Protein AF-A0A919TSU8-F1 (afdb_monomer_lite)

Foldseek 3Di:
DADDLVVVLLVLLLVLLVQQAAQLAGDAQRPHRGDLLLLLLSLCSLLVCCQLDQQSPLLALVSHDPSSQVSNVRNHGSVRNLLSSLVSLLVSLQVQADPVRFGHAAPPDPLQPPFHWLSSLLSLLVSLLSLLSSLLSNLVNDDPPVSVVSSVSSLVSSQLSNVLSLQFQLQQKFKDFAACPDPVVVLLCLLQPDPPDDSVVQLVVLLVVCVVVLVLCVVLNPAFADCPVCSVVGSDIAIFGATTREQRTDRGDFPDDHPDDDHDWFHSDHALQSRLSLLVSLVVCVDPSCVVSVSADPRSNVSSVSSVSSNLSNLCRLLCSQAPDDDAGCLLPPVSSVPDLLSSLSSLLSNLVNLLPDDDDCPVVLVNSLVSLVVSCVVQVLPPPADPPDDQRPQPQDWDWGHTPPNVRTDIDTAHGSLLSSLLSLLSSLLSDPDPVSNVSSSVSSVSSVVNQDDDDDSRSSSSNSNSSSSSCCSVVVVSPVPPVNLVVLVVLLVVLVVLLVPQDDDDDVCVVVNVVLVVLSVVLVVCSVPPVVVSSVSSVVSVVVSVVRD

Structure (mmCIF, N/CA/C/O backbone):
data_AF-A0A919TSU8-F1
#
_entry.id   AF-A0A919TSU8-F1
#
loop_
_atom_site.group_PDB
_atom_site.id
_atom_site.type_symbol
_atom_site.label_atom_id
_atom_site.label_alt_id
_atom_site.label_comp_id
_atom_site.label_asym_id
_atom_site.label_entity_id
_atom_site.label_seq_id
_atom_site.pdbx_PDB_ins_code
_atom_site.Cartn_x
_atom_site.Cartn_y
_atom_site.Cartn_z
_atom_site.occupancy
_atom_site.B_iso_or_equiv
_atom_site.auth_seq_id
_atom_site.auth_comp_id
_atom_site.auth_asym_id
_atom_site.auth_atom_id
_atom_site.pdbx_PDB_model_num
ATOM 1 N N . MET A 1 1 ? -19.265 11.460 -16.784 1.00 52.59 1 MET A N 1
ATOM 2 C CA . MET A 1 1 ? -19.945 11.894 -15.543 1.00 52.59 1 MET A CA 1
ATOM 3 C C . MET A 1 1 ? -18.868 12.463 -14.620 1.00 52.59 1 MET A C 1
ATOM 5 O O . MET A 1 1 ? -17.729 12.045 -14.773 1.00 52.59 1 MET A O 1
ATOM 9 N N . THR A 1 2 ? -19.144 13.425 -13.735 1.00 76.75 2 THR A N 1
ATOM 10 C CA . THR A 1 2 ? -18.110 13.912 -12.793 1.00 76.75 2 THR A CA 1
ATOM 11 C C . THR A 1 2 ? -18.043 12.966 -11.596 1.00 76.75 2 THR A C 1
ATOM 13 O O . THR A 1 2 ? -19.076 12.713 -10.976 1.00 76.75 2 THR A O 1
ATOM 16 N N . LEU A 1 3 ? -16.856 12.440 -11.279 1.00 87.81 3 LEU A N 1
ATOM 17 C CA . LEU A 1 3 ? -16.626 11.614 -10.089 1.00 87.81 3 LEU A CA 1
ATOM 18 C C . LEU A 1 3 ? -17.002 12.409 -8.827 1.00 87.81 3 LEU A C 1
ATOM 20 O O . LEU A 1 3 ? -16.623 13.569 -8.697 1.00 87.81 3 LEU A O 1
ATOM 24 N N . GLN A 1 4 ? -17.740 11.799 -7.897 1.00 92.38 4 GLN A N 1
ATOM 25 C CA . GLN A 1 4 ? -18.121 12.420 -6.621 1.00 92.38 4 GLN A CA 1
ATOM 26 C C . GLN A 1 4 ? -17.569 11.593 -5.449 1.00 92.38 4 GLN A C 1
ATOM 28 O O . GLN A 1 4 ? -18.334 10.853 -4.829 1.00 92.38 4 GLN A O 1
ATOM 33 N N . PRO A 1 5 ? -16.264 11.698 -5.112 1.00 93.75 5 PRO A N 1
ATOM 34 C CA . PRO A 1 5 ? -15.615 10.758 -4.196 1.00 93.75 5 PRO A CA 1
ATOM 35 C C . PRO A 1 5 ? -16.311 10.638 -2.844 1.00 93.75 5 PRO A C 1
ATOM 37 O O . PRO A 1 5 ? -16.509 9.537 -2.347 1.00 93.75 5 PRO A O 1
ATOM 40 N N . HIS A 1 6 ? -16.753 11.768 -2.284 1.00 93.75 6 HIS A N 1
ATOM 41 C CA . HIS A 1 6 ? -17.466 11.792 -1.013 1.00 93.75 6 HIS A CA 1
ATOM 42 C C . HIS A 1 6 ? -18.737 10.936 -1.034 1.00 93.75 6 HIS A C 1
ATOM 44 O O . HIS A 1 6 ? -18.912 10.049 -0.201 1.00 93.75 6 HIS A O 1
ATOM 50 N N . ARG A 1 7 ? -19.599 11.156 -2.031 1.00 94.25 7 ARG A N 1
ATOM 51 C CA . ARG A 1 7 ? -20.839 10.397 -2.196 1.00 94.25 7 ARG A CA 1
ATOM 52 C C . ARG A 1 7 ? -20.552 8.907 -2.388 1.00 94.25 7 ARG A C 1
ATOM 54 O O . ARG A 1 7 ? -21.197 8.081 -1.748 1.00 94.25 7 ARG A O 1
ATOM 61 N N . GLU A 1 8 ? -19.580 8.579 -3.234 1.00 94.25 8 GLU A N 1
ATOM 62 C CA . GLU A 1 8 ? -19.206 7.195 -3.542 1.00 94.25 8 GLU A CA 1
ATOM 63 C C . GLU A 1 8 ? -18.644 6.467 -2.308 1.00 94.25 8 GLU A C 1
ATOM 65 O O . GLU A 1 8 ? -18.989 5.311 -2.072 1.00 94.25 8 GLU A O 1
ATOM 70 N N . ILE A 1 9 ? -17.862 7.145 -1.454 1.00 95.31 9 ILE A N 1
ATOM 71 C CA . ILE A 1 9 ? -17.389 6.595 -0.170 1.00 95.31 9 ILE A CA 1
ATOM 72 C C . ILE A 1 9 ? -18.573 6.256 0.745 1.00 95.31 9 ILE A C 1
ATOM 74 O O . ILE A 1 9 ? -18.614 5.163 1.310 1.00 95.31 9 ILE A O 1
ATOM 78 N N . LEU A 1 10 ? -19.562 7.147 0.876 1.00 95.44 10 LEU A N 1
ATOM 79 C CA . LEU A 1 10 ? -20.737 6.895 1.720 1.00 95.44 10 LEU A CA 1
ATOM 80 C C . LEU A 1 10 ? -21.623 5.767 1.170 1.00 95.44 10 LEU A C 1
ATOM 82 O O . LEU A 1 10 ? -22.143 4.952 1.937 1.00 95.44 10 LEU A O 1
ATOM 86 N N . GLU A 1 11 ? -21.804 5.696 -0.151 1.00 93.44 11 GLU A N 1
ATOM 87 C CA . GLU A 1 11 ? -22.519 4.589 -0.798 1.00 93.44 11 GLU A CA 1
ATOM 88 C C . GLU A 1 11 ? -21.793 3.256 -0.573 1.00 93.44 11 GLU A C 1
ATOM 90 O O . GLU A 1 11 ? -22.424 2.252 -0.224 1.00 93.44 11 GLU A O 1
ATOM 95 N N . PHE A 1 12 ? -20.466 3.265 -0.671 1.00 91.31 12 PHE A N 1
ATOM 96 C CA . PHE A 1 12 ? -19.636 2.103 -0.406 1.00 91.31 12 PHE A CA 1
ATOM 97 C C . PHE A 1 12 ? -19.707 1.656 1.056 1.00 91.31 12 PHE A C 1
ATOM 99 O O . PHE A 1 12 ? -19.926 0.476 1.327 1.00 91.31 12 PHE A O 1
ATOM 106 N N . TRP A 1 13 ? -19.590 2.580 2.011 1.00 94.38 13 TRP A N 1
ATOM 107 C CA . TRP A 1 13 ? -19.740 2.287 3.438 1.00 94.38 13 TRP A CA 1
ATOM 108 C C . TRP A 1 13 ? -21.084 1.651 3.749 1.00 94.38 13 TRP A C 1
ATOM 110 O O . TRP A 1 13 ? -21.133 0.658 4.469 1.00 94.38 13 TRP A O 1
ATOM 120 N N . ARG A 1 14 ? -22.164 2.154 3.143 1.00 94.31 14 ARG A N 1
ATOM 121 C CA . ARG A 1 14 ? -23.496 1.562 3.284 1.00 94.31 14 ARG A CA 1
ATOM 122 C C . ARG A 1 14 ? -23.532 0.123 2.774 1.00 94.31 14 ARG A C 1
ATOM 124 O O . ARG A 1 14 ? -24.129 -0.740 3.418 1.00 94.31 14 ARG A O 1
ATOM 131 N N . ALA A 1 15 ? -22.902 -0.149 1.633 1.00 91.94 15 ALA A N 1
ATOM 132 C CA . ALA A 1 15 ? -22.825 -1.495 1.075 1.00 91.94 15 ALA A CA 1
ATOM 133 C C . ALA A 1 15 ? -21.997 -2.437 1.964 1.00 91.94 15 ALA A C 1
ATOM 135 O O . ALA A 1 15 ? -22.461 -3.532 2.286 1.00 91.94 15 ALA A O 1
ATOM 136 N N . VAL A 1 16 ? -20.815 -2.003 2.414 1.00 91.25 16 VAL A N 1
ATOM 137 C CA . VAL A 1 16 ? -19.949 -2.796 3.298 1.00 91.25 16 VAL A CA 1
ATOM 138 C C . VAL A 1 16 ? -20.605 -3.020 4.653 1.00 91.25 16 VAL A C 1
ATOM 140 O O . VAL A 1 16 ? -20.621 -4.149 5.119 1.00 91.25 16 VAL A O 1
ATOM 143 N N . ALA A 1 17 ? -21.210 -2.009 5.274 1.00 92.69 17 ALA A N 1
ATOM 144 C CA . ALA A 1 17 ? -21.883 -2.158 6.562 1.00 92.69 17 ALA A CA 1
ATOM 145 C C . ALA A 1 17 ? -23.032 -3.178 6.487 1.00 92.69 17 ALA A C 1
ATOM 147 O O . ALA A 1 17 ? -23.108 -4.080 7.318 1.00 92.69 17 ALA A O 1
ATOM 148 N N . ARG A 1 18 ? -23.883 -3.099 5.453 1.00 91.62 18 ARG A N 1
ATOM 149 C CA . ARG A 1 18 ? -24.985 -4.057 5.229 1.00 91.62 18 ARG A CA 1
ATOM 150 C C . ARG A 1 18 ? -24.521 -5.480 4.993 1.00 91.62 18 ARG A C 1
ATOM 152 O O . ARG A 1 18 ? -25.232 -6.422 5.329 1.00 91.62 18 ARG A O 1
ATOM 159 N N . PHE A 1 19 ? -23.368 -5.629 4.363 1.00 89.88 19 PHE A N 1
ATOM 160 C CA . PHE A 1 19 ? -22.868 -6.931 3.976 1.00 89.88 19 PHE A CA 1
ATOM 161 C C . PHE A 1 19 ? -22.027 -7.588 5.078 1.00 89.88 19 PHE A C 1
ATOM 163 O O . PHE A 1 19 ? -22.143 -8.788 5.323 1.00 89.88 19 PHE A O 1
ATOM 170 N N . SER A 1 20 ? -21.220 -6.786 5.767 1.00 91.94 20 SER A N 1
ATOM 171 C CA . SER A 1 20 ? -20.211 -7.220 6.733 1.00 91.94 20 SER A CA 1
ATOM 172 C C . SER A 1 20 ? -20.701 -7.258 8.171 1.00 91.94 20 SER A C 1
ATOM 174 O O . SER A 1 20 ? -20.002 -7.812 9.013 1.00 91.94 20 SER A O 1
ATOM 176 N N . PHE A 1 21 ? -21.857 -6.666 8.477 1.00 93.50 21 PHE A N 1
ATOM 177 C CA . PHE A 1 21 ? -22.384 -6.621 9.836 1.00 93.50 21 PHE A CA 1
ATOM 178 C C . PHE A 1 21 ? -23.817 -7.141 9.908 1.00 93.50 21 PHE A C 1
ATOM 180 O O . PHE A 1 21 ? -24.677 -6.787 9.102 1.00 93.50 21 PHE A O 1
ATOM 187 N N . ARG A 1 22 ? -24.077 -7.977 10.916 1.00 91.69 22 ARG A N 1
ATOM 188 C CA . ARG A 1 22 ? -25.415 -8.440 11.305 1.00 91.69 22 ARG A CA 1
ATOM 189 C C . ARG A 1 22 ? -25.578 -8.193 12.794 1.00 91.69 22 ARG A C 1
ATOM 191 O O . ARG A 1 22 ? -24.726 -8.605 13.574 1.00 91.69 22 ARG A O 1
ATOM 198 N N . ASP A 1 23 ? -26.623 -7.462 13.169 1.00 87.19 23 ASP A N 1
ATOM 199 C CA . ASP A 1 23 ? -26.885 -7.060 14.557 1.00 87.19 23 ASP A CA 1
ATOM 200 C C . ASP A 1 23 ? -25.675 -6.383 15.241 1.00 87.19 23 ASP A C 1
ATOM 202 O O . ASP A 1 23 ? -25.431 -6.537 16.438 1.00 87.19 23 ASP A O 1
ATOM 206 N N . GLY A 1 24 ? -24.883 -5.627 14.468 1.00 86.38 24 GLY A N 1
ATOM 207 C CA . GLY A 1 24 ? -23.671 -4.955 14.943 1.00 86.38 24 GLY A CA 1
ATOM 208 C C . GLY A 1 24 ? -22.450 -5.857 15.152 1.00 86.38 24 GLY A C 1
ATOM 209 O O . GLY A 1 24 ? -21.408 -5.357 15.578 1.00 86.38 24 GLY A O 1
ATOM 210 N N . ALA A 1 25 ? -22.544 -7.154 14.854 1.00 92.06 25 ALA A N 1
ATOM 211 C CA . ALA A 1 25 ? -21.423 -8.089 14.875 1.00 92.06 25 ALA A CA 1
ATOM 212 C C . ALA A 1 25 ? -20.840 -8.285 13.470 1.00 92.06 25 ALA A C 1
ATOM 214 O O . ALA A 1 25 ? -21.579 -8.354 12.487 1.00 92.06 25 ALA A O 1
ATOM 215 N N . PHE A 1 26 ? -19.514 -8.389 13.388 1.00 94.69 26 PHE A N 1
ATOM 216 C CA . PHE A 1 26 ? -18.805 -8.610 12.130 1.00 94.69 26 PHE A CA 1
ATOM 217 C C . PHE A 1 26 ? -19.007 -10.037 11.606 1.00 94.69 26 PHE A C 1
ATOM 219 O O . PHE A 1 26 ? -18.946 -11.005 12.366 1.00 94.69 26 PHE A O 1
ATOM 226 N N . VAL A 1 27 ? -19.219 -10.162 10.298 1.00 93.06 27 VAL A N 1
ATOM 227 C CA . VAL A 1 27 ? -19.407 -11.426 9.586 1.00 93.06 27 VAL A CA 1
ATOM 228 C C . VAL A 1 27 ? -18.210 -11.677 8.671 1.00 93.06 27 VAL A C 1
ATOM 230 O O . VAL A 1 27 ? -18.023 -10.975 7.677 1.00 93.06 27 VAL A O 1
ATOM 233 N N . PHE A 1 28 ? -17.436 -12.710 9.004 1.00 90.75 28 PHE A N 1
ATOM 234 C CA . PHE A 1 28 ? -16.277 -13.172 8.233 1.00 90.75 28 PHE A CA 1
ATOM 235 C C . PHE A 1 28 ? -16.671 -13.829 6.897 1.00 90.75 28 PHE A C 1
ATOM 237 O O . PHE A 1 28 ? -17.764 -14.384 6.762 1.00 90.75 28 PHE A O 1
ATOM 244 N N . GLY A 1 29 ? -15.753 -13.815 5.928 1.00 78.38 29 GLY A N 1
ATOM 245 C CA . GLY A 1 29 ? -15.822 -14.513 4.637 1.00 78.38 29 GLY A CA 1
ATOM 246 C C . GLY A 1 29 ? -16.621 -13.804 3.551 1.00 78.38 29 GLY A C 1
ATOM 247 O O . GLY A 1 29 ? -16.461 -14.088 2.363 1.00 78.38 29 GLY A O 1
ATOM 248 N N . GLY A 1 30 ? -17.457 -12.835 3.912 1.00 69.50 30 GLY A N 1
ATOM 249 C CA . GLY A 1 30 ? -18.249 -12.105 2.938 1.00 69.50 30 GLY A CA 1
ATOM 250 C C . GLY A 1 30 ? -19.034 -13.020 1.977 1.00 69.50 30 GLY A C 1
ATOM 251 O O . GLY A 1 30 ? -19.916 -13.758 2.411 1.00 69.50 30 GLY A O 1
ATOM 252 N N . ARG A 1 31 ? -18.770 -12.923 0.654 1.00 54.31 31 ARG A N 1
ATOM 253 C CA . ARG A 1 31 ? -19.412 -13.755 -0.400 1.00 54.31 31 ARG A CA 1
ATOM 254 C C . ARG A 1 31 ? -18.635 -15.042 -0.714 1.00 54.31 31 ARG A C 1
ATOM 256 O O . ARG A 1 31 ? -19.176 -15.898 -1.410 1.00 54.31 31 ARG A O 1
ATOM 263 N N . ALA A 1 32 ? -17.385 -15.147 -0.269 1.00 66.44 32 ALA A N 1
ATOM 264 C CA . ALA A 1 32 ? -16.452 -16.220 -0.602 1.00 66.44 32 ALA A CA 1
ATOM 265 C C . ALA A 1 32 ? -16.016 -16.970 0.673 1.00 66.44 32 ALA A C 1
ATOM 267 O O . ALA A 1 32 ? -16.711 -16.939 1.689 1.00 66.44 32 ALA A O 1
ATOM 268 N N . HIS A 1 33 ? -14.900 -17.701 0.612 1.00 76.00 33 HIS A N 1
ATOM 269 C CA . HIS A 1 33 ? -14.309 -18.306 1.805 1.00 76.00 33 HIS A CA 1
ATOM 270 C C . HIS A 1 33 ? -13.635 -17.234 2.675 1.00 76.00 33 HIS A C 1
ATOM 272 O O . HIS A 1 33 ? -13.166 -16.221 2.169 1.00 76.00 33 HIS A O 1
ATOM 278 N N . SER A 1 34 ? -13.616 -17.457 3.990 1.00 84.62 34 SER A N 1
ATOM 279 C CA . SER A 1 34 ? -12.927 -16.588 4.950 1.00 84.62 34 SER A CA 1
ATOM 280 C C . SER A 1 34 ? -11.426 -16.847 4.892 1.00 84.62 34 SER A C 1
ATOM 282 O O . SER A 1 34 ? -10.987 -17.985 5.066 1.00 84.62 34 SER A O 1
ATOM 284 N N . ASP A 1 35 ? -10.665 -15.783 4.653 1.00 89.25 35 ASP A N 1
ATOM 285 C CA . ASP A 1 35 ? -9.209 -15.766 4.687 1.00 89.25 35 ASP A CA 1
ATOM 286 C C . ASP A 1 35 ? -8.690 -14.425 5.247 1.00 89.25 35 ASP A C 1
ATOM 288 O O . ASP A 1 35 ? -9.422 -13.431 5.335 1.00 89.25 35 ASP A O 1
ATOM 292 N N . SER A 1 36 ? -7.417 -14.424 5.655 1.00 91.19 36 SER A N 1
ATOM 293 C CA . SER A 1 36 ? -6.732 -13.302 6.323 1.00 91.19 36 SER A CA 1
ATOM 294 C C . SER A 1 36 ? -6.744 -12.027 5.468 1.00 91.19 36 SER A C 1
ATOM 296 O O . SER A 1 36 ? -6.897 -10.924 5.987 1.00 91.19 36 SER A O 1
ATOM 298 N N . VAL A 1 37 ? -6.639 -12.164 4.145 1.00 92.25 37 VAL A N 1
ATOM 299 C CA . VAL A 1 37 ? -6.594 -11.045 3.199 1.00 92.25 37 VAL A CA 1
ATOM 300 C C . VAL A 1 37 ? -7.988 -10.453 3.012 1.00 92.25 37 VAL A C 1
ATOM 302 O O . VAL A 1 37 ? -8.194 -9.260 3.245 1.00 92.25 37 VAL A O 1
ATOM 305 N N . SER A 1 38 ? -8.954 -11.291 2.638 1.00 91.31 38 SER A N 1
ATOM 306 C CA . SER A 1 38 ? -10.330 -10.899 2.333 1.00 91.31 38 SER A CA 1
ATOM 307 C C . SER A 1 38 ? -11.016 -10.241 3.530 1.00 91.31 38 SER A C 1
ATOM 309 O O . SER A 1 38 ? -11.633 -9.184 3.385 1.00 91.31 38 SER A O 1
ATOM 311 N N . ASP A 1 39 ? -10.871 -10.815 4.729 1.00 93.88 39 ASP A N 1
ATOM 312 C CA . ASP A 1 39 ? -11.519 -10.286 5.934 1.00 93.88 39 ASP A CA 1
ATOM 313 C C . ASP A 1 39 ? -10.884 -8.963 6.401 1.00 93.88 39 ASP A C 1
ATOM 315 O O . ASP A 1 39 ? -11.584 -8.068 6.887 1.00 93.88 39 ASP A O 1
ATOM 319 N N . ALA A 1 40 ? -9.573 -8.783 6.204 1.00 95.31 40 ALA A N 1
ATOM 320 C CA . ALA A 1 40 ? -8.920 -7.500 6.452 1.00 95.31 40 ALA A CA 1
ATOM 321 C C . ALA A 1 40 ? -9.363 -6.431 5.451 1.00 95.31 40 ALA A C 1
ATOM 323 O O . ALA A 1 40 ? -9.691 -5.318 5.855 1.00 95.31 40 ALA A O 1
ATOM 324 N N . GLN A 1 41 ? -9.406 -6.758 4.157 1.00 94.06 41 GLN A N 1
ATOM 325 C CA . GLN A 1 41 ? -9.873 -5.856 3.098 1.00 94.06 41 GLN A CA 1
ATOM 326 C C . GLN A 1 41 ? -11.330 -5.429 3.320 1.00 94.06 41 GLN A C 1
ATOM 328 O O . GLN A 1 41 ? -11.680 -4.264 3.119 1.00 94.06 41 GLN A O 1
ATOM 333 N N . GLN A 1 42 ? -12.163 -6.349 3.807 1.00 93.38 42 GLN A N 1
ATOM 334 C CA . GLN A 1 42 ? -13.539 -6.087 4.212 1.00 93.38 42 GLN A CA 1
ATOM 335 C C . GLN A 1 42 ? -13.631 -5.042 5.333 1.00 93.38 42 GLN A C 1
ATOM 337 O O . GLN A 1 42 ? -14.405 -4.089 5.222 1.00 93.38 42 GLN A O 1
ATOM 342 N N . LEU A 1 43 ? -12.827 -5.178 6.393 1.00 95.88 43 LEU A N 1
ATOM 343 C CA . LEU A 1 43 ? -12.766 -4.195 7.482 1.00 95.88 43 LEU A CA 1
ATOM 344 C C . LEU A 1 43 ? -12.150 -2.862 7.028 1.00 95.88 43 LEU A C 1
ATOM 346 O O . LEU A 1 43 ? -12.656 -1.791 7.375 1.00 95.88 43 LEU A O 1
ATOM 350 N N . LEU A 1 44 ? -11.097 -2.913 6.210 1.00 96.12 44 LEU A N 1
ATOM 351 C CA . LEU A 1 44 ? -10.438 -1.737 5.641 1.00 96.12 44 LEU A CA 1
ATOM 352 C C . LEU A 1 44 ? -11.369 -0.920 4.743 1.00 96.12 44 LEU A C 1
ATOM 354 O O . LEU A 1 44 ? -11.212 0.293 4.684 1.00 96.12 44 LEU A O 1
ATOM 358 N N . GLY A 1 45 ? -12.396 -1.524 4.138 1.00 94.62 45 GLY A N 1
ATOM 359 C CA . GLY A 1 45 ? -13.430 -0.784 3.410 1.00 94.62 45 GLY A CA 1
ATOM 360 C C . GLY A 1 45 ? -14.079 0.350 4.223 1.00 94.62 45 GLY A C 1
ATOM 361 O O . GLY A 1 45 ? -14.498 1.352 3.648 1.00 94.62 45 GLY A O 1
ATOM 362 N N . ILE A 1 46 ? -14.113 0.223 5.556 1.00 95.44 46 ILE A N 1
ATOM 363 C CA . ILE A 1 46 ? -14.608 1.255 6.482 1.00 95.44 46 ILE A CA 1
ATOM 364 C C . ILE A 1 46 ? -13.458 1.931 7.227 1.00 95.44 46 ILE A C 1
ATOM 366 O O . ILE A 1 46 ? -13.417 3.156 7.331 1.00 95.44 46 ILE A O 1
ATOM 370 N N . LEU A 1 47 ? -12.500 1.152 7.733 1.00 96.06 47 LEU A N 1
ATOM 371 C CA . LEU A 1 47 ? -11.403 1.689 8.539 1.00 96.06 47 LEU A CA 1
ATOM 372 C C . LEU A 1 47 ? -10.474 2.593 7.728 1.00 96.06 47 LEU A C 1
ATOM 374 O O . LEU A 1 47 ? -9.920 3.539 8.285 1.00 96.06 47 LEU A O 1
ATOM 378 N N . TRP A 1 48 ? -10.306 2.336 6.430 1.00 94.50 48 TRP A N 1
ATOM 379 C CA . TRP A 1 48 ? -9.400 3.117 5.602 1.00 94.50 48 TRP A CA 1
ATOM 380 C C . TRP A 1 48 ? -9.845 4.580 5.494 1.00 94.50 48 TRP A C 1
ATOM 382 O O . TRP A 1 48 ? -9.114 5.426 6.011 1.00 94.50 48 TRP A O 1
ATOM 392 N N . PRO A 1 49 ? -11.046 4.936 4.988 1.00 94.94 49 PRO A N 1
ATOM 393 C CA . PRO A 1 49 ? -11.442 6.345 4.960 1.00 94.94 49 PRO A CA 1
ATOM 394 C C . PRO A 1 49 ? -11.510 6.949 6.364 1.00 94.94 49 PRO A C 1
ATOM 396 O O . PRO A 1 49 ? -11.049 8.071 6.561 1.00 94.94 49 PRO A O 1
ATOM 399 N N . ALA A 1 50 ? -11.987 6.186 7.357 1.00 94.19 50 ALA A N 1
ATOM 400 C CA . ALA A 1 50 ? -12.130 6.666 8.731 1.00 94.19 50 ALA A CA 1
ATOM 401 C C . ALA A 1 50 ? -10.801 7.041 9.400 1.00 94.19 50 ALA A C 1
ATOM 403 O O . ALA A 1 50 ? -10.771 7.884 10.298 1.00 94.19 50 ALA A O 1
ATOM 404 N N . THR A 1 51 ? -9.703 6.412 8.980 1.00 91.38 51 THR A N 1
ATOM 405 C CA . THR A 1 51 ? -8.368 6.688 9.515 1.00 91.38 51 THR A CA 1
ATOM 406 C C . THR A 1 51 ? -7.581 7.661 8.647 1.00 91.38 51 THR A C 1
ATOM 408 O O . THR A 1 51 ? -6.817 8.452 9.196 1.00 91.38 51 THR A O 1
ATOM 411 N N . GLN A 1 52 ? -7.769 7.666 7.329 1.00 88.75 52 GLN A N 1
ATOM 412 C CA . GLN A 1 52 ? -7.019 8.560 6.445 1.00 88.75 52 GLN A CA 1
ATOM 413 C C . GLN A 1 52 ? -7.551 9.998 6.455 1.00 88.75 52 GLN A C 1
ATOM 415 O O . GLN A 1 52 ? -6.767 10.934 6.347 1.00 88.75 52 GLN A O 1
ATOM 420 N N . GLN A 1 53 ? -8.858 10.186 6.644 1.00 89.38 53 GLN A N 1
ATOM 421 C CA . GLN A 1 53 ? -9.520 11.461 6.374 1.00 89.38 53 GLN A CA 1
ATOM 422 C C . GLN A 1 53 ? -10.307 11.975 7.588 1.00 89.38 53 GLN A C 1
ATOM 424 O O . GLN A 1 53 ? -11.190 11.272 8.087 1.00 89.38 53 GLN A O 1
ATOM 429 N N . PRO A 1 54 ? -10.045 13.208 8.075 1.00 87.88 54 PRO A N 1
ATOM 430 C CA . PRO A 1 54 ? -10.736 13.764 9.239 1.00 87.88 54 PRO A CA 1
ATOM 431 C C . PRO A 1 54 ? -12.263 13.783 9.118 1.00 87.88 54 PRO A C 1
ATOM 433 O O . PRO A 1 54 ? -12.937 13.556 10.119 1.00 87.88 54 PRO A O 1
ATOM 436 N N . ARG A 1 55 ? -12.797 14.001 7.910 1.00 90.62 55 ARG A N 1
ATOM 437 C CA . ARG A 1 55 ? -14.241 14.041 7.636 1.00 90.62 55 ARG A CA 1
ATOM 438 C C . ARG A 1 55 ? -14.951 12.703 7.863 1.00 90.62 55 ARG A C 1
ATOM 440 O O . ARG A 1 55 ? -16.120 12.671 8.222 1.00 90.62 55 ARG A O 1
ATOM 447 N N . TYR A 1 56 ? -14.260 11.580 7.675 1.00 93.12 56 TYR A N 1
ATOM 448 C CA . TYR A 1 56 ? -14.846 10.246 7.867 1.00 93.12 56 TYR A CA 1
ATOM 449 C C . TYR A 1 56 ? -14.549 9.674 9.257 1.00 93.12 56 TYR A C 1
ATOM 451 O O . TYR A 1 56 ? -14.722 8.484 9.496 1.00 93.12 56 TYR A O 1
ATOM 459 N N . ARG A 1 57 ? -14.062 10.490 10.191 1.00 92.31 57 ARG A N 1
ATOM 460 C CA . ARG A 1 57 ? -13.571 10.020 11.484 1.00 92.31 57 ARG A CA 1
ATOM 461 C C . ARG A 1 57 ? -14.664 9.352 12.322 1.00 92.31 57 ARG A C 1
ATOM 463 O O . ARG A 1 57 ? -15.706 9.945 12.579 1.00 92.31 57 ARG A O 1
ATOM 470 N N . LEU A 1 58 ? -14.356 8.156 12.831 1.00 94.44 58 LEU A N 1
ATOM 471 C CA . LEU A 1 58 ? -15.234 7.376 13.718 1.00 94.44 58 LEU A CA 1
ATOM 472 C C . LEU A 1 58 ? -14.637 7.148 15.117 1.00 94.44 58 LEU A C 1
ATOM 474 O O . LEU A 1 58 ? -15.343 6.764 16.038 1.00 94.44 58 LEU A O 1
ATOM 478 N N . ASP A 1 59 ? -13.341 7.388 15.311 1.00 91.50 59 ASP A N 1
ATOM 479 C CA . ASP A 1 59 ? -12.633 7.145 16.578 1.00 91.50 59 ASP A CA 1
ATOM 480 C C . ASP A 1 59 ? -12.863 8.244 17.640 1.00 91.50 59 ASP A C 1
ATOM 482 O O . ASP A 1 59 ? -12.403 8.117 18.771 1.00 91.50 59 ASP A O 1
ATOM 486 N N . VAL A 1 60 ? -13.623 9.301 17.330 1.00 92.62 60 VAL A N 1
ATOM 487 C CA . VAL A 1 60 ? -14.062 10.325 18.296 1.00 92.62 60 VAL A CA 1
ATOM 488 C C . VAL A 1 60 ? -15.580 10.513 18.168 1.00 92.62 60 VAL A C 1
ATOM 490 O O . VAL A 1 60 ? -16.017 11.321 17.342 1.00 92.62 60 VAL A O 1
ATOM 493 N N . PRO A 1 61 ? -16.398 9.800 18.974 1.00 90.44 61 PRO A N 1
ATOM 494 C CA . PRO A 1 61 ? -17.861 9.806 18.860 1.00 90.44 61 PRO A CA 1
ATOM 495 C C . PRO A 1 61 ? -18.471 11.212 18.803 1.00 90.44 61 PRO A C 1
ATOM 497 O O . PRO A 1 61 ? -19.288 11.516 17.937 1.00 90.44 61 PRO A O 1
ATOM 500 N N . ASP A 1 62 ? -18.015 12.115 19.670 1.00 89.19 62 ASP A N 1
ATOM 501 C CA . ASP A 1 62 ? -18.574 13.469 19.791 1.00 89.19 62 ASP A CA 1
ATOM 502 C C . ASP A 1 62 ? -18.242 14.379 18.599 1.00 89.19 62 ASP A C 1
ATOM 504 O O . ASP A 1 62 ? -18.879 15.410 18.410 1.00 89.19 62 ASP A O 1
ATOM 508 N N . ARG A 1 63 ? -17.253 14.002 17.780 1.00 88.62 63 ARG A N 1
ATOM 509 C CA . ARG A 1 63 ? -16.825 14.745 16.581 1.00 88.62 63 ARG A CA 1
ATOM 510 C C . ARG A 1 63 ? -17.176 14.038 15.275 1.00 88.62 63 ARG A C 1
ATOM 512 O O . ARG A 1 63 ? -16.736 14.476 14.222 1.00 88.62 63 ARG A O 1
ATOM 519 N N . THR A 1 64 ? -17.918 12.936 15.340 1.00 90.31 64 THR A N 1
ATOM 520 C CA . THR A 1 64 ? -18.354 12.206 14.145 1.00 90.31 64 THR A CA 1
ATOM 521 C C . THR A 1 64 ? -19.433 13.007 13.408 1.00 90.31 64 THR A C 1
ATOM 523 O O . THR A 1 64 ? -20.399 13.460 14.028 1.00 90.31 64 THR A O 1
ATOM 526 N N . ASP A 1 65 ? -19.303 13.188 12.098 1.00 89.44 65 ASP A N 1
ATOM 527 C CA . ASP A 1 65 ? -20.314 13.900 11.311 1.00 89.44 65 ASP A CA 1
ATOM 528 C C . ASP A 1 65 ? -21.623 13.095 11.214 1.00 89.44 65 ASP A C 1
ATOM 530 O O . ASP A 1 65 ? -21.618 11.871 11.107 1.00 89.44 65 ASP A O 1
ATOM 534 N N . GLU A 1 66 ? -22.783 13.759 11.247 1.00 89.06 66 GLU A N 1
ATOM 535 C CA . GLU A 1 66 ? -24.077 13.051 11.176 1.00 89.06 66 GLU A CA 1
ATOM 536 C C . GLU A 1 66 ? -24.285 12.337 9.835 1.00 89.06 66 GLU A C 1
ATOM 538 O O . GLU A 1 66 ? -24.869 11.253 9.786 1.00 89.06 66 GLU A O 1
ATOM 543 N N . GLU A 1 67 ? -23.749 12.907 8.754 1.00 91.69 67 GLU A N 1
ATOM 544 C CA . GLU A 1 67 ? -23.839 12.357 7.400 1.00 91.69 67 GLU A CA 1
ATOM 545 C C . GLU A 1 67 ? -23.197 10.962 7.292 1.00 91.69 67 GLU A C 1
ATOM 547 O O . GLU A 1 67 ? -23.699 10.104 6.561 1.00 91.69 67 GLU A O 1
ATOM 552 N N . VAL A 1 68 ? -22.140 10.692 8.070 1.00 91.69 68 VAL A N 1
ATOM 553 C CA . VAL A 1 68 ? -21.454 9.392 8.051 1.00 91.69 68 VAL A CA 1
ATOM 554 C C . VAL A 1 68 ? -22.164 8.320 8.881 1.00 91.69 68 VAL A C 1
ATOM 556 O O . VAL A 1 68 ? -21.911 7.133 8.685 1.00 91.69 68 VAL A O 1
ATOM 559 N N . LEU A 1 69 ? -23.093 8.698 9.768 1.00 92.00 69 LEU A N 1
ATOM 560 C CA . LEU A 1 69 ? -23.824 7.747 10.614 1.00 92.00 69 LEU A CA 1
ATOM 561 C C . LEU A 1 69 ? -24.877 6.960 9.827 1.00 92.00 69 LEU A C 1
ATOM 563 O O . LEU A 1 69 ? -25.046 5.766 10.059 1.00 92.00 69 LEU A O 1
ATOM 567 N N . GLY A 1 70 ? -25.554 7.599 8.867 1.00 92.75 70 GLY A N 1
ATOM 568 C CA . GLY A 1 70 ? -26.579 6.947 8.043 1.00 92.75 70 GLY A CA 1
ATOM 569 C C . GLY A 1 70 ? -26.063 5.703 7.299 1.00 92.75 70 GLY A C 1
ATOM 570 O O . GLY A 1 70 ? -26.675 4.640 7.392 1.00 92.75 70 GLY A O 1
ATOM 571 N N . PRO A 1 71 ? -24.928 5.778 6.578 1.00 94.31 71 PRO A N 1
ATOM 572 C CA . PRO A 1 71 ? -24.279 4.609 5.980 1.00 94.31 71 PRO A CA 1
ATOM 573 C C . PRO A 1 71 ? -23.889 3.497 6.967 1.00 94.31 71 PRO A C 1
ATOM 575 O O . PRO A 1 71 ? -23.809 2.339 6.565 1.00 94.31 71 PRO A O 1
ATOM 578 N N . LEU A 1 72 ? -23.658 3.823 8.240 1.00 92.88 72 LEU A N 1
ATOM 579 C CA . LEU A 1 72 ? -23.156 2.897 9.259 1.00 92.88 72 LEU A CA 1
ATOM 580 C C . LEU A 1 72 ? -24.255 2.331 10.172 1.00 92.88 72 LEU A C 1
ATOM 582 O O . LEU A 1 72 ? -23.932 1.658 11.148 1.00 92.88 72 LEU A O 1
ATOM 586 N N . GLU A 1 73 ? -25.538 2.524 9.841 1.00 92.88 73 GLU A N 1
ATOM 587 C CA . GLU A 1 73 ? -26.695 2.083 10.646 1.00 92.88 73 GLU A CA 1
ATOM 588 C C . GLU A 1 73 ? -26.616 0.607 11.091 1.00 92.88 73 GLU A C 1
ATOM 590 O O . GLU A 1 73 ? -26.964 0.261 12.219 1.00 92.88 73 GLU A O 1
ATOM 595 N N . MET A 1 74 ? -26.089 -0.262 10.221 1.00 93.88 74 MET A N 1
ATOM 596 C CA . MET A 1 74 ? -25.935 -1.704 10.464 1.00 93.88 74 MET A CA 1
ATOM 597 C C . MET A 1 74 ? -24.827 -2.029 11.467 1.00 93.88 74 MET A C 1
ATOM 599 O O . MET A 1 74 ? -24.839 -3.084 12.105 1.00 93.88 74 MET A O 1
ATOM 603 N N . ILE A 1 75 ? -23.860 -1.123 11.598 1.00 94.94 75 ILE A N 1
ATOM 604 C CA . ILE A 1 75 ? -22.769 -1.224 12.557 1.00 94.94 75 ILE A CA 1
ATOM 605 C C . ILE A 1 75 ? -23.208 -0.624 13.873 1.00 94.94 75 ILE A C 1
ATOM 607 O O . ILE A 1 75 ? -22.940 -1.241 14.888 1.00 94.94 75 ILE A O 1
ATOM 611 N N . GLY A 1 76 ? -23.901 0.511 13.903 1.00 94.31 76 GLY A N 1
ATOM 612 C CA . GLY A 1 76 ? -24.420 1.098 15.134 1.00 94.31 76 GLY A CA 1
ATOM 613 C C . GLY A 1 76 ? -24.644 2.601 15.037 1.00 94.31 76 GLY A C 1
ATOM 614 O O . GLY A 1 76 ? -24.561 3.199 13.970 1.00 94.31 76 GLY A O 1
ATOM 615 N N . ASP A 1 77 ? -24.919 3.207 16.186 1.00 94.25 77 ASP A N 1
ATOM 616 C CA . ASP A 1 77 ? -24.994 4.657 16.347 1.00 94.25 77 ASP A CA 1
ATOM 617 C C . ASP A 1 77 ? -23.612 5.282 16.617 1.00 94.25 77 ASP A C 1
ATOM 619 O O . ASP A 1 77 ? -22.589 4.598 16.701 1.00 94.25 77 ASP A O 1
ATOM 623 N N . ARG A 1 78 ? -23.599 6.603 16.814 1.00 94.62 78 ARG A N 1
ATOM 624 C CA . ARG A 1 78 ? -22.416 7.421 17.121 1.00 94.62 78 ARG A CA 1
ATOM 625 C C . ARG A 1 78 ? -21.498 6.834 18.204 1.00 94.62 78 ARG A C 1
ATOM 627 O O . ARG A 1 78 ? -20.285 6.988 18.110 1.00 94.62 78 ARG A O 1
ATOM 634 N N . HIS A 1 79 ? -22.044 6.176 19.228 1.00 92.75 79 HIS A N 1
ATOM 635 C CA . HIS A 1 79 ? -21.261 5.671 20.362 1.00 92.75 79 HIS A CA 1
ATOM 636 C C . HIS A 1 79 ? -20.983 4.167 20.276 1.00 92.75 79 HIS A C 1
ATOM 638 O O . HIS A 1 79 ? -19.927 3.704 20.710 1.00 92.75 79 HIS A O 1
ATOM 644 N N . SER A 1 80 ? -21.917 3.396 19.723 1.00 94.69 80 SER A N 1
ATOM 645 C CA . SER A 1 80 ? -21.800 1.944 19.598 1.00 94.69 80 SER A CA 1
ATOM 646 C C . SER A 1 80 ? -20.997 1.514 18.373 1.00 94.69 80 SER A C 1
ATOM 648 O O . SER A 1 80 ? -20.311 0.493 18.453 1.00 94.69 80 SER A O 1
ATOM 650 N N . ALA A 1 81 ? -21.019 2.277 17.275 1.00 95.31 81 ALA A N 1
ATOM 651 C CA . ALA A 1 81 ? -20.275 1.929 16.068 1.00 95.31 81 ALA A CA 1
ATOM 652 C C . ALA A 1 81 ? -18.753 1.868 16.298 1.00 95.31 81 ALA A C 1
ATOM 654 O O . ALA A 1 81 ? -18.154 0.856 15.927 1.00 95.31 81 ALA A O 1
ATOM 655 N N . PRO A 1 82 ? -18.112 2.837 16.983 1.00 96.06 82 PRO A N 1
ATOM 656 C CA . PRO A 1 82 ? -16.670 2.784 17.220 1.00 96.06 82 PRO A CA 1
ATOM 657 C C . PRO A 1 82 ? -16.252 1.591 18.090 1.00 96.06 82 PRO A C 1
ATOM 659 O O . PRO A 1 82 ? -15.270 0.915 17.791 1.00 96.06 82 PRO A O 1
ATOM 662 N N . LEU A 1 83 ? -17.048 1.262 19.115 1.00 96.44 83 LEU A N 1
ATOM 663 C CA . LEU A 1 83 ? -16.819 0.092 19.967 1.00 96.44 83 LEU A CA 1
ATOM 664 C C . LEU A 1 83 ? -16.978 -1.225 19.193 1.00 96.44 83 LEU A C 1
ATOM 666 O O . LEU A 1 83 ? -16.201 -2.159 19.375 1.00 96.44 83 LEU A O 1
ATOM 670 N N . ARG A 1 84 ? -17.984 -1.321 18.320 1.00 97.31 84 ARG A N 1
ATOM 671 C CA . ARG A 1 84 ? -18.209 -2.513 17.491 1.00 97.31 84 ARG A CA 1
ATOM 672 C C . ARG A 1 84 ? -17.114 -2.684 16.439 1.00 97.31 84 ARG A C 1
ATOM 674 O O . ARG A 1 84 ? -16.677 -3.809 16.220 1.00 97.31 84 ARG A O 1
ATOM 681 N N . LEU A 1 85 ? -16.612 -1.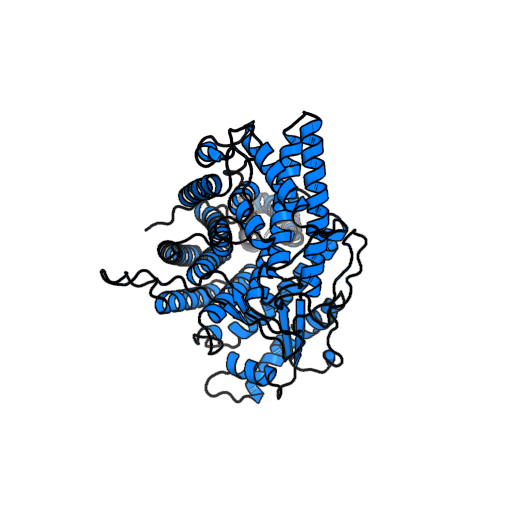592 15.861 1.00 97.62 85 LEU A N 1
ATOM 682 C CA . LEU A 1 85 ? -15.445 -1.614 14.974 1.00 97.62 85 LEU A CA 1
ATOM 683 C C . LEU A 1 85 ? -14.171 -2.028 15.713 1.00 97.62 85 LEU A C 1
ATOM 685 O O . LEU A 1 85 ? -13.398 -2.820 15.181 1.00 97.62 85 LEU A O 1
ATOM 689 N N . LEU A 1 86 ? -13.952 -1.542 16.937 1.00 97.94 86 LEU A N 1
ATOM 690 C CA . LEU A 1 86 ? -12.841 -1.983 17.785 1.00 97.94 86 LEU A CA 1
ATOM 691 C C . LEU A 1 86 ? -12.897 -3.500 18.004 1.00 97.94 86 LEU A C 1
ATOM 693 O O . LEU A 1 86 ? -11.936 -4.207 17.716 1.00 97.94 86 LEU A O 1
ATOM 697 N N . ARG A 1 87 ? -14.059 -4.020 18.412 1.00 97.94 87 ARG A N 1
ATOM 698 C CA . ARG A 1 87 ? -14.265 -5.458 18.645 1.00 97.94 87 ARG A CA 1
ATOM 699 C C . ARG A 1 87 ? -14.138 -6.298 17.381 1.00 97.94 87 ARG A C 1
ATOM 701 O O . ARG A 1 87 ? -13.599 -7.398 17.444 1.00 97.94 87 ARG A O 1
ATOM 708 N N . ALA A 1 88 ? -14.608 -5.796 16.240 1.00 98.00 88 ALA A N 1
ATOM 709 C CA . ALA A 1 88 ? -14.452 -6.464 14.952 1.00 98.00 88 ALA A CA 1
ATOM 710 C C . ALA A 1 88 ? -12.970 -6.607 14.569 1.00 98.00 88 ALA A C 1
ATOM 712 O O . ALA A 1 88 ? -12.548 -7.675 14.130 1.00 98.00 88 ALA A O 1
ATOM 713 N N . GLN A 1 89 ? -12.169 -5.562 14.805 1.00 98.38 89 GLN A N 1
ATOM 714 C CA . GLN A 1 89 ? -10.726 -5.602 14.571 1.00 98.38 89 GLN A CA 1
ATOM 715 C C . GLN A 1 89 ? -10.018 -6.586 15.510 1.00 98.38 89 GLN A C 1
ATOM 717 O O . GLN A 1 89 ? -9.204 -7.386 15.050 1.00 98.38 89 GLN A O 1
ATOM 722 N N . THR A 1 90 ? -10.366 -6.588 16.801 1.00 98.56 90 THR A N 1
ATOM 723 C CA . THR A 1 90 ? -9.843 -7.562 17.773 1.00 98.56 90 THR A CA 1
ATOM 724 C C . THR A 1 90 ? -10.201 -8.993 17.368 1.00 98.56 90 THR A C 1
ATOM 726 O O . THR A 1 90 ? -9.330 -9.858 17.326 1.00 98.56 90 THR A O 1
ATOM 729 N N . ALA A 1 91 ? -11.458 -9.244 16.989 1.00 97.81 91 ALA A N 1
ATOM 730 C CA . ALA A 1 91 ? -11.912 -10.559 16.544 1.00 97.81 91 ALA A CA 1
ATOM 731 C C . ALA A 1 91 ? -11.150 -11.047 15.301 1.00 97.81 91 ALA A C 1
ATOM 733 O O . ALA A 1 91 ? -10.778 -12.217 15.233 1.00 97.81 91 ALA A O 1
ATOM 734 N N . TYR A 1 92 ? -10.872 -10.156 14.346 1.00 97.62 92 TYR A N 1
ATOM 735 C CA . TYR A 1 92 ? -10.029 -10.460 13.192 1.00 97.62 92 TYR A CA 1
ATOM 736 C C . TYR A 1 92 ? -8.599 -10.852 13.607 1.00 97.62 92 TYR A C 1
ATOM 738 O O . TYR A 1 92 ? -8.103 -11.900 13.194 1.00 97.62 92 TYR A O 1
ATOM 746 N N . LEU A 1 93 ? -7.949 -10.060 14.467 1.00 98.12 93 LEU A N 1
ATOM 747 C CA . LEU A 1 93 ? -6.567 -10.317 14.894 1.00 98.12 93 LEU A CA 1
ATOM 748 C C . LEU A 1 93 ? -6.413 -11.585 15.736 1.00 98.12 93 LEU A C 1
ATOM 750 O O . LEU A 1 93 ? -5.338 -12.182 15.725 1.00 98.12 93 LEU A O 1
ATOM 754 N N . LEU A 1 94 ? -7.451 -11.979 16.476 1.00 97.50 94 LEU A N 1
ATOM 755 C CA . LEU A 1 94 ? -7.476 -13.233 17.230 1.00 97.50 94 LEU A CA 1
ATOM 756 C C . LEU A 1 94 ? -7.759 -14.440 16.331 1.00 97.50 94 LEU A C 1
ATOM 758 O O . LEU A 1 94 ? -7.211 -15.511 16.563 1.00 97.50 94 LEU A O 1
ATOM 762 N N . ARG A 1 95 ? -8.596 -14.272 15.299 1.00 95.81 95 ARG A N 1
ATOM 763 C CA . ARG A 1 95 ? -8.940 -15.337 14.348 1.00 95.81 95 ARG A CA 1
ATOM 764 C C . ARG A 1 95 ? -7.741 -15.792 13.520 1.00 95.81 95 ARG A C 1
ATOM 766 O O . ARG A 1 95 ? -7.601 -16.985 13.279 1.00 95.81 95 ARG A O 1
ATOM 773 N N . TYR A 1 96 ? -6.915 -14.854 13.062 1.00 95.25 96 TYR A N 1
ATOM 774 C CA . TYR A 1 96 ? -5.784 -15.130 12.170 1.00 95.25 96 TYR A CA 1
ATOM 775 C C . TYR A 1 96 ? -4.477 -15.311 12.931 1.00 95.25 96 TYR A C 1
ATOM 777 O O . TYR A 1 96 ? -3.507 -14.573 12.723 1.00 95.25 96 TYR A O 1
ATOM 785 N N . ARG A 1 97 ? -4.493 -16.304 13.823 1.00 95.00 97 ARG A N 1
ATOM 786 C CA . ARG A 1 97 ? -3.351 -16.766 14.605 1.00 95.00 97 ARG A CA 1
ATOM 787 C C . ARG A 1 97 ? -3.199 -18.277 14.499 1.00 95.00 97 ARG A C 1
ATOM 789 O O . ARG A 1 97 ? -4.187 -18.987 14.312 1.00 95.00 97 ARG A O 1
ATOM 796 N N . ASP A 1 98 ? -1.968 -18.751 14.610 1.00 92.19 98 ASP A N 1
ATOM 797 C CA . ASP A 1 98 ? -1.667 -20.175 14.705 1.00 92.19 98 ASP A CA 1
ATOM 798 C C . ASP A 1 98 ? -1.888 -20.712 16.133 1.00 92.19 98 ASP A C 1
ATOM 800 O O . ASP A 1 98 ? -2.401 -20.019 17.017 1.00 92.19 98 ASP A O 1
ATOM 804 N N . ALA A 1 99 ? -1.530 -21.980 16.351 1.00 91.25 99 ALA A N 1
ATOM 805 C CA . ALA A 1 99 ? -1.681 -22.647 17.643 1.00 91.25 99 ALA A CA 1
ATOM 806 C C . ALA A 1 99 ? -0.814 -22.028 18.756 1.00 91.25 99 ALA A C 1
ATOM 808 O O . ALA A 1 99 ? -1.180 -22.134 19.927 1.00 91.25 99 ALA A O 1
ATOM 809 N N . ASP A 1 100 ? 0.284 -21.362 18.392 1.00 91.06 100 ASP A N 1
ATOM 810 C CA . ASP A 1 100 ? 1.192 -20.677 19.314 1.00 91.06 100 ASP A CA 1
ATOM 811 C C . ASP A 1 100 ? 0.765 -19.218 19.557 1.00 91.06 100 ASP A C 1
ATOM 813 O O . ASP A 1 100 ? 1.371 -18.492 20.345 1.00 91.06 100 ASP A O 1
ATOM 817 N N . GLY A 1 101 ? -0.324 -18.782 18.916 1.00 93.12 101 GLY A N 1
ATOM 818 C CA . GLY A 1 101 ? -0.858 -17.433 19.029 1.00 93.12 101 GLY A CA 1
ATOM 819 C C . GLY A 1 101 ? -0.155 -16.419 18.128 1.00 93.12 101 GLY A C 1
ATOM 820 O O . GLY A 1 101 ? -0.414 -15.220 18.282 1.00 93.12 101 GLY A O 1
ATOM 821 N N . MET A 1 102 ? 0.685 -16.854 17.188 1.00 94.56 102 MET A N 1
ATOM 822 C CA . MET A 1 102 ? 1.401 -15.977 16.264 1.00 94.56 102 MET A CA 1
ATOM 823 C C . MET A 1 102 ? 0.540 -15.615 15.050 1.00 94.56 102 MET A C 1
ATOM 825 O O . MET A 1 102 ? -0.250 -16.440 14.592 1.00 94.56 102 MET A O 1
ATOM 829 N N . PRO A 1 103 ? 0.641 -14.386 14.507 1.00 96.19 103 PRO A N 1
ATOM 830 C CA . PRO A 1 103 ? -0.158 -13.975 13.357 1.00 96.19 103 PRO A CA 1
ATOM 831 C C . PRO A 1 103 ? 0.146 -14.803 12.100 1.00 96.19 103 PRO A C 1
ATOM 833 O O . PRO A 1 103 ? 1.304 -14.987 11.751 1.00 96.19 103 PRO A O 1
ATOM 836 N N . THR A 1 104 ? -0.893 -15.212 11.366 1.00 93.81 104 THR A N 1
ATOM 837 C CA . THR A 1 104 ? -0.750 -15.968 10.105 1.00 93.81 104 THR A CA 1
ATOM 838 C C . THR A 1 104 ? -0.974 -15.095 8.867 1.00 93.81 104 THR A C 1
ATOM 840 O O . THR A 1 104 ? -1.907 -14.272 8.849 1.00 93.81 104 THR A O 1
ATOM 843 N N . PHE A 1 105 ? -0.197 -15.344 7.805 1.00 94.31 105 PHE A N 1
ATOM 844 C CA . PHE A 1 105 ? -0.203 -14.560 6.560 1.00 94.31 105 PHE A CA 1
ATOM 845 C C . PHE A 1 105 ? -0.424 -15.383 5.280 1.00 94.31 105 PHE A C 1
ATOM 847 O O . PHE A 1 105 ? 0.142 -15.099 4.224 1.00 94.31 105 PHE A O 1
ATOM 854 N N . THR A 1 106 ? -1.286 -16.397 5.340 1.00 87.62 106 THR A N 1
ATOM 855 C CA . THR A 1 106 ? -1.685 -17.157 4.146 1.00 87.62 106 THR A CA 1
ATOM 856 C C . THR A 1 106 ? -2.549 -16.313 3.197 1.00 87.62 106 THR A C 1
ATOM 858 O O . THR A 1 106 ? -3.237 -15.380 3.623 1.00 87.62 106 THR A O 1
ATOM 861 N N . CYS A 1 107 ? -2.510 -16.646 1.903 1.00 75.69 107 CYS A N 1
ATOM 862 C CA . CYS A 1 107 ? -3.210 -15.924 0.826 1.00 75.69 107 CYS A CA 1
ATOM 863 C C . CYS A 1 107 ? -4.648 -16.401 0.548 1.00 75.69 107 CYS A C 1
ATOM 865 O O . CYS A 1 107 ? -5.281 -15.906 -0.376 1.00 75.69 107 CYS A O 1
ATOM 867 N N . GLY A 1 108 ? -5.153 -17.407 1.271 1.00 73.81 108 GLY A N 1
ATOM 868 C CA . GLY A 1 108 ? -6.489 -17.977 1.023 1.00 73.81 108 GLY A CA 1
ATOM 869 C C . GLY A 1 108 ? -6.619 -18.804 -0.266 1.00 73.81 108 GLY A C 1
ATOM 870 O O . GLY A 1 108 ? -7.690 -19.336 -0.550 1.00 73.81 108 GLY A O 1
ATOM 871 N N . GLU A 1 109 ? -5.539 -18.954 -1.035 1.00 73.94 109 GLU A N 1
ATOM 872 C CA . GLU A 1 109 ? -5.522 -19.688 -2.300 1.00 73.94 109 GLU A CA 1
ATOM 873 C C . GLU A 1 109 ? -4.932 -21.089 -2.156 1.00 73.94 109 GLU A C 1
ATOM 875 O O . GLU A 1 109 ? -3.887 -21.273 -1.532 1.00 73.94 109 GLU A O 1
ATOM 880 N N . GLU A 1 110 ? -5.552 -22.069 -2.820 1.00 68.00 110 GLU A N 1
ATOM 881 C CA . GLU A 1 110 ? -5.065 -23.456 -2.844 1.00 68.00 110 GLU A CA 1
ATOM 882 C C . GLU A 1 110 ? -3.638 -23.561 -3.403 1.00 68.00 110 GLU A C 1
ATOM 884 O O . GLU A 1 110 ? -2.808 -24.283 -2.856 1.00 68.00 110 GLU A O 1
ATOM 889 N N . SER A 1 111 ? -3.319 -22.787 -4.446 1.00 69.31 111 SER A N 1
ATOM 890 C CA . SER A 1 111 ? -1.991 -22.744 -5.079 1.00 69.31 111 SER A CA 1
ATOM 891 C C . SER A 1 111 ? -0.869 -22.422 -4.081 1.00 69.31 111 SER A C 1
ATOM 893 O O . SER A 1 111 ? 0.218 -23.010 -4.114 1.00 69.31 111 SER A O 1
ATOM 895 N N . ALA A 1 112 ? -1.151 -21.492 -3.169 1.00 72.81 112 ALA A N 1
ATOM 896 C CA . ALA A 1 112 ? -0.243 -21.014 -2.135 1.00 72.81 112 ALA A CA 1
ATOM 897 C C . ALA A 1 112 ? -0.534 -21.657 -0.767 1.00 72.81 112 ALA A C 1
ATOM 899 O O . ALA A 1 112 ? -0.078 -21.152 0.257 1.00 72.81 112 ALA A O 1
ATOM 900 N N . ALA A 1 113 ? -1.291 -22.760 -0.722 1.00 78.50 113 ALA A N 1
ATOM 901 C CA . ALA A 1 113 ? -1.672 -23.394 0.532 1.00 78.50 113 ALA A CA 1
ATOM 902 C C . ALA A 1 113 ? -0.436 -23.756 1.368 1.00 78.50 113 ALA A C 1
ATOM 904 O O . ALA A 1 113 ? 0.516 -24.370 0.874 1.00 78.50 113 ALA A O 1
ATOM 905 N N . GLY A 1 114 ? -0.480 -23.353 2.640 1.00 80.81 114 GLY A N 1
ATOM 906 C CA . GLY A 1 114 ? 0.602 -23.543 3.606 1.00 80.81 114 GLY A CA 1
ATOM 907 C C . GLY A 1 114 ? 1.730 -22.512 3.531 1.00 80.81 114 GLY A C 1
ATOM 908 O O . GLY A 1 114 ? 2.613 -22.567 4.377 1.00 80.81 114 GLY A O 1
ATOM 909 N N . HIS A 1 115 ? 1.694 -21.572 2.581 1.00 88.62 115 HIS A N 1
ATOM 910 C CA . HIS A 1 115 ? 2.722 -20.543 2.421 1.00 88.62 115 HIS A CA 1
ATOM 911 C C . HIS A 1 115 ? 2.196 -19.148 2.724 1.00 88.62 115 HIS A C 1
ATOM 913 O O . HIS A 1 115 ? 1.033 -18.817 2.469 1.00 88.62 115 HIS A O 1
ATOM 919 N N . GLU A 1 116 ? 3.086 -18.317 3.249 1.00 92.19 116 GLU A N 1
ATOM 920 C CA . GLU A 1 116 ? 2.828 -16.899 3.450 1.00 92.19 116 GLU A CA 1
ATOM 921 C C . GLU A 1 116 ? 3.068 -16.113 2.161 1.00 92.19 116 GLU A C 1
ATOM 923 O O . GLU A 1 116 ? 3.919 -16.473 1.343 1.00 92.19 116 GLU A O 1
ATOM 928 N N . CYS A 1 117 ? 2.322 -15.026 1.976 1.00 93.12 117 CYS A N 1
ATOM 929 C CA . CYS A 1 117 ? 2.367 -14.253 0.741 1.00 93.12 117 CYS A CA 1
ATOM 930 C C . CYS A 1 117 ? 2.431 -12.741 0.971 1.00 93.12 117 CYS A C 1
ATOM 932 O O . CYS A 1 117 ? 1.934 -12.203 1.965 1.00 93.12 117 CYS A O 1
ATOM 934 N N . VAL A 1 118 ? 2.985 -12.037 -0.017 1.00 96.69 118 VAL A N 1
ATOM 935 C CA . VAL A 1 118 ? 3.186 -10.585 0.023 1.00 96.69 118 VAL A CA 1
ATOM 936 C C . VAL A 1 118 ? 1.881 -9.814 0.145 1.00 96.69 118 VAL A C 1
ATOM 938 O O . VAL A 1 118 ? 1.849 -8.827 0.876 1.00 96.69 118 VAL A O 1
ATOM 941 N N . GLU A 1 119 ? 0.795 -10.253 -0.500 1.00 94.62 119 GLU A N 1
ATOM 942 C CA . GLU A 1 119 ? -0.494 -9.563 -0.358 1.00 94.62 119 GLU A CA 1
ATOM 943 C C . GLU A 1 119 ? -0.992 -9.595 1.094 1.00 94.62 119 GLU A C 1
ATOM 945 O O . GLU A 1 119 ? -1.414 -8.567 1.624 1.00 94.62 119 GLU A O 1
ATOM 950 N N . SER A 1 120 ? -0.867 -10.738 1.772 1.00 95.44 120 SER A N 1
ATOM 951 C CA . SER A 1 120 ? -1.281 -10.884 3.169 1.00 95.44 120 SER A CA 1
ATOM 952 C C . SER A 1 120 ? -0.422 -10.050 4.114 1.00 95.44 120 SER A C 1
ATOM 954 O O . SER A 1 120 ? -0.962 -9.388 5.006 1.00 95.44 120 SER A O 1
ATOM 956 N N . PHE A 1 121 ? 0.895 -9.985 3.890 1.00 98.00 121 PHE A N 1
ATOM 957 C CA . PHE A 1 121 ? 1.763 -9.082 4.648 1.00 98.00 121 PHE A CA 1
ATOM 958 C C . PHE A 1 121 ? 1.421 -7.605 4.399 1.00 98.00 121 PHE A C 1
ATOM 960 O O . PHE A 1 121 ? 1.288 -6.836 5.349 1.00 98.00 121 PHE A O 1
ATOM 967 N N . ALA A 1 122 ? 1.224 -7.200 3.142 1.00 98.00 122 ALA A N 1
ATOM 968 C CA . ALA A 1 122 ? 0.905 -5.821 2.770 1.00 98.00 122 ALA A CA 1
ATOM 969 C C . ALA A 1 122 ? -0.434 -5.356 3.367 1.00 98.00 122 ALA A C 1
ATOM 971 O O . ALA A 1 122 ? -0.500 -4.315 4.027 1.00 98.00 122 ALA A O 1
ATOM 972 N N . VAL A 1 123 ? -1.488 -6.161 3.212 1.00 96.88 123 VAL A N 1
ATOM 973 C CA . VAL A 1 123 ? -2.806 -5.895 3.804 1.00 96.88 123 VAL A CA 1
ATOM 974 C C . VAL A 1 123 ? -2.732 -5.949 5.331 1.00 96.88 123 VAL A C 1
ATOM 976 O O . VAL A 1 123 ? -3.313 -5.104 6.010 1.00 96.88 123 VAL A O 1
ATOM 979 N N . GLY A 1 124 ? -1.973 -6.891 5.894 1.00 97.88 124 GLY A N 1
ATOM 980 C CA . GLY A 1 124 ? -1.737 -6.990 7.331 1.00 97.88 124 GLY A CA 1
ATOM 981 C C . GLY A 1 124 ? -1.051 -5.754 7.916 1.00 97.88 124 GLY A C 1
ATOM 982 O O . GLY A 1 124 ? -1.447 -5.301 8.991 1.00 97.88 124 GLY A O 1
ATOM 983 N N . LEU A 1 125 ? -0.084 -5.173 7.203 1.00 98.50 125 LEU A N 1
ATOM 984 C CA . LEU A 1 125 ? 0.573 -3.916 7.564 1.00 98.50 125 LEU A CA 1
ATOM 985 C C . LEU A 1 125 ? -0.429 -2.754 7.548 1.00 98.50 125 LEU A C 1
ATOM 987 O O . LEU A 1 125 ? -0.554 -2.047 8.549 1.00 98.50 125 LEU A O 1
ATOM 991 N N . GLN A 1 126 ? -1.179 -2.584 6.452 1.00 97.88 126 GLN A N 1
ATOM 992 C CA . GLN A 1 126 ? -2.187 -1.521 6.316 1.00 97.88 126 GLN A CA 1
ATOM 993 C C . GLN A 1 126 ? -3.260 -1.615 7.409 1.00 97.88 126 GLN A C 1
ATOM 995 O O . GLN A 1 126 ? -3.552 -0.626 8.085 1.00 97.88 126 GLN A O 1
ATOM 1000 N N . PHE A 1 127 ? -3.788 -2.820 7.636 1.00 98.31 127 PHE A N 1
ATOM 1001 C CA . PHE A 1 127 ? -4.753 -3.100 8.693 1.00 98.31 127 PHE A CA 1
ATOM 1002 C C . PHE A 1 127 ? -4.194 -2.763 10.076 1.00 98.31 127 PHE A C 1
ATOM 1004 O O . PHE A 1 127 ? -4.859 -2.096 10.862 1.00 98.31 127 PHE A O 1
ATOM 1011 N N . SER A 1 128 ? -2.961 -3.179 10.373 1.00 98.62 128 SER A N 1
ATOM 1012 C CA . SER A 1 128 ? -2.364 -2.954 11.692 1.00 98.62 128 SER A CA 1
ATOM 1013 C C . SER A 1 128 ? -2.133 -1.466 11.970 1.00 98.62 128 SER A C 1
ATOM 1015 O O . SER A 1 128 ? -2.390 -1.009 13.081 1.00 98.62 128 SER A O 1
ATOM 1017 N N . LEU A 1 129 ? -1.721 -0.677 10.971 1.00 98.25 129 LEU A N 1
ATOM 1018 C CA . LEU A 1 129 ? -1.614 0.780 11.116 1.00 98.25 129 LEU A CA 1
ATOM 1019 C C . LEU A 1 129 ? -2.981 1.444 11.321 1.00 98.25 129 LEU A C 1
ATOM 1021 O O . LEU A 1 129 ? -3.111 2.312 12.188 1.00 98.25 129 LEU A O 1
ATOM 1025 N N . ALA A 1 130 ? -4.002 1.024 10.566 1.00 97.56 130 ALA A N 1
ATOM 1026 C CA . ALA A 1 130 ? -5.367 1.511 10.747 1.00 97.56 130 ALA A CA 1
ATOM 1027 C C . ALA A 1 130 ? -5.884 1.190 12.160 1.00 97.56 130 ALA A C 1
ATOM 1029 O O . ALA A 1 130 ? -6.375 2.088 12.845 1.00 97.56 130 ALA A O 1
ATOM 1030 N N . ALA A 1 131 ? -5.678 -0.044 12.629 1.00 98.19 131 ALA A N 1
ATOM 1031 C CA . ALA A 1 131 ? -6.091 -0.507 13.949 1.00 98.19 131 ALA A CA 1
ATOM 1032 C C . ALA A 1 131 ? -5.398 0.244 15.086 1.00 98.19 131 ALA A C 1
ATOM 1034 O O . ALA A 1 131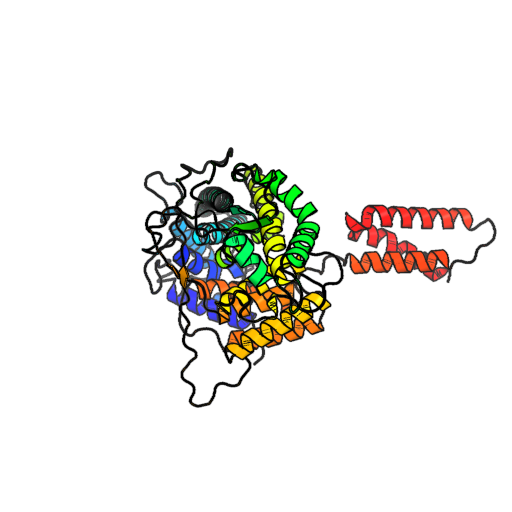 ? -6.080 0.751 15.973 1.00 98.19 131 ALA A O 1
ATOM 1035 N N . LYS A 1 132 ? -4.068 0.399 15.029 1.00 97.50 132 LYS A N 1
ATOM 1036 C CA . LYS A 1 132 ? -3.304 1.171 16.026 1.00 97.50 132 LYS A CA 1
ATOM 1037 C C . LYS A 1 132 ? -3.715 2.640 16.044 1.00 97.50 132 LYS A C 1
ATOM 1039 O O . LYS A 1 132 ? -3.863 3.237 17.106 1.00 97.50 132 LYS A O 1
ATOM 1044 N N . GLY A 1 133 ? -3.908 3.241 14.869 1.00 95.62 133 GLY A N 1
ATOM 1045 C CA . GLY A 1 133 ? -4.362 4.625 14.769 1.00 95.62 133 GLY A CA 1
ATOM 1046 C C . GLY A 1 133 ? -5.757 4.816 15.361 1.00 95.62 133 GLY A C 1
ATOM 1047 O O . GLY A 1 133 ? -5.971 5.753 16.126 1.00 95.62 133 GLY A O 1
ATOM 1048 N N . PHE A 1 134 ? -6.684 3.920 15.025 1.00 96.62 134 PHE A N 1
ATOM 1049 C CA . PHE A 1 134 ? -8.053 3.941 15.528 1.00 96.62 134 PHE A CA 1
ATOM 1050 C C . PHE A 1 134 ? -8.104 3.715 17.045 1.00 96.62 134 PHE A C 1
ATOM 1052 O O . PHE A 1 134 ? -8.709 4.513 17.761 1.00 96.62 134 PHE A O 1
ATOM 1059 N N . SER A 1 135 ? -7.442 2.669 17.556 1.00 96.75 135 SER A N 1
ATOM 1060 C CA . SER A 1 135 ? -7.455 2.319 18.981 1.00 96.75 135 SER A CA 1
ATOM 1061 C C . SER A 1 135 ? -6.872 3.435 19.839 1.00 96.75 135 SER A C 1
ATOM 1063 O O . SER A 1 135 ? -7.466 3.795 20.850 1.00 96.75 135 SER A O 1
ATOM 1065 N N . ARG A 1 136 ? -5.763 4.050 19.411 1.00 95.06 136 ARG A N 1
ATOM 1066 C CA . ARG A 1 136 ? -5.087 5.112 20.162 1.00 95.06 136 ARG A CA 1
ATOM 1067 C C . ARG A 1 136 ? -5.931 6.375 20.287 1.00 95.06 136 ARG A C 1
ATOM 1069 O O . ARG A 1 136 ? -6.021 6.951 21.374 1.00 95.06 136 ARG A O 1
ATOM 1076 N N . VAL A 1 137 ? -6.567 6.804 19.197 1.00 94.44 137 VAL A N 1
ATOM 1077 C CA . VAL A 1 137 ? -7.462 7.968 19.228 1.00 94.44 137 VAL A CA 1
ATOM 1078 C C . VAL A 1 137 ? -8.725 7.642 20.024 1.00 94.44 137 VAL A C 1
ATOM 1080 O O . VAL A 1 137 ? -9.089 8.412 20.914 1.00 94.44 137 VAL A O 1
ATOM 1083 N N . TYR A 1 138 ? -9.336 6.478 19.798 1.00 95.12 138 TYR A N 1
ATOM 1084 C CA . TYR A 1 138 ? -10.553 6.082 20.505 1.00 95.12 138 TYR A CA 1
ATOM 1085 C C . TYR A 1 138 ? -10.336 5.920 22.010 1.00 95.12 138 TYR A C 1
ATOM 1087 O O . TYR A 1 138 ? -11.133 6.414 22.805 1.00 95.12 138 TYR A O 1
ATOM 1095 N N . ARG A 1 139 ? -9.204 5.336 22.417 1.00 94.56 139 ARG A N 1
ATOM 1096 C CA . ARG A 1 139 ? -8.764 5.251 23.815 1.00 94.56 139 ARG A CA 1
ATOM 1097 C C . ARG A 1 139 ? -8.723 6.623 24.486 1.00 94.56 139 ARG A C 1
ATOM 1099 O O . ARG A 1 139 ? -9.115 6.740 25.640 1.00 94.56 139 ARG A O 1
ATOM 1106 N N . SER A 1 140 ? -8.272 7.662 23.779 1.00 92.75 140 SER A N 1
ATOM 1107 C CA . SER A 1 140 ? -8.233 9.029 24.325 1.00 92.75 140 SER A CA 1
ATOM 1108 C C . SER A 1 140 ? -9.624 9.653 24.513 1.00 92.75 140 SER A C 1
ATOM 1110 O O . SER A 1 140 ? -9.780 10.564 25.323 1.00 92.75 140 SER A O 1
ATOM 1112 N N . ALA A 1 141 ? -10.632 9.153 23.791 1.00 91.88 141 ALA A N 1
ATOM 1113 C CA . ALA A 1 141 ? -12.007 9.643 23.817 1.00 91.88 141 ALA A CA 1
ATOM 1114 C C . ALA A 1 141 ? -12.909 8.921 24.840 1.00 91.88 141 ALA A C 1
ATOM 1116 O O . ALA A 1 141 ? -14.057 9.323 25.028 1.00 91.88 141 ALA A O 1
ATOM 1117 N N . VAL A 1 142 ? -12.427 7.866 25.509 1.00 93.25 142 VAL A N 1
ATOM 1118 C CA . VAL A 1 142 ? -13.221 7.046 26.440 1.00 93.25 142 VAL A CA 1
ATOM 1119 C C . VAL A 1 142 ? -12.575 6.967 27.824 1.00 93.25 142 VAL A C 1
ATOM 1121 O O . VAL A 1 142 ? -11.361 6.890 27.964 1.00 93.25 142 VAL A O 1
ATOM 1124 N N . THR A 1 143 ? -13.397 6.949 28.877 1.00 91.94 143 THR A N 1
ATOM 1125 C CA . THR A 1 143 ? -12.930 6.875 30.279 1.00 91.94 143 THR A CA 1
ATOM 1126 C C . THR A 1 143 ? -13.274 5.555 30.966 1.00 91.94 143 THR A C 1
ATOM 1128 O O . THR A 1 143 ? -12.714 5.224 32.011 1.00 91.94 143 THR A O 1
ATOM 1131 N N . LYS A 1 144 ? -14.200 4.771 30.399 1.00 94.81 144 LYS A N 1
ATOM 1132 C CA . LYS A 1 144 ? -14.635 3.497 30.978 1.00 94.81 144 LYS A CA 1
ATOM 1133 C C . LYS A 1 144 ? -13.499 2.477 30.903 1.00 94.81 144 LYS A C 1
ATOM 1135 O O . LYS A 1 144 ? -13.146 2.040 29.812 1.00 94.81 144 LYS A O 1
ATOM 1140 N N . ALA A 1 145 ? -13.015 2.031 32.064 1.00 94.88 145 ALA A N 1
ATOM 1141 C CA . ALA A 1 145 ? -11.862 1.132 32.190 1.00 94.88 145 ALA A CA 1
ATOM 1142 C C . ALA A 1 145 ? -11.935 -0.123 31.299 1.00 94.88 145 ALA A C 1
ATOM 1144 O O . ALA A 1 145 ? -10.936 -0.503 30.702 1.00 94.88 145 ALA A O 1
ATOM 1145 N N . GLY A 1 146 ? -13.120 -0.728 31.148 1.00 96.00 146 GLY A N 1
ATOM 1146 C CA . GLY A 1 146 ? -13.294 -1.888 30.267 1.00 96.00 146 GLY A CA 1
ATOM 1147 C C . GLY A 1 146 ? -13.024 -1.585 28.788 1.00 96.00 146 GLY A C 1
ATOM 1148 O O . GLY A 1 146 ? -12.373 -2.373 28.123 1.00 96.00 146 GLY A O 1
ATOM 1149 N N . ILE A 1 147 ? -13.457 -0.423 28.285 1.00 95.06 147 ILE A N 1
ATOM 1150 C CA . ILE A 1 147 ? -13.233 -0.038 26.879 1.00 95.06 147 ILE A CA 1
ATOM 1151 C C . ILE A 1 147 ? -11.768 0.354 26.658 1.00 95.06 147 ILE A C 1
ATOM 1153 O O . ILE A 1 147 ? -11.203 0.044 25.615 1.00 95.06 147 ILE A O 1
ATOM 1157 N N . VAL A 1 148 ? -11.140 0.995 27.651 1.00 96.94 148 VAL A N 1
ATOM 1158 C CA . VAL A 1 148 ? -9.700 1.292 27.616 1.00 96.94 148 VAL A CA 1
ATOM 1159 C C . VAL A 1 148 ? -8.890 -0.002 27.501 1.00 96.94 148 VAL A C 1
ATOM 1161 O O . VAL A 1 148 ? -8.024 -0.086 26.640 1.00 96.94 148 VAL A O 1
ATOM 1164 N N . ALA A 1 149 ? -9.225 -1.027 28.291 1.00 97.69 149 ALA A N 1
ATOM 1165 C CA . ALA A 1 149 ? -8.567 -2.329 28.213 1.00 97.69 149 ALA A CA 1
ATOM 1166 C C . ALA A 1 149 ? -8.770 -3.015 26.848 1.00 97.69 149 ALA A C 1
ATOM 1168 O O . ALA A 1 149 ? -7.809 -3.538 26.293 1.00 97.69 149 ALA A O 1
ATOM 1169 N N . GLU A 1 150 ? -9.981 -2.963 26.273 1.00 98.12 150 GLU A N 1
ATOM 1170 C CA . GLU A 1 150 ? -10.238 -3.485 24.918 1.00 98.12 150 GLU A CA 1
ATOM 1171 C C . GLU A 1 150 ? -9.395 -2.746 23.849 1.00 98.12 150 GLU A C 1
ATOM 1173 O O . GLU A 1 150 ? -8.906 -3.361 22.901 1.00 98.12 150 GLU A O 1
ATOM 1178 N N . ALA A 1 151 ? -9.191 -1.429 23.994 1.00 97.75 151 ALA A N 1
ATOM 1179 C CA . ALA A 1 151 ? -8.356 -0.642 23.082 1.00 97.75 151 ALA A CA 1
ATOM 1180 C C . ALA A 1 151 ? -6.858 -0.953 23.221 1.00 97.75 151 ALA A C 1
ATOM 1182 O O . ALA A 1 151 ? -6.164 -1.053 22.206 1.00 97.75 151 ALA A O 1
ATOM 1183 N N . ASP A 1 152 ? -6.376 -1.133 24.453 1.00 97.94 152 ASP A N 1
ATOM 1184 C CA . ASP A 1 152 ? -4.992 -1.524 24.740 1.00 97.94 152 ASP A CA 1
ATOM 1185 C C . ASP A 1 152 ? -4.697 -2.939 24.198 1.00 97.94 152 ASP A C 1
ATOM 1187 O O . ASP A 1 152 ? -3.639 -3.178 23.610 1.00 97.94 152 ASP A O 1
ATOM 1191 N N . GLU A 1 153 ? -5.655 -3.867 24.317 1.00 98.19 153 GLU A N 1
ATOM 1192 C CA . GLU A 1 153 ? -5.566 -5.208 23.727 1.00 98.19 153 GLU A CA 1
ATOM 1193 C C . GLU A 1 153 ? -5.461 -5.138 22.198 1.00 98.19 153 GLU A C 1
ATOM 1195 O O . GLU A 1 153 ? -4.535 -5.710 21.619 1.00 98.19 153 GLU A O 1
ATOM 1200 N N . LEU A 1 154 ? -6.349 -4.385 21.536 1.00 98.56 154 LEU A N 1
ATOM 1201 C CA . LEU A 1 154 ? -6.295 -4.191 20.084 1.00 98.56 154 LEU A CA 1
ATOM 1202 C C . LEU A 1 154 ? -4.927 -3.652 19.635 1.00 98.56 154 LEU A C 1
ATOM 1204 O O . LEU A 1 154 ? -4.345 -4.151 18.670 1.00 98.56 154 LEU A O 1
ATOM 1208 N N . GLU A 1 155 ? -4.392 -2.655 20.341 1.00 97.94 155 GLU A N 1
ATOM 1209 C CA . GLU A 1 155 ? -3.096 -2.059 20.016 1.00 97.94 155 GLU A CA 1
ATOM 1210 C C . GLU A 1 155 ? -1.936 -3.059 20.161 1.00 97.94 155 GLU A C 1
ATOM 1212 O O . GLU A 1 155 ? -1.038 -3.090 19.311 1.00 97.94 155 GLU A O 1
ATOM 1217 N N . SER A 1 156 ? -1.965 -3.910 21.191 1.00 97.56 156 SER A N 1
ATOM 1218 C CA . SER A 1 156 ? -0.975 -4.973 21.395 1.00 97.56 156 SER A CA 1
ATOM 1219 C C . SER A 1 156 ? -1.025 -6.017 20.275 1.00 97.56 156 SER A C 1
ATOM 1221 O O . SER A 1 156 ? -0.005 -6.297 19.637 1.00 97.56 156 SER A O 1
ATOM 1223 N N . LEU A 1 157 ? -2.221 -6.527 19.955 1.00 98.38 157 LEU A N 1
ATOM 1224 C CA . LEU A 1 157 ? -2.415 -7.514 18.889 1.00 98.38 157 LEU A CA 1
ATOM 1225 C C . LEU A 1 157 ? -1.973 -6.962 17.522 1.00 98.38 157 LEU A C 1
ATOM 1227 O O . LEU A 1 157 ? -1.335 -7.672 16.741 1.00 98.38 157 LEU A O 1
ATOM 1231 N N . ALA A 1 158 ? -2.296 -5.696 17.238 1.00 98.44 158 ALA A N 1
ATOM 1232 C CA . ALA A 1 158 ? -1.924 -5.028 15.996 1.00 98.44 158 ALA A CA 1
ATOM 1233 C C . ALA A 1 158 ? -0.417 -4.738 15.927 1.00 98.44 158 ALA A C 1
ATOM 1235 O O . ALA A 1 158 ? 0.167 -4.788 14.849 1.00 98.44 158 ALA A O 1
ATOM 1236 N N . THR A 1 159 ? 0.236 -4.471 17.061 1.00 98.12 159 THR A N 1
ATOM 1237 C CA . THR A 1 159 ? 1.693 -4.283 17.119 1.00 98.12 159 THR A CA 1
ATOM 1238 C C . THR A 1 159 ? 2.432 -5.560 16.741 1.00 98.12 159 THR A C 1
ATOM 1240 O O . THR A 1 159 ? 3.311 -5.493 15.884 1.00 98.12 159 THR A O 1
ATOM 1243 N N . LEU A 1 160 ? 2.029 -6.710 17.292 1.00 98.12 160 LEU A N 1
ATOM 1244 C CA . LEU A 1 160 ? 2.620 -8.005 16.945 1.00 98.12 160 LEU A CA 1
ATOM 1245 C C . LEU A 1 160 ? 2.449 -8.315 15.449 1.00 98.12 160 LEU A C 1
ATOM 1247 O O . LEU A 1 160 ? 3.420 -8.610 14.755 1.00 98.12 160 LEU A O 1
ATOM 1251 N N . ARG A 1 161 ? 1.225 -8.166 14.919 1.00 98.25 161 ARG A N 1
ATOM 1252 C CA . ARG A 1 161 ? 0.952 -8.402 13.491 1.00 98.25 161 ARG A CA 1
ATOM 1253 C C . ARG A 1 161 ? 1.727 -7.450 12.580 1.00 98.25 161 ARG A C 1
ATOM 1255 O O . ARG A 1 161 ? 2.201 -7.888 11.535 1.00 98.25 161 ARG A O 1
ATOM 1262 N N . LEU A 1 162 ? 1.877 -6.179 12.959 1.00 98.56 162 LEU A N 1
ATOM 1263 C CA . LEU A 1 162 ? 2.662 -5.209 12.196 1.00 98.56 162 LEU A CA 1
ATOM 1264 C C . LEU A 1 162 ? 4.127 -5.643 12.088 1.00 98.56 162 LEU A C 1
ATOM 1266 O O . LEU A 1 162 ? 4.664 -5.654 10.984 1.00 98.56 162 LEU A O 1
ATOM 1270 N N . THR A 1 163 ? 4.749 -6.044 13.200 1.00 98.31 163 THR A N 1
ATOM 1271 C CA . THR A 1 163 ? 6.137 -6.529 13.206 1.00 98.31 163 THR A CA 1
ATOM 1272 C C . THR A 1 163 ? 6.304 -7.736 12.282 1.00 98.31 163 THR A C 1
ATOM 1274 O O . THR A 1 163 ? 7.142 -7.696 11.379 1.00 98.31 163 THR A O 1
ATOM 1277 N N . THR A 1 164 ? 5.480 -8.778 12.440 1.00 97.94 164 THR A N 1
ATOM 1278 C CA . THR A 1 164 ? 5.581 -9.989 11.608 1.00 97.94 164 THR A CA 1
ATOM 1279 C C . THR A 1 164 ? 5.329 -9.683 10.126 1.00 97.94 164 THR A C 1
ATOM 1281 O O . THR A 1 164 ? 6.051 -10.183 9.266 1.00 97.94 164 THR A O 1
ATOM 1284 N N . ALA A 1 165 ? 4.389 -8.784 9.805 1.00 98.25 165 ALA A N 1
ATOM 1285 C CA . ALA A 1 165 ? 4.145 -8.344 8.430 1.00 98.25 165 ALA A CA 1
ATOM 1286 C C . ALA A 1 165 ? 5.353 -7.620 7.812 1.00 98.25 165 ALA A C 1
ATOM 1288 O O . ALA A 1 165 ? 5.694 -7.851 6.653 1.00 98.25 165 ALA A O 1
ATOM 1289 N N . MET A 1 166 ? 6.022 -6.755 8.578 1.00 98.44 166 MET A N 1
ATOM 1290 C CA . MET A 1 166 ? 7.212 -6.035 8.116 1.00 98.44 166 MET A CA 1
ATOM 1291 C C . MET A 1 166 ? 8.386 -6.985 7.858 1.00 98.44 166 MET A C 1
ATOM 1293 O O . MET A 1 166 ? 9.077 -6.834 6.851 1.00 98.44 166 MET A O 1
ATOM 1297 N N . ILE A 1 167 ? 8.575 -7.989 8.718 1.00 97.19 167 ILE A N 1
ATOM 1298 C CA . ILE A 1 167 ? 9.570 -9.055 8.527 1.00 97.19 167 ILE A CA 1
ATOM 1299 C C . ILE A 1 167 ? 9.253 -9.866 7.269 1.00 97.19 167 ILE A C 1
ATOM 1301 O O . ILE A 1 167 ? 10.132 -10.058 6.430 1.00 97.19 167 ILE A O 1
ATOM 1305 N N . GLY A 1 168 ? 7.997 -10.280 7.090 1.00 96.69 168 GLY A N 1
ATOM 1306 C CA . GLY A 1 168 ? 7.547 -10.987 5.892 1.00 96.69 168 GLY A CA 1
ATOM 1307 C C . GLY A 1 168 ? 7.818 -10.204 4.606 1.00 96.69 168 GLY A C 1
ATOM 1308 O O . GLY A 1 168 ? 8.365 -10.753 3.649 1.00 96.69 168 GLY A O 1
ATOM 1309 N N . LEU A 1 169 ? 7.535 -8.895 4.597 1.00 97.69 169 LEU A N 1
ATOM 1310 C CA . LEU A 1 169 ? 7.854 -8.017 3.466 1.00 97.69 169 LEU A CA 1
ATOM 1311 C C . LEU A 1 169 ? 9.362 -7.902 3.216 1.00 97.69 169 LEU A C 1
ATOM 1313 O O . LEU A 1 169 ? 9.765 -7.916 2.057 1.00 97.69 169 LEU A O 1
ATOM 1317 N N . LEU A 1 170 ? 10.198 -7.813 4.254 1.00 95.62 170 LEU A N 1
ATOM 1318 C CA . LEU A 1 170 ? 11.658 -7.788 4.087 1.00 95.62 170 LEU A CA 1
ATOM 1319 C C . LEU A 1 170 ? 12.172 -9.082 3.447 1.00 95.62 170 LEU A C 1
ATOM 1321 O O . LEU A 1 170 ? 12.987 -9.024 2.532 1.00 95.62 170 LEU A O 1
ATOM 1325 N N . ARG A 1 171 ? 11.650 -10.232 3.883 1.00 95.31 171 ARG A N 1
ATOM 1326 C CA . ARG A 1 171 ? 12.037 -11.567 3.394 1.00 95.31 171 ARG A CA 1
ATOM 1327 C C . ARG A 1 171 ? 11.435 -11.944 2.038 1.00 95.31 171 ARG A C 1
ATOM 1329 O O . ARG A 1 171 ? 11.802 -12.960 1.455 1.00 95.31 171 ARG A O 1
ATOM 1336 N N . SER A 1 172 ? 10.495 -11.145 1.545 1.00 95.88 172 SER A N 1
ATOM 1337 C CA . SER A 1 172 ? 9.889 -11.307 0.218 1.00 95.88 172 SER A CA 1
ATOM 1338 C C . SER A 1 172 ? 10.490 -10.356 -0.826 1.00 95.88 172 SER A C 1
ATOM 1340 O O . SER A 1 172 ? 10.121 -10.408 -2.001 1.00 95.88 172 SER A O 1
ATOM 1342 N N . PHE A 1 173 ? 11.384 -9.457 -0.406 1.00 95.00 173 PHE A N 1
ATOM 1343 C CA . PHE A 1 173 ? 12.139 -8.606 -1.314 1.00 95.00 173 PHE A CA 1
ATOM 1344 C C . PHE A 1 173 ? 13.265 -9.406 -1.966 1.00 95.00 173 PHE A C 1
ATOM 1346 O O . PHE A 1 173 ? 13.975 -10.152 -1.298 1.00 95.00 173 PHE A O 1
ATOM 1353 N N . VAL A 1 174 ? 13.448 -9.205 -3.265 1.00 91.19 174 VAL A N 1
ATOM 1354 C CA . VAL A 1 174 ? 14.435 -9.901 -4.083 1.00 91.19 174 VAL A CA 1
ATOM 1355 C C . VAL A 1 174 ? 15.269 -8.879 -4.843 1.00 91.19 174 VAL A C 1
ATOM 1357 O O . VAL A 1 174 ? 14.736 -7.955 -5.467 1.00 91.19 174 VAL A O 1
ATOM 1360 N N . ALA A 1 175 ? 16.582 -9.099 -4.836 1.00 87.94 175 ALA A N 1
ATOM 1361 C CA . ALA A 1 175 ? 17.536 -8.453 -5.723 1.00 87.94 175 ALA A CA 1
ATOM 1362 C C . ALA A 1 175 ? 18.153 -9.511 -6.656 1.00 87.94 175 ALA A C 1
ATOM 1364 O O . ALA A 1 175 ? 19.086 -10.221 -6.285 1.00 87.94 175 ALA A O 1
ATOM 1365 N N . HIS A 1 176 ? 17.603 -9.632 -7.863 1.00 86.25 176 HIS A N 1
ATOM 1366 C CA . HIS A 1 176 ? 18.017 -10.626 -8.853 1.00 86.25 176 HIS A CA 1
ATOM 1367 C C . HIS A 1 176 ? 19.122 -10.056 -9.742 1.00 86.25 176 HIS A C 1
ATOM 1369 O O . HIS A 1 176 ? 18.877 -9.140 -10.527 1.00 86.25 176 HIS A O 1
ATOM 1375 N N . ALA A 1 177 ? 20.339 -10.581 -9.613 1.00 85.56 177 ALA A N 1
ATOM 1376 C CA . ALA A 1 177 ? 21.479 -10.191 -10.440 1.00 85.56 177 ALA A CA 1
ATOM 1377 C C . ALA A 1 177 ? 21.692 -11.196 -11.583 1.00 85.56 177 ALA A C 1
ATOM 1379 O O . ALA A 1 177 ? 21.568 -12.403 -11.379 1.00 85.56 177 ALA A O 1
ATOM 1380 N N . PHE A 1 178 ? 22.016 -10.713 -12.786 1.00 86.94 178 PHE A N 1
ATOM 1381 C CA . PHE A 1 178 ? 22.140 -11.558 -13.983 1.00 86.94 178 PHE A CA 1
ATOM 1382 C C . PHE A 1 178 ? 23.118 -10.998 -15.029 1.00 86.94 178 PHE A C 1
ATOM 1384 O O . PHE A 1 178 ? 23.491 -9.823 -14.994 1.00 86.94 178 PHE A O 1
ATOM 1391 N N . ASP A 1 179 ? 23.534 -11.859 -15.964 1.00 88.19 179 ASP A N 1
ATOM 1392 C CA . ASP A 1 179 ? 24.431 -11.535 -1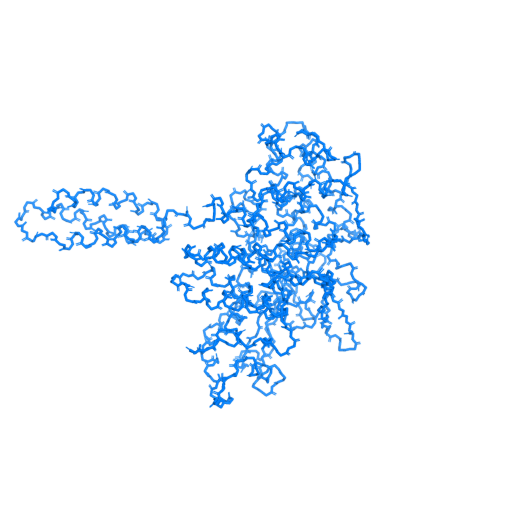7.081 1.00 88.19 179 ASP A CA 1
ATOM 1393 C C . ASP A 1 179 ? 23.683 -11.250 -18.401 1.00 88.19 179 ASP A C 1
ATOM 1395 O O . ASP A 1 179 ? 22.471 -11.461 -18.522 1.00 88.19 179 ASP A O 1
ATOM 1399 N N . ASP A 1 180 ? 24.420 -10.756 -19.399 1.00 84.50 180 ASP A N 1
ATOM 1400 C CA . ASP A 1 180 ? 23.919 -10.411 -20.734 1.00 84.50 180 ASP A CA 1
ATOM 1401 C C . ASP A 1 180 ? 23.269 -11.599 -21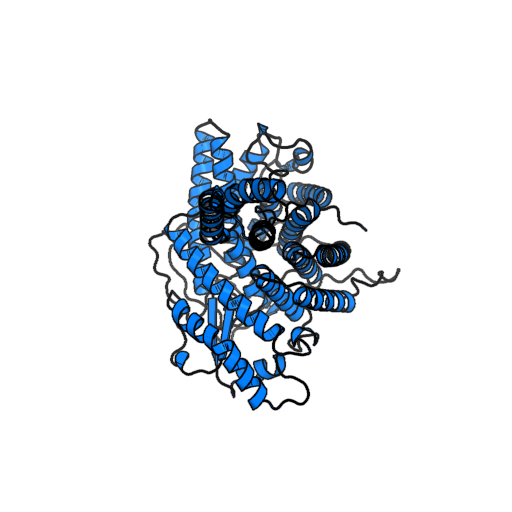.471 1.00 84.50 180 ASP A C 1
ATOM 1403 O O . ASP A 1 180 ? 22.290 -11.398 -22.202 1.00 84.50 180 ASP A O 1
ATOM 1407 N N . ASP A 1 181 ? 23.797 -12.813 -21.287 1.00 85.44 181 ASP A N 1
ATOM 1408 C CA . ASP A 1 181 ? 23.436 -14.017 -22.051 1.00 85.44 181 ASP A CA 1
ATOM 1409 C C . ASP A 1 181 ? 22.325 -14.848 -21.389 1.00 85.44 181 ASP A C 1
ATOM 1411 O O . ASP A 1 181 ? 21.716 -15.717 -22.023 1.00 85.44 181 ASP A O 1
ATOM 1415 N N . SER A 1 182 ? 21.997 -14.547 -20.136 1.00 89.19 182 SER A N 1
ATOM 1416 C CA . SER A 1 182 ? 20.931 -15.190 -19.381 1.00 89.19 182 SER A CA 1
ATOM 1417 C C . SER A 1 182 ? 19.545 -14.957 -20.006 1.00 89.19 182 SER A C 1
ATOM 1419 O O . SER A 1 182 ? 19.317 -14.003 -20.770 1.00 89.19 182 SER A O 1
ATOM 1421 N N . PRO A 1 183 ? 18.547 -15.787 -19.640 1.00 87.44 183 PRO A N 1
ATOM 1422 C CA . PRO A 1 183 ? 17.151 -15.520 -19.973 1.00 87.44 183 PRO A CA 1
ATOM 1423 C C . PRO A 1 183 ? 16.693 -14.126 -19.520 1.00 87.44 183 PRO A C 1
ATOM 1425 O O . PRO A 1 183 ? 15.986 -13.454 -20.272 1.00 87.44 183 PRO A O 1
ATOM 1428 N N . SER A 1 184 ? 17.145 -13.666 -18.346 1.00 86.94 184 SER A N 1
ATOM 1429 C CA . SER A 1 184 ? 16.871 -12.323 -17.820 1.00 86.94 184 SER A CA 1
ATOM 1430 C C . SER A 1 184 ? 17.524 -11.225 -18.663 1.00 86.94 184 SER A C 1
ATOM 1432 O O . SER A 1 184 ? 16.839 -10.282 -19.042 1.00 86.94 184 SER A O 1
ATOM 1434 N N . GLY A 1 185 ? 18.790 -11.371 -19.069 1.00 88.00 185 GLY A N 1
ATOM 1435 C CA . GLY A 1 185 ? 19.467 -10.417 -19.962 1.00 88.00 185 GLY A CA 1
ATOM 1436 C C . GLY A 1 185 ? 18.789 -10.304 -21.329 1.00 88.00 185 GLY A C 1
ATOM 1437 O O . GLY A 1 185 ? 18.592 -9.213 -21.872 1.00 88.00 185 GLY A O 1
ATOM 1438 N N . THR A 1 186 ? 18.328 -11.437 -21.862 1.00 88.81 186 THR A N 1
ATOM 1439 C CA . THR A 1 186 ? 17.551 -11.473 -23.106 1.00 88.81 186 THR A CA 1
ATOM 1440 C C . THR A 1 186 ? 16.168 -10.837 -22.940 1.00 88.81 186 THR A C 1
ATOM 1442 O O . THR A 1 186 ? 15.716 -10.122 -23.838 1.00 88.81 186 THR A O 1
ATOM 1445 N N . ALA A 1 187 ? 15.493 -11.067 -21.811 1.00 88.38 187 ALA A N 1
ATOM 1446 C CA . ALA A 1 187 ? 14.216 -10.431 -21.494 1.00 88.38 187 ALA A CA 1
ATOM 1447 C C . ALA A 1 187 ? 14.373 -8.911 -21.337 1.00 88.38 187 ALA A C 1
ATOM 1449 O O . ALA A 1 187 ? 13.631 -8.165 -21.973 1.00 88.38 187 ALA A O 1
ATOM 1450 N N . LEU A 1 188 ? 15.393 -8.454 -20.605 1.00 90.06 188 LEU A N 1
ATOM 1451 C CA . LEU A 1 188 ? 15.715 -7.040 -20.436 1.00 90.06 188 LEU A CA 1
ATOM 1452 C C . LEU A 1 188 ? 15.903 -6.352 -21.790 1.00 90.06 188 LEU A C 1
ATOM 1454 O O . LEU A 1 188 ? 15.256 -5.342 -22.051 1.00 90.06 188 LEU A O 1
ATOM 1458 N N . TYR A 1 189 ? 16.707 -6.921 -22.698 1.00 90.06 189 TYR A N 1
ATOM 1459 C CA . TYR A 1 189 ? 16.887 -6.337 -24.032 1.00 90.06 189 TYR A CA 1
ATOM 1460 C C . TYR A 1 189 ? 15.575 -6.255 -24.828 1.00 90.06 189 TYR A C 1
ATOM 1462 O O . TYR A 1 189 ? 15.353 -5.271 -25.531 1.00 90.06 189 TYR A O 1
ATOM 1470 N N . ARG A 1 190 ? 14.669 -7.237 -24.710 1.00 88.50 190 ARG A N 1
ATOM 1471 C CA . ARG A 1 190 ? 13.338 -7.137 -25.342 1.00 88.50 190 ARG A CA 1
ATOM 1472 C C . ARG A 1 190 ? 12.547 -5.954 -24.781 1.00 88.50 190 ARG A C 1
ATOM 1474 O O . ARG A 1 190 ? 11.924 -5.225 -25.557 1.00 88.50 190 ARG A O 1
ATOM 1481 N N . LEU A 1 191 ? 12.618 -5.740 -23.466 1.00 89.19 191 LEU A N 1
ATOM 1482 C CA . LEU A 1 191 ? 11.929 -4.652 -22.775 1.00 89.19 191 LEU A CA 1
ATOM 1483 C C . LEU A 1 191 ? 12.484 -3.283 -23.166 1.00 89.19 191 LEU A C 1
ATOM 1485 O O . LEU A 1 191 ? 11.702 -2.426 -23.565 1.00 89.19 191 LEU A O 1
ATOM 1489 N N . ILE A 1 192 ? 13.802 -3.078 -23.112 1.00 90.12 192 ILE A N 1
ATOM 1490 C CA . ILE A 1 192 ? 14.423 -1.749 -23.286 1.00 90.12 192 ILE A CA 1
ATOM 1491 C C . ILE A 1 192 ? 14.933 -1.472 -24.706 1.00 90.12 192 ILE A C 1
ATOM 1493 O O . ILE A 1 192 ? 15.281 -0.339 -25.032 1.00 90.12 192 ILE A O 1
ATOM 1497 N N . GLY A 1 193 ? 15.005 -2.498 -25.556 1.00 83.56 193 GLY A N 1
ATOM 1498 C CA . GLY A 1 193 ? 15.594 -2.407 -26.888 1.00 83.56 193 GLY A CA 1
ATOM 1499 C C . GLY A 1 193 ? 14.899 -1.371 -27.769 1.00 83.56 193 GLY A C 1
ATOM 1500 O O . GLY A 1 193 ? 13.671 -1.350 -27.882 1.00 83.56 193 GLY A O 1
ATOM 1501 N N . GLN A 1 194 ? 15.700 -0.535 -28.426 1.00 76.69 194 GLN A N 1
ATOM 1502 C CA . GLN A 1 194 ? 15.244 0.534 -29.313 1.00 76.69 194 GLN A CA 1
ATOM 1503 C C . GLN A 1 194 ? 15.426 0.141 -30.784 1.00 76.69 194 GLN A C 1
ATOM 1505 O O . GLN A 1 194 ? 16.354 -0.592 -31.132 1.00 76.69 194 GLN A O 1
ATOM 1510 N N . GLU A 1 195 ? 14.536 0.629 -31.653 1.00 73.50 195 GLU A N 1
ATOM 1511 C CA . GLU A 1 195 ? 14.619 0.377 -33.094 1.00 73.50 195 GLU A CA 1
ATOM 1512 C C . GLU A 1 195 ? 15.981 0.836 -33.642 1.00 73.50 195 GLU A C 1
ATOM 1514 O O . GLU A 1 195 ? 16.467 1.917 -33.319 1.00 73.50 195 GLU A O 1
ATOM 1519 N N . HIS A 1 196 ? 16.603 -0.015 -34.462 1.00 78.56 196 HIS A N 1
ATOM 1520 C CA . HIS A 1 196 ? 17.878 0.246 -35.146 1.00 78.56 196 HIS A CA 1
ATOM 1521 C C . HIS A 1 196 ? 19.126 0.386 -34.255 1.00 78.56 196 HIS A C 1
ATOM 1523 O O . HIS A 1 196 ? 20.180 0.771 -34.762 1.00 78.56 196 HIS A O 1
ATOM 1529 N N . ARG A 1 197 ? 19.060 0.022 -32.966 1.00 84.38 197 ARG A N 1
ATOM 1530 C CA . ARG A 1 197 ? 20.234 -0.003 -32.078 1.00 84.38 197 ARG A CA 1
ATOM 1531 C C . ARG A 1 197 ? 20.732 -1.421 -31.807 1.00 84.38 197 ARG A C 1
ATOM 1533 O O . ARG A 1 197 ? 19.954 -2.342 -31.559 1.00 84.38 197 ARG A O 1
ATOM 1540 N N . GLU A 1 198 ? 22.052 -1.586 -31.830 1.00 88.44 198 GLU A N 1
ATOM 1541 C CA . GLU A 1 198 ? 22.714 -2.856 -31.523 1.00 88.44 198 GLU A CA 1
ATOM 1542 C C . GLU A 1 198 ? 22.517 -3.245 -30.047 1.00 88.44 198 GLU A C 1
ATOM 1544 O O . GLU A 1 198 ? 22.638 -2.398 -29.158 1.00 88.44 198 GLU A O 1
ATOM 1549 N N . ARG A 1 199 ? 22.263 -4.537 -29.778 1.00 88.06 199 ARG A N 1
ATOM 1550 C CA . ARG A 1 199 ? 22.064 -5.087 -28.423 1.00 88.06 199 ARG A CA 1
ATOM 1551 C C . ARG A 1 199 ? 23.160 -4.672 -27.448 1.00 88.06 199 ARG A C 1
ATOM 1553 O O . ARG A 1 199 ? 22.849 -4.154 -26.381 1.00 88.06 199 ARG A O 1
ATOM 1560 N N . THR A 1 200 ? 24.418 -4.845 -27.839 1.00 86.31 200 THR A N 1
ATOM 1561 C CA . THR A 1 200 ? 25.583 -4.541 -27.001 1.00 86.31 200 THR A CA 1
ATOM 1562 C C . THR A 1 200 ? 25.636 -3.065 -26.604 1.00 86.31 200 THR A C 1
ATOM 1564 O O . THR A 1 200 ? 25.942 -2.738 -25.462 1.00 86.31 200 THR A O 1
ATOM 1567 N N . ALA A 1 201 ? 25.302 -2.156 -27.525 1.00 88.31 201 ALA A N 1
ATOM 1568 C CA . ALA A 1 201 ? 25.316 -0.719 -27.261 1.00 88.31 201 ALA A CA 1
ATOM 1569 C C . ALA A 1 201 ? 24.220 -0.307 -26.263 1.00 88.31 201 ALA A C 1
ATOM 1571 O O . ALA A 1 201 ? 24.506 0.419 -25.315 1.00 88.31 201 ALA A O 1
ATOM 1572 N N . VAL A 1 202 ? 22.994 -0.811 -26.446 1.00 89.31 202 VAL A N 1
ATOM 1573 C CA . VAL A 1 202 ? 21.849 -0.540 -25.554 1.00 89.31 202 VAL A CA 1
ATOM 1574 C C . VAL A 1 202 ? 22.126 -1.065 -24.144 1.00 89.31 202 VAL A C 1
ATOM 1576 O O . VAL A 1 202 ? 21.935 -0.346 -23.168 1.00 89.31 202 VAL A O 1
ATOM 1579 N N . LEU A 1 203 ? 22.604 -2.306 -24.033 1.00 88.88 203 LEU A N 1
ATOM 1580 C CA . LEU A 1 203 ? 22.894 -2.933 -22.745 1.00 88.88 203 LEU A CA 1
ATOM 1581 C C . LEU A 1 203 ? 24.050 -2.239 -22.002 1.00 88.88 203 LEU A C 1
ATOM 1583 O O . LEU A 1 203 ? 23.950 -2.010 -20.798 1.00 88.88 203 LEU A O 1
ATOM 1587 N N . ASN A 1 204 ? 25.105 -1.816 -22.710 1.00 87.81 204 ASN A N 1
ATOM 1588 C CA . ASN A 1 204 ? 26.209 -1.057 -22.111 1.00 87.81 204 ASN A CA 1
ATOM 1589 C C . ASN A 1 204 ? 25.777 0.326 -21.600 1.00 87.81 204 ASN A C 1
ATOM 1591 O O . ASN A 1 204 ? 26.224 0.741 -20.531 1.00 87.81 204 ASN A O 1
ATOM 1595 N N . GLU A 1 205 ? 24.924 1.032 -22.342 1.00 90.06 205 GLU A N 1
ATOM 1596 C CA . GLU A 1 205 ? 24.360 2.317 -21.914 1.00 90.06 205 GLU A CA 1
ATOM 1597 C C . GLU A 1 205 ? 23.474 2.138 -20.680 1.00 90.06 205 GLU A C 1
ATOM 1599 O O . GLU A 1 205 ? 23.702 2.797 -19.667 1.00 90.06 205 GLU A O 1
ATOM 1604 N N . TYR A 1 206 ? 22.548 1.174 -20.715 1.00 89.81 206 TYR A N 1
ATOM 1605 C CA . TYR A 1 206 ? 21.708 0.843 -19.564 1.00 89.81 206 TYR A CA 1
ATOM 1606 C C . TYR A 1 206 ? 22.550 0.498 -18.331 1.00 89.81 206 TYR A C 1
ATOM 1608 O O . TYR A 1 206 ? 22.308 1.012 -17.240 1.00 89.81 206 TYR A O 1
ATOM 1616 N N . ARG A 1 207 ? 23.604 -0.311 -18.501 1.00 87.75 207 ARG A N 1
ATOM 1617 C CA . ARG A 1 207 ? 24.550 -0.633 -17.425 1.00 87.75 207 ARG A CA 1
ATOM 1618 C C . ARG A 1 207 ? 25.224 0.616 -16.859 1.00 87.75 207 ARG A C 1
ATOM 1620 O O . ARG A 1 207 ? 25.389 0.709 -15.647 1.00 87.75 207 ARG A O 1
ATOM 1627 N N . SER A 1 208 ? 25.627 1.552 -17.718 1.00 86.81 208 SER A N 1
ATOM 1628 C CA . SER A 1 208 ? 26.278 2.796 -17.297 1.00 86.81 208 SER A CA 1
ATOM 1629 C C . SER A 1 208 ? 25.353 3.656 -16.437 1.00 86.81 208 SER A C 1
ATOM 1631 O O . SER A 1 208 ? 25.787 4.206 -15.431 1.00 86.81 208 SER A O 1
ATOM 1633 N N . GLU A 1 209 ? 24.080 3.755 -16.806 1.00 86.31 209 GLU A N 1
ATOM 1634 C CA . GLU A 1 209 ? 23.082 4.525 -16.057 1.00 86.31 209 GLU A CA 1
ATOM 1635 C C . GLU A 1 209 ? 22.681 3.858 -14.740 1.00 86.31 209 GLU A C 1
ATOM 1637 O O . GLU A 1 209 ? 22.387 4.534 -13.756 1.00 86.31 209 GLU A O 1
ATOM 1642 N N . MET A 1 210 ? 22.692 2.525 -14.707 1.00 85.12 210 MET A N 1
ATOM 1643 C CA . MET A 1 210 ? 22.378 1.740 -13.515 1.00 85.12 210 MET A CA 1
ATOM 1644 C C . MET A 1 210 ? 23.575 1.582 -12.565 1.00 85.12 210 MET A C 1
ATOM 1646 O O . MET A 1 210 ? 23.416 0.985 -11.503 1.00 85.12 210 MET A O 1
ATOM 1650 N N . ALA A 1 211 ? 24.765 2.090 -12.905 1.00 82.75 211 ALA A N 1
ATOM 1651 C CA . ALA A 1 211 ? 25.996 1.820 -12.160 1.00 82.75 211 ALA A CA 1
ATOM 1652 C C . ALA A 1 211 ? 25.962 2.350 -10.714 1.00 82.75 211 ALA A C 1
ATOM 1654 O O . ALA A 1 211 ? 26.228 1.595 -9.778 1.00 82.75 211 ALA A O 1
ATOM 1655 N N . GLU A 1 212 ? 25.588 3.621 -10.520 1.00 77.75 212 GLU A N 1
ATOM 1656 C CA . GLU A 1 212 ? 25.463 4.228 -9.182 1.00 77.75 212 GLU A CA 1
ATOM 1657 C C . GLU A 1 212 ? 24.392 3.513 -8.351 1.00 77.75 212 GLU A C 1
ATOM 1659 O O . GLU A 1 212 ? 24.581 3.209 -7.173 1.00 77.75 212 GLU A O 1
ATOM 1664 N N . TYR A 1 213 ? 23.275 3.188 -8.996 1.00 76.06 213 TYR A N 1
ATOM 1665 C CA . TYR A 1 213 ? 22.173 2.474 -8.376 1.00 76.06 213 TYR A CA 1
ATOM 1666 C C . TYR A 1 213 ? 22.572 1.064 -7.928 1.00 76.06 213 TYR A C 1
ATOM 1668 O O . TYR A 1 213 ? 22.261 0.655 -6.814 1.00 76.06 213 TYR A O 1
ATOM 1676 N N . ARG A 1 214 ? 23.288 0.323 -8.777 1.00 74.81 214 ARG A N 1
ATOM 1677 C CA . ARG A 1 214 ? 23.765 -1.026 -8.471 1.00 74.81 214 ARG A CA 1
ATOM 1678 C C . ARG A 1 214 ? 24.710 -1.022 -7.275 1.00 74.81 214 ARG A C 1
ATOM 1680 O O . ARG A 1 214 ? 24.599 -1.914 -6.440 1.00 74.81 214 ARG A O 1
ATOM 1687 N N . ALA A 1 215 ? 25.598 -0.032 -7.176 1.00 74.06 215 ALA A N 1
ATOM 1688 C CA . ALA A 1 215 ? 26.476 0.108 -6.017 1.00 74.06 215 ALA A CA 1
ATOM 1689 C C . ALA A 1 215 ? 25.659 0.243 -4.719 1.00 74.06 215 ALA A C 1
ATOM 1691 O O . ALA A 1 215 ? 25.856 -0.541 -3.794 1.00 74.06 215 ALA A O 1
ATOM 1692 N N . ARG A 1 216 ? 24.661 1.140 -4.699 1.00 70.12 216 ARG A N 1
ATOM 1693 C CA . ARG A 1 216 ? 23.755 1.312 -3.546 1.00 70.12 216 ARG A CA 1
ATOM 1694 C C . ARG A 1 216 ? 22.943 0.056 -3.236 1.00 70.12 216 ARG A C 1
ATOM 1696 O O . ARG A 1 216 ? 22.864 -0.362 -2.088 1.00 70.12 216 ARG A O 1
ATOM 1703 N N . ALA A 1 217 ? 22.373 -0.579 -4.260 1.00 69.62 217 ALA A N 1
ATOM 1704 C CA . ALA A 1 217 ? 21.580 -1.791 -4.095 1.00 69.62 217 ALA A CA 1
ATOM 1705 C C . ALA A 1 217 ? 22.402 -2.934 -3.477 1.00 69.62 217 ALA A C 1
ATOM 1707 O O . ALA A 1 217 ? 21.902 -3.649 -2.618 1.00 69.62 217 ALA A O 1
ATOM 1708 N N . LEU A 1 218 ? 23.666 -3.102 -3.872 1.00 67.62 218 LEU A N 1
ATOM 1709 C CA . LEU A 1 218 ? 24.531 -4.144 -3.312 1.00 67.62 218 LEU A CA 1
ATOM 1710 C C . LEU A 1 218 ? 24.952 -3.855 -1.859 1.00 67.62 218 LEU A C 1
ATOM 1712 O O . LEU A 1 218 ? 25.104 -4.797 -1.084 1.00 67.62 218 LEU A O 1
ATOM 1716 N N . GLU A 1 219 ? 25.106 -2.585 -1.471 1.00 67.06 219 GLU A N 1
ATOM 1717 C CA . GLU A 1 219 ? 25.434 -2.188 -0.093 1.00 67.06 219 GLU A CA 1
ATOM 1718 C C . GLU A 1 219 ? 24.228 -2.340 0.864 1.00 67.06 219 GLU A C 1
ATOM 1720 O O . GLU A 1 219 ? 24.348 -2.949 1.934 1.00 67.06 219 GLU A O 1
ATOM 1725 N N . ASP A 1 220 ? 23.042 -1.870 0.460 1.00 61.16 220 ASP A N 1
ATOM 1726 C CA . ASP A 1 220 ? 21.844 -1.774 1.319 1.00 61.16 220 ASP A CA 1
ATOM 1727 C C . ASP A 1 220 ? 21.048 -3.091 1.471 1.00 61.16 220 ASP A C 1
ATOM 1729 O O . ASP A 1 220 ? 20.252 -3.274 2.408 1.00 61.16 220 ASP A O 1
ATOM 1733 N N . VAL A 1 221 ? 21.235 -4.044 0.551 1.00 59.94 221 VAL A N 1
ATOM 1734 C CA . VAL A 1 221 ? 20.505 -5.329 0.538 1.00 59.94 221 VAL A CA 1
ATOM 1735 C C . VAL A 1 221 ? 21.042 -6.329 1.578 1.00 59.94 221 VAL A C 1
ATOM 1737 O O . VAL A 1 221 ? 20.365 -7.302 1.897 1.00 59.94 221 VAL A O 1
ATOM 1740 N N . THR A 1 222 ? 22.170 -6.028 2.229 1.00 53.44 222 THR A N 1
ATOM 1741 C CA . THR A 1 222 ? 22.839 -6.877 3.240 1.00 53.44 222 THR A CA 1
ATOM 1742 C C . THR A 1 222 ? 21.995 -7.235 4.475 1.00 53.44 222 THR A C 1
ATOM 1744 O O . THR A 1 222 ? 22.280 -8.224 5.150 1.00 53.44 222 THR A O 1
ATOM 1747 N N . ILE A 1 223 ? 20.922 -6.492 4.772 1.00 46.47 223 ILE A N 1
ATOM 1748 C CA . ILE A 1 223 ? 19.973 -6.832 5.845 1.00 46.47 223 ILE A CA 1
ATOM 1749 C C . ILE A 1 223 ? 18.889 -7.780 5.290 1.00 46.47 223 ILE A C 1
ATOM 1751 O O . ILE A 1 223 ? 17.992 -7.355 4.568 1.00 46.47 223 ILE A O 1
ATOM 1755 N N . ALA A 1 224 ? 18.947 -9.064 5.651 1.00 44.03 224 ALA A N 1
ATOM 1756 C CA . ALA A 1 224 ? 17.927 -10.095 5.385 1.00 44.03 224 ALA A CA 1
ATOM 1757 C C . ALA A 1 224 ? 17.683 -10.560 3.929 1.00 44.03 224 ALA A C 1
ATOM 1759 O O . ALA A 1 224 ? 16.828 -11.416 3.706 1.00 44.03 224 ALA A O 1
ATOM 1760 N N . SER A 1 225 ? 18.470 -10.100 2.955 1.00 51.53 225 SER A N 1
ATOM 1761 C CA . SER A 1 225 ? 18.534 -10.706 1.619 1.00 51.53 225 SER A CA 1
ATOM 1762 C C . SER A 1 225 ? 19.979 -11.099 1.329 1.00 51.53 225 SER A C 1
ATOM 1764 O O . SER A 1 225 ? 20.897 -10.306 1.537 1.00 51.53 225 SER A O 1
ATOM 1766 N N . VAL A 1 226 ? 20.202 -12.322 0.846 1.00 47.69 226 VAL A N 1
ATOM 1767 C CA . VAL A 1 226 ? 21.513 -12.694 0.304 1.00 47.69 226 VAL A CA 1
ATOM 1768 C C . VAL A 1 226 ? 21.616 -12.029 -1.062 1.00 47.69 226 VAL A C 1
ATOM 1770 O O . VAL A 1 226 ? 20.837 -12.342 -1.957 1.00 47.69 226 VAL A O 1
ATOM 1773 N N . ALA A 1 227 ? 22.550 -11.096 -1.247 1.00 50.56 227 ALA A N 1
ATOM 1774 C CA . ALA A 1 227 ? 22.974 -10.773 -2.603 1.00 50.56 227 ALA A CA 1
ATOM 1775 C C . ALA A 1 227 ? 23.594 -12.066 -3.167 1.00 50.56 227 ALA A C 1
ATOM 1777 O O . ALA A 1 227 ? 24.519 -12.584 -2.530 1.00 50.56 227 ALA A O 1
ATOM 1778 N N . PRO A 1 228 ? 23.091 -12.643 -4.278 1.00 50.56 228 PRO A N 1
ATOM 1779 C CA . PRO A 1 228 ? 23.561 -13.945 -4.743 1.00 50.56 228 PRO A CA 1
ATOM 1780 C C . PRO A 1 228 ? 25.089 -13.941 -4.882 1.00 50.56 228 PRO A C 1
ATOM 1782 O O . PRO A 1 228 ? 25.690 -12.911 -5.204 1.00 50.56 228 PRO A O 1
ATOM 1785 N N . ALA A 1 229 ? 25.745 -15.064 -4.582 1.00 46.59 229 ALA A N 1
ATOM 1786 C CA . ALA A 1 229 ? 27.202 -15.154 -4.658 1.00 46.59 229 ALA A CA 1
ATOM 1787 C C . ALA A 1 229 ? 27.683 -14.748 -6.066 1.00 46.59 229 ALA A C 1
ATOM 1789 O O . ALA A 1 229 ? 27.200 -15.282 -7.061 1.00 46.59 229 ALA A O 1
ATOM 1790 N N . GLY A 1 230 ? 28.598 -13.775 -6.154 1.00 51.88 230 GLY A N 1
ATOM 1791 C CA . GLY A 1 230 ? 29.052 -13.207 -7.434 1.00 51.88 230 GLY A CA 1
ATOM 1792 C C . GLY A 1 230 ? 28.164 -12.093 -8.011 1.00 51.88 230 GLY A C 1
ATOM 1793 O O . GLY A 1 230 ? 28.461 -11.577 -9.081 1.00 51.88 230 GLY A O 1
ATOM 1794 N N . SER A 1 231 ? 27.111 -11.655 -7.310 1.00 57.56 231 SER A N 1
ATOM 1795 C CA . SER A 1 231 ? 26.263 -10.513 -7.715 1.00 57.56 231 SER A CA 1
ATOM 1796 C C . SER A 1 231 ? 27.040 -9.203 -7.881 1.00 57.56 231 SER A C 1
ATOM 1798 O O . SER A 1 231 ? 26.697 -8.381 -8.729 1.00 57.56 231 SER A O 1
ATOM 1800 N N . ALA A 1 232 ? 28.134 -9.037 -7.129 1.00 59.25 232 ALA A N 1
ATOM 1801 C CA . ALA A 1 232 ? 29.074 -7.934 -7.296 1.00 59.25 232 ALA A CA 1
ATOM 1802 C C . ALA A 1 232 ? 29.746 -7.924 -8.678 1.00 59.25 232 ALA A C 1
ATOM 1804 O O . ALA A 1 232 ? 30.102 -6.847 -9.148 1.00 59.25 232 ALA A O 1
ATOM 1805 N N . ASP A 1 233 ? 29.844 -9.072 -9.354 1.00 62.19 233 ASP A N 1
ATOM 1806 C CA . ASP A 1 233 ? 30.472 -9.222 -10.670 1.00 62.19 233 ASP A CA 1
ATOM 1807 C C . ASP A 1 233 ? 29.448 -9.201 -11.824 1.00 62.19 233 ASP A C 1
ATOM 1809 O O . ASP A 1 233 ? 29.821 -8.986 -12.979 1.00 62.19 233 ASP A O 1
ATOM 1813 N N . LEU A 1 234 ? 28.148 -9.353 -11.536 1.00 70.94 234 LEU A N 1
ATOM 1814 C CA . LEU A 1 234 ? 27.092 -9.427 -12.553 1.00 70.94 234 LEU A CA 1
ATOM 1815 C C . LEU A 1 234 ? 26.621 -8.041 -13.026 1.00 70.94 234 LEU A C 1
ATOM 1817 O O . LEU A 1 234 ? 26.327 -7.180 -12.201 1.00 70.94 234 LEU A O 1
ATOM 1821 N N . PRO A 1 235 ? 26.521 -7.795 -14.347 1.00 74.44 235 PRO A N 1
ATOM 1822 C CA . PRO A 1 235 ? 26.319 -6.460 -14.908 1.00 74.44 235 PRO A CA 1
ATOM 1823 C C . PRO A 1 235 ? 24.974 -5.809 -14.559 1.00 74.44 235 PRO A C 1
ATOM 1825 O O . PRO A 1 235 ? 24.947 -4.581 -14.429 1.00 74.44 235 PRO A O 1
ATOM 1828 N N . TYR A 1 236 ? 23.902 -6.590 -14.381 1.00 82.69 236 TYR A N 1
ATOM 1829 C CA . TYR A 1 236 ? 22.540 -6.079 -14.187 1.00 82.69 236 TYR A CA 1
ATOM 1830 C C . TYR A 1 236 ? 21.904 -6.571 -12.895 1.00 82.69 236 TYR A C 1
ATOM 1832 O O . TYR A 1 236 ? 22.241 -7.636 -12.380 1.00 82.69 236 TYR A O 1
ATOM 1840 N N . ILE A 1 237 ? 20.942 -5.783 -12.414 1.00 84.06 237 ILE A N 1
ATOM 1841 C CA . ILE A 1 237 ? 20.159 -6.080 -11.222 1.00 84.06 237 ILE A CA 1
ATOM 1842 C C . ILE A 1 237 ? 18.698 -5.667 -11.419 1.00 84.06 237 ILE A C 1
ATOM 1844 O O . ILE A 1 237 ? 18.400 -4.575 -11.910 1.00 84.06 237 ILE A O 1
ATOM 1848 N N . GLU A 1 238 ? 17.791 -6.544 -11.008 1.00 87.44 238 GLU A N 1
ATOM 1849 C CA . GLU A 1 238 ? 16.355 -6.302 -10.904 1.00 87.44 238 GLU A CA 1
ATOM 1850 C C . GLU A 1 238 ? 15.932 -6.362 -9.441 1.00 87.44 238 GLU A C 1
ATOM 1852 O O . GLU A 1 238 ? 16.311 -7.278 -8.711 1.00 87.44 238 GLU A O 1
ATOM 1857 N N . CYS A 1 239 ? 15.146 -5.379 -9.004 1.00 90.69 239 CYS A N 1
ATOM 1858 C CA . CYS A 1 239 ? 14.709 -5.273 -7.616 1.00 90.69 239 CYS A CA 1
ATOM 1859 C C . CYS A 1 239 ? 13.186 -5.235 -7.528 1.00 90.69 239 CYS A C 1
ATOM 1861 O O . CYS A 1 239 ? 12.523 -4.531 -8.292 1.00 90.69 239 CYS A O 1
ATOM 1863 N N . GLY A 1 240 ? 12.624 -5.941 -6.553 1.00 94.62 240 GLY A N 1
ATOM 1864 C CA . GLY A 1 240 ? 11.186 -5.940 -6.318 1.00 94.62 240 GLY A CA 1
ATOM 1865 C C . GLY A 1 240 ? 10.761 -6.982 -5.301 1.00 94.62 240 GLY A C 1
ATOM 1866 O O . GLY A 1 240 ? 11.583 -7.556 -4.596 1.00 94.62 240 GLY A O 1
ATOM 1867 N N . TRP A 1 241 ? 9.459 -7.220 -5.235 1.00 96.56 241 TRP A N 1
ATOM 1868 C CA . TRP A 1 241 ? 8.881 -8.263 -4.397 1.00 96.56 241 TRP A CA 1
ATOM 1869 C C . TRP A 1 241 ? 8.463 -9.451 -5.253 1.00 96.56 241 TRP A C 1
ATOM 1871 O O . TRP A 1 241 ? 7.883 -9.269 -6.325 1.00 96.56 241 TRP A O 1
ATOM 1881 N N . THR A 1 242 ? 8.764 -10.658 -4.776 1.00 95.38 242 THR A N 1
ATOM 1882 C CA . THR A 1 242 ? 8.173 -11.901 -5.296 1.00 95.38 242 THR A CA 1
ATOM 1883 C C . THR A 1 242 ? 6.813 -12.145 -4.625 1.00 95.38 242 THR A C 1
ATOM 1885 O O . THR A 1 242 ? 6.326 -11.302 -3.874 1.00 95.38 242 THR A O 1
ATOM 1888 N N . TRP A 1 243 ? 6.145 -13.263 -4.904 1.00 94.94 243 TRP A N 1
ATOM 1889 C CA . TRP A 1 243 ? 4.781 -13.504 -4.414 1.00 94.94 243 TRP A CA 1
ATOM 1890 C C . TRP A 1 243 ? 4.678 -13.834 -2.920 1.00 94.94 243 TRP A C 1
ATOM 1892 O O . TRP A 1 243 ? 3.630 -13.616 -2.310 1.00 94.94 243 TRP A O 1
ATOM 1902 N N . GLY A 1 244 ? 5.754 -14.339 -2.320 1.00 94.94 244 GLY A N 1
ATOM 1903 C CA . GLY A 1 244 ? 5.827 -14.730 -0.914 1.00 94.94 244 GLY A CA 1
ATOM 1904 C C . GLY A 1 244 ? 7.253 -14.670 -0.385 1.00 94.94 244 GLY A C 1
ATOM 1905 O O . GLY A 1 244 ? 8.114 -14.036 -0.990 1.00 94.94 244 GLY A O 1
ATOM 1906 N N . VAL A 1 245 ? 7.515 -15.334 0.739 1.00 95.06 245 VAL A N 1
ATOM 1907 C CA . VAL A 1 245 ? 8.874 -15.402 1.294 1.00 95.06 245 VAL A CA 1
ATOM 1908 C C . VAL A 1 245 ? 9.789 -16.118 0.296 1.00 95.06 245 VAL A C 1
ATOM 1910 O O . VAL A 1 245 ? 9.463 -17.217 -0.171 1.00 95.06 245 VAL A O 1
ATOM 1913 N N . SER A 1 246 ? 10.915 -15.487 -0.046 1.00 93.50 246 SER A N 1
ATOM 1914 C CA . SER A 1 246 ? 11.864 -16.025 -1.023 1.00 93.50 246 SER A CA 1
ATOM 1915 C C . SER A 1 246 ? 12.522 -17.303 -0.504 1.00 93.50 246 SER A C 1
ATOM 1917 O O . SER A 1 246 ? 12.853 -17.396 0.676 1.00 93.50 246 SER A O 1
ATOM 1919 N N . ALA A 1 247 ? 12.730 -18.295 -1.369 1.00 90.31 247 ALA A N 1
ATOM 1920 C CA . ALA A 1 247 ? 13.339 -19.578 -1.004 1.00 90.31 247 ALA A CA 1
ATOM 1921 C C . ALA A 1 247 ? 14.780 -19.443 -0.467 1.00 90.31 247 ALA A C 1
ATOM 1923 O O . ALA A 1 247 ? 15.268 -20.328 0.226 1.00 90.31 247 ALA A O 1
ATOM 1924 N N . ASP A 1 248 ? 15.446 -18.328 -0.763 1.00 85.50 248 ASP A N 1
ATOM 1925 C CA . ASP A 1 248 ? 16.777 -17.947 -0.281 1.00 85.50 248 ASP A CA 1
ATOM 1926 C C . ASP A 1 248 ? 16.744 -16.863 0.818 1.00 85.50 248 ASP A C 1
ATOM 1928 O O . ASP A 1 248 ? 17.779 -16.287 1.163 1.00 85.50 248 ASP A O 1
ATOM 1932 N N . ALA A 1 249 ? 15.565 -16.567 1.377 1.00 88.94 249 ALA A N 1
ATOM 1933 C CA . ALA A 1 249 ? 15.403 -15.518 2.373 1.00 88.94 249 ALA A CA 1
ATOM 1934 C C . ALA A 1 249 ? 16.161 -15.830 3.667 1.00 88.94 249 ALA A C 1
ATOM 1936 O O . ALA A 1 249 ? 16.025 -16.903 4.259 1.00 88.94 249 ALA A O 1
ATOM 1937 N N . VAL A 1 250 ? 16.889 -14.836 4.170 1.00 87.06 250 VAL A N 1
ATOM 1938 C CA . VAL A 1 250 ? 17.603 -14.936 5.447 1.00 87.06 250 VAL A CA 1
ATOM 1939 C C . VAL A 1 250 ? 16.660 -14.587 6.595 1.00 87.06 250 VAL A C 1
ATOM 1941 O O . VAL A 1 250 ? 15.667 -13.875 6.428 1.00 87.06 250 VAL A O 1
ATOM 1944 N N . VAL A 1 251 ? 16.983 -15.087 7.784 1.00 90.06 251 VAL A N 1
ATOM 1945 C CA . VAL A 1 251 ? 16.333 -14.671 9.027 1.00 90.06 251 VAL A CA 1
ATOM 1946 C C . VAL A 1 251 ? 16.621 -13.188 9.286 1.00 90.06 251 VAL A C 1
ATOM 1948 O O . VAL A 1 251 ? 17.771 -12.748 9.269 1.00 90.06 251 VAL A O 1
ATOM 1951 N N . VAL A 1 252 ? 15.571 -12.411 9.542 1.00 90.62 252 VAL A N 1
ATOM 1952 C CA . VAL A 1 252 ? 15.679 -11.008 9.958 1.00 90.62 252 VAL A CA 1
ATOM 1953 C C . VAL A 1 252 ? 15.989 -10.965 11.451 1.00 90.62 252 VAL A C 1
ATOM 1955 O O . VAL A 1 252 ? 15.174 -11.412 12.254 1.00 90.62 252 VAL A O 1
ATOM 1958 N N . ASP A 1 253 ? 17.130 -10.394 11.833 1.00 87.88 253 ASP A N 1
ATOM 1959 C CA . ASP A 1 253 ? 17.436 -10.134 13.243 1.00 87.88 253 ASP A CA 1
ATOM 1960 C C . ASP A 1 253 ? 16.671 -8.895 13.741 1.00 87.88 253 ASP A C 1
ATOM 1962 O O . ASP A 1 253 ? 16.743 -7.805 13.152 1.00 87.88 253 ASP A O 1
ATOM 1966 N N . THR A 1 254 ? 15.905 -9.077 14.815 1.00 89.25 254 THR A N 1
ATOM 1967 C CA . THR A 1 254 ? 15.099 -8.037 15.452 1.00 89.25 254 THR A CA 1
ATOM 1968 C C . THR A 1 254 ? 14.870 -8.347 16.928 1.00 89.25 254 THR A C 1
ATOM 1970 O O . THR A 1 254 ? 14.855 -9.501 17.353 1.00 89.25 254 THR A O 1
ATOM 1973 N N . ARG A 1 255 ? 14.679 -7.288 17.720 1.00 89.44 255 ARG A N 1
ATOM 1974 C CA . ARG A 1 255 ? 14.388 -7.377 19.159 1.00 89.44 255 ARG A CA 1
ATOM 1975 C C . ARG A 1 255 ? 12.900 -7.524 19.475 1.00 89.44 255 ARG A C 1
ATOM 1977 O O . ARG A 1 255 ? 12.561 -7.772 20.627 1.00 89.44 255 ARG A O 1
ATOM 1984 N N . GLU A 1 256 ? 12.030 -7.301 18.494 1.00 88.94 256 GLU A N 1
ATOM 1985 C CA . GLU A 1 256 ? 10.583 -7.420 18.668 1.00 88.94 256 GLU A CA 1
ATOM 1986 C C . GLU A 1 256 ? 10.165 -8.890 18.643 1.00 88.94 256 GLU A C 1
ATOM 1988 O O . GLU A 1 256 ? 10.745 -9.702 17.918 1.00 88.94 256 GLU A O 1
ATOM 1993 N N . ASP A 1 257 ? 9.129 -9.226 19.407 1.00 89.06 257 ASP A N 1
ATOM 1994 C CA . ASP A 1 257 ? 8.508 -10.541 19.303 1.00 89.06 257 ASP A CA 1
ATOM 1995 C C . ASP A 1 257 ? 7.816 -10.682 17.940 1.00 89.06 257 ASP A C 1
ATOM 1997 O O . ASP A 1 257 ? 7.140 -9.766 17.463 1.00 89.06 257 ASP A O 1
ATOM 2001 N N . HIS A 1 258 ? 8.039 -11.815 17.287 1.00 87.88 258 HIS A N 1
ATOM 2002 C CA . HIS A 1 258 ? 7.570 -12.076 15.929 1.00 87.88 258 HIS A CA 1
ATOM 2003 C C . HIS A 1 258 ? 7.390 -13.563 15.609 1.00 87.88 258 HIS A C 1
ATOM 2005 O O . HIS A 1 258 ? 6.982 -13.880 14.491 1.00 87.88 258 HIS A O 1
ATOM 2011 N N . GLY A 1 259 ? 7.624 -14.457 16.578 1.00 88.06 259 GLY A N 1
ATOM 2012 C CA . GLY A 1 259 ? 7.482 -15.899 16.390 1.00 88.06 259 GLY A CA 1
ATOM 2013 C C . GLY A 1 259 ? 8.468 -16.484 15.373 1.00 88.06 259 GLY A C 1
ATOM 2014 O O . GLY A 1 259 ? 9.460 -15.842 15.016 1.00 88.06 259 GLY A O 1
ATOM 2015 N N . PRO A 1 260 ? 8.240 -17.728 14.923 1.00 89.38 260 PRO A N 1
ATOM 2016 C CA . PRO A 1 260 ? 9.130 -18.382 13.976 1.00 89.38 260 PRO A CA 1
ATOM 2017 C C . PRO A 1 260 ? 9.041 -17.743 12.584 1.00 89.38 260 PRO A C 1
ATOM 2019 O O . PRO A 1 260 ? 7.961 -17.498 12.054 1.00 89.38 260 PRO A O 1
ATOM 2022 N N . GLN A 1 261 ? 10.197 -17.529 11.958 1.00 91.94 261 GLN A N 1
ATOM 2023 C CA . GLN A 1 261 ? 10.291 -17.097 10.565 1.00 91.94 261 GLN A CA 1
ATOM 2024 C C . GLN A 1 261 ? 10.318 -18.333 9.657 1.00 91.94 261 GLN A C 1
ATOM 2026 O O . GLN A 1 261 ? 11.344 -19.001 9.565 1.00 91.94 261 GLN A O 1
ATOM 2031 N N . LEU A 1 262 ? 9.191 -18.644 9.007 1.00 89.56 262 LEU A N 1
ATOM 2032 C CA . LEU A 1 262 ? 9.037 -19.838 8.162 1.00 89.56 262 LEU A CA 1
ATOM 2033 C C . LEU A 1 262 ? 9.964 -19.816 6.939 1.00 89.56 262 LEU A C 1
ATOM 2035 O O . LEU A 1 262 ? 10.293 -18.745 6.424 1.00 89.56 262 LEU A O 1
ATOM 2039 N N . ASP A 1 263 ? 10.362 -20.988 6.446 1.00 90.19 263 ASP A N 1
ATOM 2040 C CA . ASP A 1 263 ? 11.135 -21.096 5.206 1.00 90.19 263 ASP A CA 1
ATOM 2041 C C . ASP A 1 263 ? 10.334 -20.576 4.007 1.00 90.19 263 ASP A C 1
ATOM 2043 O O . ASP A 1 263 ? 9.112 -20.725 3.929 1.00 90.19 263 ASP A O 1
ATOM 2047 N N . GLY A 1 264 ? 11.032 -19.947 3.064 1.00 91.69 264 GLY A N 1
ATOM 2048 C CA . GLY A 1 264 ? 10.410 -19.428 1.856 1.00 91.69 264 GLY A CA 1
ATOM 2049 C C . GLY A 1 264 ? 10.188 -20.489 0.788 1.00 91.69 264 GLY A C 1
ATOM 2050 O O . GLY A 1 264 ? 10.917 -21.474 0.689 1.00 91.69 264 GLY A O 1
ATOM 2051 N N . ALA A 1 265 ? 9.190 -20.253 -0.060 1.00 92.44 265 ALA A N 1
ATOM 2052 C CA . ALA A 1 265 ? 8.860 -21.118 -1.193 1.00 92.44 265 ALA A CA 1
ATOM 2053 C C . ALA A 1 265 ? 8.852 -20.376 -2.532 1.00 92.44 265 ALA A C 1
ATOM 2055 O O . ALA A 1 265 ? 8.764 -21.010 -3.588 1.00 92.44 265 ALA A O 1
ATOM 2056 N N . ALA A 1 266 ? 8.920 -19.045 -2.510 1.00 93.12 266 ALA A N 1
ATOM 2057 C CA . ALA A 1 266 ? 8.887 -18.241 -3.715 1.00 93.12 266 ALA A CA 1
ATOM 2058 C C . ALA A 1 266 ? 10.243 -18.269 -4.425 1.00 93.12 266 ALA A C 1
ATOM 2060 O O . ALA A 1 266 ? 11.293 -18.209 -3.790 1.00 93.12 266 ALA A O 1
ATOM 2061 N N . ALA A 1 267 ? 10.228 -18.343 -5.754 1.00 91.69 267 ALA A N 1
ATOM 2062 C CA . ALA A 1 267 ? 11.438 -18.143 -6.533 1.00 91.69 267 ALA A CA 1
ATOM 2063 C C . ALA A 1 267 ? 11.981 -16.725 -6.273 1.00 91.69 267 ALA A C 1
ATOM 2065 O O . ALA A 1 267 ? 11.172 -15.786 -6.186 1.00 91.69 267 ALA A O 1
ATOM 2066 N N . PRO A 1 268 ? 13.315 -16.547 -6.223 1.00 89.81 268 PRO A N 1
ATOM 2067 C CA . PRO A 1 268 ? 13.957 -15.247 -6.058 1.00 89.81 268 PRO A CA 1
ATOM 2068 C C . PRO A 1 268 ? 13.886 -14.449 -7.368 1.00 89.81 268 PRO A C 1
ATOM 2070 O O . PRO A 1 268 ? 14.891 -14.130 -7.992 1.00 89.81 268 PRO A O 1
ATOM 2073 N N . MET A 1 269 ? 12.669 -14.133 -7.811 1.00 89.50 269 MET A N 1
ATOM 2074 C CA . MET A 1 269 ? 12.380 -13.351 -9.010 1.00 89.50 269 MET A CA 1
ATOM 2075 C C . MET A 1 269 ? 11.344 -12.277 -8.672 1.00 89.50 269 MET A C 1
ATOM 2077 O O . MET A 1 269 ? 10.248 -12.630 -8.227 1.00 89.50 269 MET A O 1
ATOM 2081 N N . PRO A 1 270 ? 11.640 -10.985 -8.889 1.00 93.25 270 PRO A N 1
ATOM 2082 C CA . PRO A 1 270 ? 10.677 -9.931 -8.620 1.00 93.25 270 PRO A CA 1
ATOM 2083 C C . PRO A 1 270 ? 9.521 -9.971 -9.625 1.00 93.25 270 PRO A C 1
ATOM 2085 O O . PRO A 1 270 ? 9.692 -10.317 -10.795 1.00 93.25 270 PRO A O 1
ATOM 2088 N N . ASP A 1 271 ? 8.340 -9.566 -9.166 1.00 93.94 271 ASP A N 1
ATOM 2089 C CA . ASP A 1 271 ? 7.137 -9.454 -9.983 1.00 93.94 271 ASP A CA 1
ATOM 2090 C C . ASP A 1 271 ? 6.496 -8.062 -9.798 1.00 93.94 271 ASP A C 1
ATOM 2092 O O . ASP A 1 271 ? 6.420 -7.544 -8.674 1.00 93.94 271 ASP A O 1
ATOM 2096 N N . PRO A 1 272 ? 6.043 -7.407 -10.883 1.00 95.00 272 PRO A N 1
ATOM 2097 C CA . PRO A 1 272 ? 5.514 -6.050 -10.809 1.00 95.00 272 PRO A CA 1
ATOM 2098 C C . PRO A 1 272 ? 4.208 -5.955 -10.010 1.00 95.00 272 PRO A C 1
ATOM 2100 O O . PRO A 1 272 ? 3.958 -4.915 -9.404 1.00 95.00 272 PRO A O 1
ATOM 2103 N N . TYR A 1 273 ? 3.382 -7.006 -9.962 1.00 95.38 273 TYR A N 1
ATOM 2104 C CA . TYR A 1 273 ? 2.156 -6.992 -9.163 1.00 95.38 273 TYR A CA 1
ATOM 2105 C C . TYR A 1 273 ? 2.489 -6.952 -7.674 1.00 95.38 273 TYR A C 1
ATOM 2107 O O . TYR A 1 273 ? 2.049 -6.044 -6.967 1.00 95.38 273 TYR A O 1
ATOM 2115 N N . PHE A 1 274 ? 3.318 -7.883 -7.206 1.00 96.62 274 PHE A N 1
ATOM 2116 C CA . PHE A 1 274 ? 3.690 -7.944 -5.793 1.00 96.62 274 PHE A CA 1
ATOM 2117 C C . PHE A 1 274 ? 4.544 -6.747 -5.371 1.00 96.62 274 PHE A C 1
ATOM 2119 O O . PHE A 1 274 ? 4.383 -6.245 -4.260 1.00 96.62 274 PHE A O 1
ATOM 2126 N N . THR A 1 275 ? 5.363 -6.206 -6.279 1.00 97.81 275 THR A N 1
ATOM 2127 C CA . THR A 1 275 ? 6.082 -4.944 -6.050 1.00 97.81 275 THR A CA 1
ATOM 2128 C C . THR A 1 275 ? 5.128 -3.763 -5.868 1.00 97.81 275 THR A C 1
ATOM 2130 O O . THR A 1 275 ? 5.309 -2.965 -4.948 1.00 97.81 275 THR A O 1
ATOM 2133 N N . TRP A 1 276 ? 4.094 -3.646 -6.706 1.00 97.06 276 TRP A N 1
ATOM 2134 C CA . TRP A 1 276 ? 3.082 -2.595 -6.569 1.00 97.06 276 TRP A CA 1
ATOM 2135 C C . TRP A 1 276 ? 2.292 -2.732 -5.258 1.00 97.06 276 TRP A C 1
ATOM 2137 O O . TRP A 1 276 ? 2.142 -1.751 -4.527 1.00 97.06 276 TRP A O 1
ATOM 2147 N N . VAL A 1 277 ? 1.859 -3.951 -4.912 1.00 95.88 277 VAL A N 1
ATOM 2148 C CA . VAL A 1 277 ? 1.133 -4.235 -3.663 1.00 95.88 277 VAL A CA 1
ATOM 2149 C C . VAL A 1 277 ? 1.976 -3.900 -2.429 1.00 95.88 277 VAL A C 1
ATOM 2151 O O . VAL A 1 277 ? 1.496 -3.193 -1.541 1.00 95.88 277 VAL A O 1
ATOM 2154 N N . ALA A 1 278 ? 3.229 -4.363 -2.381 1.00 97.81 278 ALA A N 1
ATOM 2155 C CA . ALA A 1 278 ? 4.147 -4.070 -1.284 1.00 97.81 278 ALA A CA 1
ATOM 2156 C C . ALA A 1 278 ? 4.435 -2.568 -1.180 1.00 97.81 278 ALA A C 1
ATOM 2158 O O . ALA A 1 278 ? 4.396 -2.003 -0.086 1.00 97.81 278 ALA A O 1
ATOM 2159 N N . GLY A 1 279 ? 4.674 -1.903 -2.314 1.00 96.38 279 GLY A N 1
ATOM 2160 C CA . GLY A 1 279 ? 4.980 -0.479 -2.343 1.00 96.38 279 GLY A CA 1
ATOM 2161 C C . GLY A 1 279 ? 3.859 0.386 -1.787 1.00 96.38 279 GLY A C 1
ATOM 2162 O O . GLY A 1 279 ? 4.121 1.297 -1.001 1.00 96.38 279 GLY A O 1
ATOM 2163 N N . ASP A 1 280 ? 2.609 0.069 -2.115 1.00 92.69 280 ASP A N 1
ATOM 2164 C CA . ASP A 1 280 ? 1.462 0.788 -1.571 1.00 92.69 280 ASP A CA 1
ATOM 2165 C C . ASP A 1 280 ? 1.360 0.678 -0.038 1.00 92.69 280 ASP A C 1
ATOM 2167 O O . ASP A 1 280 ? 1.180 1.686 0.651 1.00 92.69 280 ASP A O 1
ATOM 2171 N N . ALA A 1 281 ? 1.562 -0.522 0.513 1.00 96.31 281 ALA A N 1
ATOM 2172 C CA . ALA A 1 281 ? 1.561 -0.740 1.957 1.00 96.31 281 ALA A CA 1
ATOM 2173 C C . ALA A 1 281 ? 2.749 -0.054 2.651 1.00 96.31 281 ALA A C 1
ATOM 2175 O O . ALA A 1 281 ? 2.568 0.637 3.654 1.00 96.31 281 ALA A O 1
ATOM 2176 N N . ILE A 1 282 ? 3.960 -0.181 2.102 1.00 97.69 282 ILE A N 1
ATOM 2177 C CA . ILE A 1 282 ? 5.184 0.384 2.685 1.00 97.69 282 ILE A CA 1
ATOM 2178 C C . ILE A 1 282 ? 5.098 1.913 2.778 1.00 97.69 282 ILE A C 1
ATOM 2180 O O . ILE A 1 282 ? 5.501 2.473 3.799 1.00 97.69 282 ILE A O 1
ATOM 2184 N N . ARG A 1 283 ? 4.505 2.611 1.796 1.00 93.81 283 ARG A N 1
ATOM 2185 C CA . ARG A 1 283 ? 4.292 4.077 1.862 1.00 93.81 283 ARG A CA 1
ATOM 2186 C C . ARG A 1 283 ? 3.546 4.529 3.124 1.00 93.81 283 ARG A C 1
ATOM 2188 O O . ARG A 1 283 ? 3.757 5.646 3.592 1.00 93.81 283 ARG A O 1
ATOM 2195 N N . GLN A 1 284 ? 2.717 3.673 3.719 1.00 94.25 284 GLN A N 1
ATOM 2196 C CA . GLN A 1 284 ? 1.962 4.012 4.928 1.00 94.25 284 GLN A CA 1
ATOM 2197 C C . GLN A 1 284 ? 2.831 4.136 6.179 1.00 94.25 284 GLN A C 1
ATOM 2199 O O . GLN A 1 284 ? 2.480 4.877 7.098 1.00 94.25 284 GLN A O 1
ATOM 2204 N N . LEU A 1 285 ? 3.993 3.478 6.209 1.00 95.69 285 LEU A N 1
ATOM 2205 C CA . LEU A 1 285 ? 4.935 3.568 7.329 1.00 95.69 285 LEU A CA 1
ATOM 2206 C C . LEU A 1 285 ? 5.501 4.984 7.495 1.00 95.69 285 LEU A C 1
ATOM 2208 O O . LEU A 1 285 ? 5.835 5.394 8.604 1.00 95.69 285 LEU A O 1
ATOM 2212 N N . THR A 1 286 ? 5.582 5.749 6.406 1.00 90.12 286 THR A N 1
ATOM 2213 C CA . THR A 1 286 ? 6.105 7.120 6.396 1.00 90.12 286 THR A CA 1
ATOM 2214 C C . THR A 1 286 ? 5.018 8.170 6.201 1.00 90.12 286 THR A C 1
ATOM 2216 O O . THR A 1 286 ? 5.337 9.355 6.062 1.00 90.12 286 THR A O 1
ATOM 2219 N N . SER A 1 287 ? 3.734 7.804 6.245 1.00 89.94 287 SER A N 1
ATOM 2220 C CA . SER A 1 287 ? 2.651 8.780 6.108 1.00 89.94 287 SER A CA 1
ATOM 2221 C C . SER A 1 287 ? 2.701 9.836 7.232 1.00 89.94 287 SER A C 1
ATOM 2223 O O . SER A 1 287 ? 3.167 9.546 8.345 1.00 89.94 287 SER A O 1
ATOM 2225 N N . PRO A 1 288 ? 2.237 11.079 6.984 1.00 87.81 288 PRO A N 1
ATOM 2226 C CA . PRO A 1 288 ? 2.148 12.102 8.024 1.00 87.81 288 PRO A CA 1
ATOM 2227 C C . PRO A 1 288 ? 1.366 11.617 9.247 1.00 87.81 288 PRO A C 1
ATOM 2229 O O . PRO A 1 288 ? 1.798 11.840 10.373 1.00 87.81 288 PRO A O 1
ATOM 2232 N N . ARG A 1 289 ? 0.270 10.877 9.039 1.00 86.94 289 ARG A N 1
ATOM 2233 C CA . ARG A 1 289 ? -0.534 10.294 10.120 1.00 86.94 289 ARG A CA 1
ATOM 2234 C C . ARG A 1 289 ? 0.276 9.331 10.987 1.00 86.94 289 ARG A C 1
ATOM 2236 O O . ARG A 1 289 ? 0.269 9.482 12.207 1.00 86.94 289 ARG A O 1
ATOM 2243 N N . THR A 1 290 ? 0.968 8.365 10.381 1.00 91.19 290 THR A N 1
ATOM 2244 C CA . THR A 1 290 ? 1.767 7.365 11.110 1.00 91.19 290 THR A CA 1
ATOM 2245 C C . THR A 1 290 ? 2.823 8.036 11.986 1.00 91.19 290 THR A C 1
ATOM 2247 O O . THR A 1 290 ? 2.996 7.657 13.147 1.00 91.19 290 THR A O 1
ATOM 2250 N N . ARG A 1 291 ? 3.466 9.089 11.460 1.00 90.25 291 ARG A N 1
ATOM 2251 C CA . ARG A 1 291 ? 4.450 9.902 12.187 1.00 90.25 291 ARG A CA 1
ATOM 2252 C C . ARG A 1 291 ? 3.820 10.725 13.311 1.00 90.25 291 ARG A C 1
ATOM 2254 O O . ARG A 1 291 ? 4.289 10.654 14.440 1.00 90.25 291 ARG A O 1
ATOM 2261 N N . LEU A 1 292 ? 2.752 11.470 13.022 1.00 88.38 292 LEU A N 1
ATOM 2262 C CA . LEU A 1 292 ? 2.084 12.352 13.988 1.00 88.38 292 LEU A CA 1
ATOM 2263 C C . LEU A 1 292 ? 1.475 11.584 15.160 1.00 88.38 292 LEU A C 1
ATOM 2265 O O . LEU A 1 292 ? 1.526 12.052 16.294 1.00 88.38 292 LEU A O 1
ATOM 2269 N N . LEU A 1 293 ? 0.908 10.408 14.894 1.00 88.88 293 LEU A N 1
ATOM 2270 C CA . LEU A 1 293 ? 0.345 9.561 15.937 1.00 88.88 293 LEU A CA 1
ATOM 2271 C C . LEU A 1 293 ? 1.399 8.705 16.639 1.00 88.88 293 LEU A C 1
ATOM 2273 O O . LEU A 1 293 ? 1.057 8.104 17.650 1.00 88.88 293 LEU A O 1
ATOM 2277 N N . GLY A 1 294 ? 2.640 8.631 16.142 1.00 93.19 294 GLY A N 1
ATOM 2278 C CA . GLY A 1 294 ? 3.717 7.821 16.720 1.00 93.19 294 GLY A CA 1
ATOM 2279 C C . GLY A 1 294 ? 3.419 6.319 16.706 1.00 93.19 294 GLY A C 1
ATOM 2280 O O . GLY A 1 294 ? 3.629 5.642 17.712 1.00 93.19 294 GLY A O 1
ATOM 2281 N N . LEU A 1 295 ? 2.831 5.798 15.622 1.00 94.81 295 LEU A N 1
ATOM 2282 C CA . LEU A 1 295 ? 2.283 4.430 15.600 1.00 94.81 295 LEU A CA 1
ATOM 2283 C C . LEU A 1 295 ? 3.348 3.327 15.597 1.00 94.81 295 LEU A C 1
ATOM 2285 O O . LEU A 1 295 ? 3.018 2.178 15.877 1.00 94.81 295 LEU A O 1
ATOM 2289 N N . LEU A 1 296 ? 4.597 3.646 15.275 1.00 97.31 296 LEU A N 1
ATOM 2290 C CA . LEU A 1 296 ? 5.684 2.672 15.202 1.00 97.31 296 LEU A CA 1
ATOM 2291 C C . LEU A 1 296 ? 6.482 2.660 16.508 1.00 97.31 296 LEU A C 1
ATOM 2293 O O . LEU A 1 296 ? 6.742 3.716 17.086 1.00 97.31 296 LEU A O 1
ATOM 2297 N N . THR A 1 297 ? 6.902 1.473 16.948 1.00 96.06 297 THR A N 1
ATOM 2298 C CA . THR A 1 297 ? 7.978 1.350 17.944 1.00 96.06 297 THR A CA 1
ATOM 2299 C C . THR A 1 297 ? 9.316 1.792 17.336 1.00 96.06 297 THR A C 1
ATOM 2301 O O . THR A 1 297 ? 9.426 2.027 16.126 1.00 96.06 297 THR A O 1
ATOM 2304 N N . GLU A 1 298 ? 10.357 1.922 18.160 1.00 94.88 298 GLU A N 1
ATOM 2305 C CA . GLU A 1 298 ? 11.710 2.229 17.675 1.00 94.88 298 GLU A CA 1
ATOM 2306 C C . GLU A 1 298 ? 12.198 1.165 16.681 1.00 94.88 298 GLU A C 1
ATOM 2308 O O . GLU A 1 298 ? 12.653 1.483 15.582 1.00 94.88 298 GLU A O 1
ATOM 2313 N N . GLU A 1 299 ? 12.006 -0.108 17.020 1.00 94.38 299 GLU A N 1
ATOM 2314 C CA . GLU A 1 299 ? 12.429 -1.222 16.181 1.00 94.38 299 GLU A CA 1
ATOM 2315 C C . GLU A 1 299 ? 11.569 -1.348 14.911 1.00 94.38 299 GLU A C 1
ATOM 2317 O O . GLU A 1 299 ? 12.106 -1.534 13.819 1.00 94.38 299 GLU A O 1
ATOM 2322 N N . GLN A 1 300 ? 10.253 -1.116 14.994 1.00 96.81 300 GLN A N 1
ATOM 2323 C CA . GLN A 1 300 ? 9.399 -0.995 13.803 1.00 96.81 300 GLN A CA 1
ATOM 2324 C C . GLN A 1 300 ? 9.808 0.194 12.920 1.00 96.81 300 GLN A C 1
ATOM 2326 O O . GLN A 1 300 ? 9.716 0.120 11.697 1.00 96.81 300 GLN A O 1
ATOM 2331 N N . SER A 1 301 ? 10.306 1.289 13.495 1.00 95.69 301 SER A N 1
ATOM 2332 C CA . SER A 1 301 ? 10.829 2.414 12.709 1.00 95.69 301 SER A CA 1
ATOM 2333 C C . SER A 1 301 ? 12.100 2.020 11.950 1.00 95.69 301 SER A C 1
ATOM 2335 O O . SER A 1 301 ? 12.231 2.362 10.774 1.00 95.69 301 SER A O 1
ATOM 2337 N N . ARG A 1 302 ? 12.996 1.242 12.574 1.00 94.06 302 ARG A N 1
ATOM 2338 C CA . ARG A 1 302 ? 14.200 0.683 11.932 1.00 94.06 302 ARG A CA 1
ATOM 2339 C C . ARG A 1 302 ? 13.846 -0.259 10.778 1.00 94.06 302 ARG A C 1
ATOM 2341 O O . ARG A 1 302 ? 14.346 -0.088 9.666 1.00 94.06 302 ARG A O 1
ATOM 2348 N N . LEU A 1 303 ? 12.951 -1.221 11.017 1.00 94.88 303 LEU A N 1
ATOM 2349 C CA . LEU A 1 303 ? 12.449 -2.130 9.979 1.00 94.88 303 LEU A CA 1
ATOM 2350 C C . LEU A 1 303 ? 11.763 -1.346 8.846 1.00 94.88 303 LEU A C 1
ATOM 2352 O O . LEU A 1 303 ? 11.959 -1.638 7.667 1.00 94.88 303 LEU A O 1
ATOM 2356 N N . GLY A 1 304 ? 11.007 -0.301 9.193 1.00 95.19 304 GLY A N 1
ATOM 2357 C CA . GLY A 1 304 ? 10.327 0.555 8.229 1.00 95.19 304 GLY A CA 1
ATOM 2358 C C . GLY A 1 304 ? 11.287 1.324 7.326 1.00 95.19 304 GLY A C 1
ATOM 2359 O O . GLY A 1 304 ? 11.069 1.358 6.120 1.00 95.19 304 GLY A O 1
ATOM 2360 N N . GLN A 1 305 ? 12.376 1.877 7.868 1.00 93.06 305 GLN A N 1
ATOM 2361 C CA . GLN A 1 305 ? 13.432 2.516 7.070 1.00 93.06 305 GLN A CA 1
ATOM 2362 C C . GLN A 1 305 ? 14.067 1.528 6.083 1.00 93.06 305 GLN A C 1
ATOM 2364 O O . GLN A 1 305 ? 14.233 1.851 4.909 1.00 93.06 305 GLN A O 1
ATOM 2369 N N . SER A 1 306 ? 14.337 0.298 6.527 1.00 91.75 306 SER A N 1
ATOM 2370 C CA . SER A 1 306 ? 14.880 -0.763 5.668 1.00 91.75 306 SER A CA 1
ATOM 2371 C C . SER A 1 306 ? 13.945 -1.125 4.501 1.00 91.75 306 SER A C 1
ATOM 2373 O O . SER A 1 306 ? 14.406 -1.324 3.372 1.00 91.75 306 SER A O 1
ATOM 2375 N N . LEU A 1 307 ? 12.629 -1.157 4.748 1.00 95.38 307 LEU A N 1
ATOM 2376 C CA . LEU A 1 307 ? 11.608 -1.348 3.712 1.00 95.38 307 LEU A CA 1
ATOM 2377 C C . LEU A 1 307 ? 11.511 -0.156 2.748 1.00 95.38 307 LEU A C 1
ATOM 2379 O O . LEU A 1 307 ? 11.324 -0.371 1.553 1.00 95.38 307 LEU A O 1
ATOM 2383 N N . GLN A 1 308 ? 11.651 1.085 3.231 1.00 93.25 308 GLN A N 1
ATOM 2384 C CA . GLN A 1 308 ? 11.633 2.272 2.363 1.00 93.25 308 GLN A CA 1
ATOM 2385 C C . GLN A 1 308 ? 12.792 2.271 1.371 1.00 93.25 308 GLN A C 1
ATOM 2387 O O . GLN A 1 308 ? 12.557 2.486 0.185 1.00 93.25 308 GLN A O 1
ATOM 2392 N N . LEU A 1 309 ? 14.008 1.960 1.830 1.00 90.19 309 LEU A N 1
ATOM 2393 C CA . LEU A 1 309 ? 15.176 1.848 0.951 1.00 90.19 309 LEU A CA 1
ATOM 2394 C C . LEU A 1 309 ? 14.922 0.816 -0.157 1.00 90.19 309 LEU A C 1
ATOM 2396 O O . LEU A 1 309 ? 15.071 1.109 -1.339 1.00 90.19 309 LEU A O 1
ATOM 2400 N N . ARG A 1 310 ? 14.410 -0.368 0.199 1.00 91.75 310 ARG A N 1
ATOM 2401 C CA . ARG A 1 310 ? 14.031 -1.415 -0.772 1.00 91.75 310 ARG A CA 1
ATOM 2402 C C . ARG A 1 310 ? 12.938 -0.966 -1.739 1.00 91.75 310 ARG A C 1
ATOM 2404 O O . ARG A 1 310 ? 12.968 -1.323 -2.915 1.00 91.75 310 ARG A O 1
ATOM 2411 N N . LEU A 1 311 ? 11.977 -0.175 -1.268 1.00 93.56 311 LEU A N 1
ATOM 2412 C CA . LEU A 1 311 ? 10.920 0.374 -2.109 1.00 93.56 311 LEU A CA 1
ATOM 2413 C C . LEU A 1 311 ? 11.459 1.425 -3.090 1.00 93.56 311 LEU A C 1
ATOM 2415 O O . LEU A 1 311 ? 11.019 1.477 -4.237 1.00 93.56 311 LEU A O 1
ATOM 2419 N N . GLU A 1 312 ? 12.376 2.288 -2.661 1.00 91.38 312 GLU A N 1
ATOM 2420 C CA . GLU A 1 312 ? 13.085 3.221 -3.546 1.00 91.38 312 GLU A CA 1
ATOM 2421 C C . GLU A 1 312 ? 13.868 2.464 -4.615 1.00 91.38 312 GLU A C 1
ATOM 2423 O O . GLU A 1 312 ? 13.737 2.781 -5.799 1.00 91.38 312 GLU A O 1
ATOM 2428 N N . LEU A 1 313 ? 14.566 1.402 -4.206 1.00 90.38 313 LEU A N 1
ATOM 2429 C CA . LEU A 1 313 ? 15.283 0.514 -5.106 1.00 90.38 313 LEU A CA 1
ATOM 2430 C C . LEU A 1 313 ? 14.349 -0.085 -6.173 1.00 90.38 313 LEU A C 1
ATOM 2432 O O . LEU A 1 313 ? 14.478 0.185 -7.370 1.00 90.38 313 LEU A O 1
ATOM 2436 N N . ALA A 1 314 ? 13.329 -0.829 -5.746 1.00 93.44 314 ALA A N 1
ATOM 2437 C CA . ALA A 1 314 ? 12.383 -1.464 -6.659 1.00 93.44 314 ALA A CA 1
ATOM 2438 C C . ALA A 1 314 ? 11.716 -0.464 -7.616 1.00 93.44 314 ALA A C 1
ATOM 2440 O O . ALA A 1 314 ? 11.667 -0.698 -8.825 1.00 93.44 314 ALA A O 1
ATOM 2441 N N . ARG A 1 315 ? 11.236 0.677 -7.100 1.00 93.56 315 ARG A N 1
ATOM 2442 C CA . ARG A 1 315 ? 10.607 1.719 -7.926 1.00 93.56 315 ARG A CA 1
ATOM 2443 C C . ARG A 1 315 ? 11.555 2.244 -8.991 1.00 93.56 315 ARG A C 1
ATOM 2445 O O . ARG A 1 315 ? 11.148 2.336 -10.145 1.00 93.56 315 ARG A O 1
ATOM 2452 N N . PHE A 1 316 ? 12.795 2.556 -8.622 1.00 91.12 316 PHE A N 1
ATOM 2453 C CA . PHE A 1 316 ? 13.793 3.031 -9.571 1.00 91.12 316 PHE A CA 1
ATOM 2454 C C . PHE A 1 316 ? 14.102 1.978 -10.640 1.00 91.12 316 PHE A C 1
ATOM 2456 O O . PHE A 1 316 ? 14.102 2.310 -11.822 1.00 91.12 316 PHE A O 1
ATOM 2463 N N . SER A 1 317 ? 14.307 0.714 -10.249 1.00 90.69 317 SER A N 1
ATOM 2464 C CA . SER A 1 317 ? 14.590 -0.387 -11.179 1.00 90.69 317 SER A CA 1
ATOM 2465 C C . SER A 1 317 ? 13.489 -0.517 -12.243 1.00 90.69 317 SER A C 1
ATOM 2467 O O . SER A 1 317 ? 13.768 -0.389 -13.439 1.00 90.69 317 SER A O 1
ATOM 2469 N N . TRP A 1 318 ? 12.224 -0.639 -11.823 1.00 94.50 318 TRP A N 1
ATOM 2470 C CA . TRP A 1 318 ? 11.082 -0.728 -12.741 1.00 94.50 318 TRP A CA 1
ATOM 2471 C C . TRP A 1 318 ? 10.885 0.542 -13.576 1.00 94.50 318 TRP A C 1
ATOM 2473 O O . TRP A 1 318 ? 10.683 0.459 -14.790 1.00 94.50 318 TRP A O 1
ATOM 2483 N N . ALA A 1 319 ? 10.969 1.724 -12.957 1.00 93.81 319 ALA A N 1
ATOM 2484 C CA . ALA A 1 319 ? 10.796 2.996 -13.655 1.00 93.81 319 ALA A CA 1
ATOM 2485 C C . ALA A 1 319 ? 11.900 3.232 -14.694 1.00 93.81 319 ALA A C 1
ATOM 2487 O O . ALA A 1 319 ? 11.609 3.705 -15.794 1.00 93.81 319 ALA A O 1
ATOM 2488 N N . ARG A 1 320 ? 13.160 2.873 -14.407 1.00 92.69 320 ARG A N 1
ATOM 2489 C CA . ARG A 1 320 ? 14.253 3.015 -15.378 1.00 92.69 320 ARG A CA 1
ATOM 2490 C C . ARG A 1 320 ? 14.044 2.096 -16.572 1.00 92.69 320 ARG A C 1
ATOM 2492 O O . ARG A 1 320 ? 14.158 2.566 -17.697 1.00 92.69 320 ARG A O 1
ATOM 2499 N N . GLN A 1 321 ? 13.671 0.832 -16.368 1.00 92.69 321 GLN A N 1
ATOM 2500 C CA . GLN A 1 321 ? 13.359 -0.065 -17.490 1.00 92.69 321 GLN A CA 1
ATOM 2501 C C . GLN A 1 321 ? 12.182 0.445 -18.338 1.00 92.69 321 GLN A C 1
ATOM 2503 O O . GLN A 1 321 ? 12.190 0.326 -19.562 1.00 92.69 321 GLN A O 1
ATOM 2508 N N . ALA A 1 322 ? 11.176 1.042 -17.698 1.00 93.88 322 ALA A N 1
ATOM 2509 C CA . ALA A 1 322 ? 10.005 1.592 -18.367 1.00 93.88 322 ALA A CA 1
ATOM 2510 C C . ALA A 1 322 ? 10.315 2.852 -19.193 1.00 93.88 322 ALA A C 1
ATOM 2512 O O . ALA A 1 322 ? 9.683 3.074 -20.228 1.00 93.88 322 ALA A O 1
ATOM 2513 N N . THR A 1 323 ? 11.278 3.662 -18.743 1.00 92.50 323 THR A N 1
ATOM 2514 C CA . THR A 1 323 ? 11.562 5.009 -19.268 1.00 92.50 323 THR A CA 1
ATOM 2515 C C . THR A 1 323 ? 12.924 5.143 -19.957 1.00 92.50 323 THR A C 1
ATOM 2517 O O . THR A 1 323 ? 13.308 6.249 -20.323 1.00 92.50 323 THR A O 1
ATOM 2520 N N . PHE A 1 324 ? 13.651 4.038 -20.151 1.00 91.19 324 PHE A N 1
ATOM 2521 C CA . PHE A 1 324 ? 15.011 4.039 -20.692 1.00 91.19 324 PHE A CA 1
ATOM 2522 C C . PHE A 1 324 ? 15.132 4.705 -22.080 1.00 91.19 324 PHE A C 1
ATOM 2524 O O . PHE A 1 324 ? 14.448 4.326 -23.037 1.00 91.19 324 PHE A O 1
ATOM 2531 N N . GLY A 1 325 ? 16.086 5.637 -22.182 1.00 83.38 325 GLY A N 1
ATOM 2532 C CA . GLY A 1 325 ? 16.514 6.331 -23.399 1.00 83.38 325 GLY A CA 1
ATOM 2533 C C . GLY A 1 325 ? 15.747 7.610 -23.770 1.00 83.38 325 GLY A C 1
ATOM 2534 O O . GLY A 1 325 ? 14.794 8.007 -23.105 1.00 83.38 325 GLY A O 1
ATOM 2535 N N . ASP A 1 326 ? 16.180 8.259 -24.858 1.00 71.12 326 ASP A N 1
ATOM 2536 C CA . ASP A 1 326 ? 15.950 9.704 -25.066 1.00 71.12 326 ASP A CA 1
ATOM 2537 C C . ASP A 1 326 ? 14.735 10.100 -25.921 1.00 71.12 326 ASP A C 1
ATOM 2539 O O . ASP A 1 326 ? 14.361 11.273 -25.963 1.00 71.12 326 ASP A O 1
ATOM 2543 N N . HIS A 1 327 ? 14.123 9.168 -26.657 1.00 69.00 327 HIS A N 1
ATOM 2544 C CA . HIS A 1 327 ? 13.145 9.526 -27.702 1.00 69.00 327 HIS A CA 1
ATOM 2545 C C . HIS A 1 327 ? 11.741 8.981 -27.469 1.00 69.00 327 HIS A C 1
ATOM 2547 O O . HIS A 1 327 ? 10.755 9.681 -27.691 1.00 69.00 327 HIS A O 1
ATOM 2553 N N . ARG A 1 328 ? 11.639 7.719 -27.057 1.00 82.06 328 ARG A N 1
ATOM 2554 C CA . ARG A 1 328 ? 10.368 7.038 -26.822 1.00 82.06 328 ARG A CA 1
ATOM 2555 C C . ARG A 1 328 ? 10.561 6.046 -25.700 1.00 82.06 328 ARG A C 1
ATOM 2557 O O . ARG A 1 328 ? 11.419 5.170 -25.805 1.00 82.06 328 ARG A O 1
ATOM 2564 N N . TRP A 1 329 ? 9.744 6.159 -24.663 1.00 91.31 329 TRP A N 1
ATOM 2565 C CA . TRP A 1 329 ? 9.851 5.244 -23.541 1.00 91.31 329 TRP A CA 1
ATOM 2566 C C . TRP A 1 329 ? 9.491 3.820 -23.972 1.00 91.31 329 TRP A C 1
ATOM 2568 O O . TRP A 1 329 ? 8.479 3.629 -24.660 1.00 91.31 329 TRP A O 1
ATOM 2578 N N . PRO A 1 330 ? 10.257 2.805 -23.538 1.00 92.62 330 PRO A N 1
ATOM 2579 C CA . PRO A 1 330 ? 9.889 1.404 -23.674 1.00 92.62 330 PRO A CA 1
ATOM 2580 C C . PRO A 1 330 ? 8.426 1.122 -23.334 1.00 92.62 33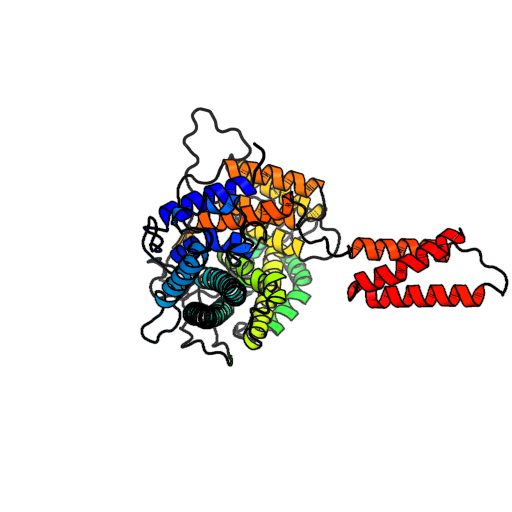0 PRO A C 1
ATOM 2582 O O . PRO A 1 330 ? 7.740 0.429 -24.088 1.00 92.62 330 P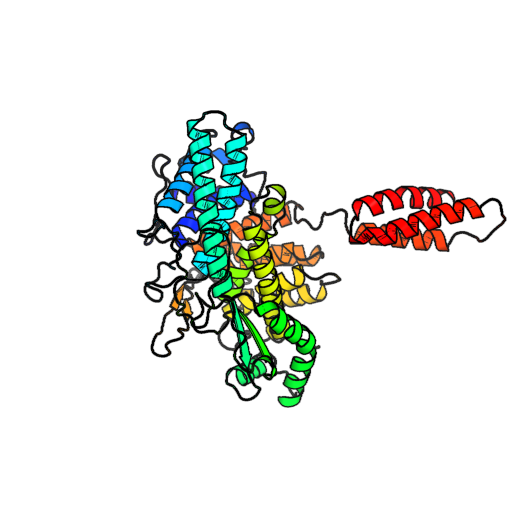RO A O 1
ATOM 2585 N N . LEU A 1 331 ? 7.928 1.727 -22.252 1.00 93.12 331 LEU A N 1
ATOM 2586 C CA . LEU A 1 331 ? 6.556 1.597 -21.760 1.00 93.12 331 LEU A CA 1
ATOM 2587 C C . LEU A 1 331 ? 5.484 2.044 -22.773 1.00 93.12 331 LEU A C 1
ATOM 2589 O O . LEU A 1 331 ? 4.346 1.583 -22.722 1.00 93.12 331 LEU A O 1
ATOM 2593 N N . GLU A 1 332 ? 5.823 2.891 -23.748 1.00 90.00 332 GLU A N 1
ATOM 2594 C CA . GLU A 1 332 ? 4.899 3.293 -24.815 1.00 90.00 332 GLU A CA 1
ATOM 2595 C C . GLU A 1 332 ? 4.668 2.198 -25.873 1.00 90.00 332 GLU A C 1
ATOM 2597 O O . GLU A 1 332 ? 3.825 2.353 -26.773 1.00 90.00 332 GLU A O 1
ATOM 2602 N N . ARG A 1 333 ? 5.413 1.090 -25.825 1.00 89.44 333 ARG A N 1
ATOM 2603 C CA . ARG A 1 333 ? 5.196 -0.089 -26.671 1.00 89.44 333 ARG A CA 1
ATOM 2604 C C . ARG A 1 333 ? 4.264 -1.053 -25.947 1.00 89.44 333 ARG A C 1
ATOM 2606 O O . ARG A 1 333 ? 4.713 -1.956 -25.268 1.00 89.44 333 ARG A O 1
ATOM 2613 N N . LEU A 1 334 ? 2.956 -0.831 -26.067 1.00 88.69 334 LEU A N 1
ATOM 2614 C CA . LEU A 1 334 ? 1.947 -1.641 -25.377 1.00 88.69 334 LEU A CA 1
ATOM 2615 C C . LEU A 1 334 ? 1.598 -2.928 -26.154 1.00 88.69 334 LEU A C 1
ATOM 2617 O O . LEU A 1 334 ? 1.251 -2.816 -27.336 1.00 88.69 334 LEU A O 1
ATOM 2621 N N . PRO A 1 335 ? 1.584 -4.109 -25.505 1.00 90.19 335 PRO A N 1
ATOM 2622 C CA . PRO A 1 335 ? 1.978 -4.353 -24.112 1.00 90.19 335 PRO A CA 1
ATOM 2623 C C . PRO A 1 335 ? 3.505 -4.314 -23.920 1.00 90.19 335 PRO A C 1
ATOM 2625 O O . PRO A 1 335 ? 4.237 -4.892 -24.718 1.00 90.19 335 PRO A O 1
ATOM 2628 N N . TRP A 1 336 ? 3.969 -3.680 -22.838 1.00 88.56 336 TRP A N 1
ATOM 2629 C CA . TRP A 1 336 ? 5.391 -3.427 -22.556 1.00 88.56 336 TRP A CA 1
ATOM 2630 C C . TRP A 1 336 ? 6.238 -4.701 -22.519 1.00 88.56 336 TRP A C 1
ATOM 2632 O O . TRP A 1 336 ? 7.300 -4.749 -23.133 1.00 88.56 336 TRP A O 1
ATOM 2642 N N . SER A 1 337 ? 5.742 -5.755 -21.863 1.00 82.62 337 SER A N 1
ATOM 2643 C CA . SER A 1 337 ? 6.429 -7.050 -21.801 1.00 82.62 337 SER A CA 1
ATOM 2644 C C . SER A 1 337 ? 6.165 -7.963 -23.001 1.00 82.62 337 SER A C 1
ATOM 2646 O O . SER A 1 337 ? 6.708 -9.058 -23.059 1.00 82.62 337 SER A O 1
ATOM 2648 N N . GLY A 1 338 ? 5.308 -7.556 -23.942 1.00 78.00 338 GLY A N 1
ATOM 2649 C CA . GLY A 1 338 ? 4.788 -8.429 -25.000 1.00 78.00 338 GLY A CA 1
ATOM 2650 C C . GLY A 1 338 ? 3.608 -9.312 -24.570 1.00 78.00 338 GLY A C 1
ATOM 2651 O O . GLY A 1 338 ? 2.827 -9.716 -25.427 1.00 78.00 338 GLY A O 1
ATOM 2652 N N . ASP A 1 339 ? 3.410 -9.529 -23.266 1.00 79.62 339 ASP A N 1
ATOM 2653 C CA . ASP A 1 339 ? 2.413 -10.488 -22.766 1.00 79.62 339 ASP A CA 1
ATOM 2654 C C . ASP A 1 339 ? 1.086 -9.837 -22.366 1.00 79.62 339 ASP A C 1
ATOM 2656 O O . ASP A 1 339 ? 0.014 -10.417 -22.542 1.00 79.62 339 ASP A O 1
ATOM 2660 N N . SER A 1 340 ? 1.136 -8.649 -21.747 1.00 88.56 340 SER A N 1
ATOM 2661 C CA . SER A 1 340 ? -0.025 -8.122 -21.030 1.00 88.56 340 SER A CA 1
ATOM 2662 C C . SER A 1 340 ? -0.081 -6.604 -20.858 1.00 88.56 340 SER A C 1
ATOM 2664 O O . SER A 1 340 ? 0.838 -5.956 -20.345 1.00 88.56 340 SER A O 1
ATOM 2666 N N . ASP A 1 341 ? -1.253 -6.047 -21.168 1.00 91.69 341 ASP A N 1
ATOM 2667 C CA . ASP A 1 341 ? -1.608 -4.663 -20.843 1.00 91.69 341 ASP A CA 1
ATOM 2668 C C . ASP A 1 341 ? -1.676 -4.434 -19.321 1.00 91.69 341 ASP A C 1
ATOM 2670 O O . ASP A 1 341 ? -1.377 -3.339 -18.857 1.00 91.69 341 ASP A O 1
ATOM 2674 N N . TYR A 1 342 ? -2.022 -5.451 -18.524 1.00 92.44 342 TYR A N 1
ATOM 2675 C CA . TYR A 1 342 ? -2.063 -5.344 -17.058 1.00 92.44 342 TYR A CA 1
ATOM 2676 C C . TYR A 1 342 ? -0.663 -5.171 -16.462 1.00 92.44 342 TYR A C 1
ATOM 2678 O O . TYR A 1 342 ? -0.461 -4.333 -15.591 1.00 92.44 342 TYR A O 1
ATOM 2686 N N . THR A 1 343 ? 0.328 -5.898 -16.983 1.00 93.12 343 THR A N 1
ATOM 2687 C CA . THR A 1 343 ? 1.732 -5.712 -16.585 1.00 93.12 343 THR A CA 1
ATOM 2688 C C . THR A 1 343 ? 2.205 -4.306 -16.947 1.00 93.12 343 THR A C 1
ATOM 2690 O O . THR A 1 343 ? 2.839 -3.636 -16.139 1.00 93.12 343 THR A O 1
ATOM 2693 N N . SER A 1 344 ? 1.819 -3.819 -18.130 1.00 95.44 344 SER A N 1
ATOM 2694 C CA . SER A 1 344 ? 2.110 -2.443 -18.557 1.00 95.44 344 SER A CA 1
ATOM 2695 C C . SER A 1 344 ? 1.477 -1.408 -17.621 1.00 95.44 344 SER A C 1
ATOM 2697 O O . SER A 1 344 ? 2.108 -0.412 -17.285 1.00 95.44 344 SER A O 1
ATOM 2699 N N . LEU A 1 345 ? 0.243 -1.654 -17.172 1.00 96.81 345 LEU A N 1
ATOM 2700 C CA . LEU A 1 345 ? -0.462 -0.800 -16.222 1.00 96.81 345 LEU A CA 1
ATOM 2701 C C . LEU A 1 345 ? 0.232 -0.757 -14.852 1.00 96.81 345 LEU A C 1
ATOM 2703 O O . LEU A 1 345 ? 0.433 0.328 -14.315 1.00 96.81 345 LEU A O 1
ATOM 2707 N N . LEU A 1 346 ? 0.631 -1.909 -14.308 1.00 96.75 346 LEU A N 1
ATOM 2708 C CA . LEU A 1 346 ? 1.355 -1.979 -13.034 1.00 96.75 346 LEU A CA 1
ATOM 2709 C C . LEU A 1 346 ? 2.681 -1.223 -13.103 1.00 96.75 346 LEU A C 1
ATOM 2711 O O . LEU A 1 346 ? 2.992 -0.429 -12.220 1.00 96.75 346 LEU A O 1
ATOM 2715 N N . VAL A 1 347 ? 3.436 -1.410 -14.184 1.00 97.00 347 VAL A N 1
ATOM 2716 C CA . VAL A 1 347 ? 4.711 -0.715 -14.389 1.00 97.00 347 VAL A CA 1
ATOM 2717 C C . VAL A 1 347 ? 4.491 0.788 -14.571 1.00 97.00 347 VAL A C 1
ATOM 2719 O O . VAL A 1 347 ? 5.244 1.579 -14.006 1.00 97.00 347 VAL A O 1
ATOM 2722 N N . ALA A 1 348 ? 3.424 1.212 -15.256 1.00 97.81 348 ALA A N 1
ATOM 2723 C CA . ALA A 1 348 ? 3.039 2.623 -15.335 1.00 97.81 348 ALA A CA 1
ATOM 2724 C C . ALA A 1 348 ? 2.678 3.210 -13.956 1.00 97.81 348 ALA A C 1
ATOM 2726 O O . ALA A 1 348 ? 3.079 4.332 -13.649 1.00 97.81 348 ALA A O 1
ATOM 2727 N N . ALA A 1 349 ? 1.982 2.452 -13.103 1.00 97.56 349 ALA A N 1
ATOM 2728 C CA . ALA A 1 349 ? 1.642 2.859 -11.739 1.00 97.56 349 ALA A CA 1
ATOM 2729 C C . ALA A 1 349 ? 2.886 2.974 -10.838 1.00 97.56 349 ALA A C 1
ATOM 2731 O O . ALA A 1 349 ? 3.050 3.969 -10.130 1.00 97.56 349 ALA A O 1
ATOM 2732 N N . ILE A 1 350 ? 3.804 2.003 -10.909 1.00 97.69 350 ILE A N 1
ATOM 2733 C CA . ILE A 1 350 ? 5.102 2.057 -10.219 1.00 97.69 350 ILE A CA 1
ATOM 2734 C C . ILE A 1 350 ? 5.910 3.271 -10.703 1.00 97.69 350 ILE A C 1
ATOM 2736 O O . ILE A 1 350 ? 6.432 4.023 -9.881 1.00 97.69 350 ILE A O 1
ATOM 2740 N N . THR A 1 351 ? 5.944 3.516 -12.017 1.00 97.19 351 THR A N 1
ATOM 2741 C CA . THR A 1 351 ? 6.618 4.684 -12.612 1.00 97.19 351 THR A CA 1
ATOM 2742 C C . THR A 1 351 ? 6.015 5.996 -12.103 1.00 97.19 351 THR A C 1
ATOM 2744 O O . THR A 1 351 ? 6.756 6.887 -11.699 1.00 97.19 351 THR A O 1
ATOM 2747 N N . ALA A 1 352 ? 4.684 6.116 -12.033 1.00 96.19 352 ALA A N 1
ATOM 2748 C CA . ALA A 1 352 ? 4.027 7.290 -11.451 1.00 96.19 352 ALA A CA 1
ATOM 2749 C C . ALA A 1 352 ? 4.430 7.501 -9.981 1.00 96.19 352 ALA A C 1
ATOM 2751 O O . ALA A 1 352 ? 4.734 8.620 -9.568 1.00 96.19 352 ALA A O 1
ATOM 2752 N N . SER A 1 353 ? 4.488 6.420 -9.195 1.00 93.75 353 SER A N 1
ATOM 2753 C CA . SER A 1 353 ? 4.916 6.483 -7.795 1.00 93.75 353 SER A CA 1
ATOM 2754 C C . SER A 1 353 ? 6.392 6.854 -7.624 1.00 93.75 353 SER A C 1
ATOM 2756 O O . SER A 1 353 ? 6.755 7.376 -6.568 1.00 93.75 353 SER A O 1
ATOM 2758 N N . GLU A 1 354 ? 7.247 6.546 -8.596 1.00 94.56 354 GLU A N 1
ATOM 2759 C CA . GLU A 1 354 ? 8.656 6.941 -8.603 1.00 94.56 354 GLU A CA 1
ATOM 2760 C C . GLU A 1 354 ? 8.803 8.428 -8.956 1.00 94.56 354 GLU A C 1
ATOM 2762 O O . GLU A 1 354 ? 9.478 9.167 -8.234 1.00 94.56 354 GLU A O 1
ATOM 2767 N N . LEU A 1 355 ? 8.071 8.909 -9.967 1.00 93.31 355 LEU A N 1
ATOM 2768 C CA . LEU A 1 355 ? 8.028 10.330 -10.322 1.00 93.31 355 LEU A CA 1
ATOM 2769 C C . LEU A 1 355 ? 7.509 11.201 -9.173 1.00 93.31 355 LEU A C 1
ATOM 2771 O O . LEU A 1 355 ? 8.050 12.277 -8.929 1.00 93.31 355 LEU A O 1
ATOM 2775 N N . ALA A 1 356 ? 6.505 10.732 -8.428 1.00 90.69 356 ALA A N 1
ATOM 2776 C CA . ALA A 1 356 ? 5.973 11.442 -7.264 1.00 90.69 356 ALA A CA 1
ATOM 2777 C C . ALA A 1 356 ? 7.024 11.661 -6.156 1.00 90.69 356 ALA A C 1
ATOM 2779 O O . ALA A 1 356 ? 6.947 12.653 -5.425 1.00 90.69 356 ALA A O 1
ATOM 2780 N N . SER A 1 357 ? 8.018 10.769 -6.044 1.00 87.06 357 SER A N 1
ATOM 2781 C CA . SER A 1 357 ? 9.137 10.920 -5.101 1.00 87.06 357 SER A CA 1
ATOM 2782 C C . SER A 1 357 ? 10.271 11.816 -5.601 1.00 87.06 357 SER A C 1
ATOM 2784 O O . SER A 1 357 ? 11.128 12.186 -4.801 1.00 87.06 357 SER A O 1
ATOM 2786 N N . ARG A 1 358 ? 10.292 12.200 -6.883 1.00 85.25 358 ARG A N 1
ATOM 2787 C CA . ARG A 1 358 ? 11.350 13.058 -7.426 1.00 85.25 358 ARG A CA 1
ATOM 2788 C C . ARG A 1 358 ? 11.178 14.517 -7.020 1.00 85.25 358 ARG A C 1
ATOM 2790 O O . ARG A 1 358 ? 10.066 15.048 -6.919 1.00 85.25 358 ARG A O 1
ATOM 2797 N N . THR A 1 359 ? 12.319 15.177 -6.866 1.00 76.06 359 THR A N 1
ATOM 2798 C CA . THR A 1 359 ? 12.437 16.633 -6.841 1.00 76.06 359 THR A CA 1
ATOM 2799 C C . THR A 1 359 ? 12.596 17.166 -8.271 1.00 76.06 359 THR A C 1
ATOM 2801 O O . THR A 1 359 ? 13.133 16.488 -9.146 1.00 76.06 359 THR A O 1
ATOM 2804 N N . GLY A 1 360 ? 12.108 18.382 -8.527 1.00 79.62 360 GLY A N 1
ATOM 2805 C CA . GLY A 1 360 ? 12.208 19.038 -9.836 1.00 79.62 360 GLY A CA 1
ATOM 2806 C C . GLY A 1 360 ? 10.973 18.897 -10.735 1.00 79.62 360 GLY A C 1
ATOM 2807 O O . GLY A 1 360 ? 9.912 18.424 -10.318 1.00 79.62 360 GLY A O 1
ATOM 2808 N N . ASN A 1 361 ? 11.106 19.376 -11.977 1.00 82.25 361 ASN A N 1
ATOM 2809 C CA . ASN A 1 361 ? 10.021 19.387 -12.956 1.00 82.25 361 ASN A CA 1
ATOM 2810 C C . ASN A 1 361 ? 9.775 17.973 -13.508 1.00 82.25 361 ASN A C 1
ATOM 2812 O O . ASN A 1 361 ? 10.644 17.376 -14.140 1.00 82.25 361 ASN A O 1
ATOM 2816 N N . THR A 1 362 ? 8.569 17.458 -13.278 1.00 89.81 362 THR A N 1
ATOM 2817 C CA . THR A 1 362 ? 8.125 16.124 -13.707 1.00 89.81 362 THR A CA 1
ATOM 2818 C C . THR A 1 362 ? 6.959 16.183 -14.696 1.00 89.81 362 THR A C 1
ATOM 2820 O O . THR A 1 362 ? 6.407 15.143 -15.050 1.00 89.81 362 THR A O 1
ATOM 2823 N N . ASP A 1 363 ? 6.612 17.370 -15.201 1.00 88.62 363 ASP A N 1
ATOM 2824 C CA . ASP A 1 363 ? 5.443 17.593 -16.056 1.00 88.62 363 ASP A CA 1
ATOM 2825 C C . ASP A 1 363 ? 5.513 16.775 -17.344 1.00 88.62 363 ASP A C 1
ATOM 2827 O O . ASP A 1 363 ? 4.570 16.069 -17.699 1.00 88.62 363 ASP A O 1
ATOM 2831 N N . LEU A 1 364 ? 6.658 16.819 -18.027 1.00 88.12 364 LEU A N 1
ATOM 2832 C CA . LEU A 1 364 ? 6.858 16.068 -19.261 1.00 88.12 364 LEU A CA 1
ATOM 2833 C C . LEU A 1 364 ? 6.786 14.540 -19.021 1.00 88.12 364 LEU A C 1
ATOM 2835 O O . LEU A 1 364 ? 6.017 13.880 -19.723 1.00 88.12 364 LEU A O 1
ATOM 2839 N N . PRO A 1 365 ? 7.490 13.960 -18.024 1.00 91.56 365 PRO A N 1
ATOM 2840 C CA . PRO A 1 365 ? 7.283 12.571 -17.607 1.00 91.56 365 PRO A CA 1
ATOM 2841 C C . PRO A 1 365 ? 5.818 12.196 -17.321 1.00 91.56 365 PRO A C 1
ATOM 2843 O O . PRO A 1 365 ? 5.342 11.166 -17.802 1.00 91.56 365 PRO A O 1
ATOM 2846 N N . TYR A 1 366 ? 5.069 13.033 -16.597 1.00 94.12 366 TYR A N 1
ATOM 2847 C CA . TYR A 1 366 ? 3.648 12.781 -16.338 1.00 94.12 366 TYR A CA 1
ATOM 2848 C C . TYR A 1 366 ? 2.788 12.869 -17.604 1.00 94.12 366 TYR A C 1
ATOM 2850 O O . TYR A 1 366 ? 1.868 12.069 -17.762 1.00 94.12 366 TYR A O 1
ATOM 2858 N N . ALA A 1 367 ? 3.102 13.765 -18.542 1.00 89.81 367 ALA A N 1
ATOM 2859 C CA . ALA A 1 367 ? 2.424 13.831 -19.836 1.00 89.81 367 ALA A CA 1
ATOM 2860 C C . ALA A 1 367 ? 2.647 12.552 -20.670 1.00 89.81 367 ALA A C 1
ATOM 2862 O O . ALA A 1 367 ? 1.722 12.065 -21.327 1.00 89.81 367 ALA A O 1
ATOM 2863 N N . TYR A 1 368 ? 3.847 11.954 -20.622 1.00 91.56 368 TYR A N 1
ATOM 2864 C CA . TYR A 1 368 ? 4.093 10.630 -21.212 1.00 91.56 368 TYR A CA 1
ATOM 2865 C C . TYR A 1 368 ? 3.239 9.546 -20.542 1.00 91.56 368 TYR A C 1
ATOM 2867 O O . TYR A 1 368 ? 2.566 8.788 -21.247 1.00 91.56 368 TYR A O 1
ATOM 2875 N N . LEU A 1 369 ? 3.195 9.503 -19.205 1.00 95.19 369 LEU A N 1
ATOM 2876 C CA . LEU A 1 369 ? 2.367 8.535 -18.475 1.00 95.19 369 LEU A CA 1
ATOM 2877 C C . LEU A 1 369 ? 0.875 8.687 -18.767 1.00 95.19 369 LEU A C 1
ATOM 2879 O O . LEU A 1 369 ? 0.206 7.686 -19.010 1.00 95.19 369 LEU A O 1
ATOM 2883 N N . LEU A 1 370 ? 0.352 9.912 -18.814 1.00 94.69 370 LEU A N 1
ATOM 2884 C CA . LEU A 1 370 ? -1.044 10.164 -19.165 1.00 94.69 370 LEU A CA 1
ATOM 2885 C C . LEU A 1 370 ? -1.386 9.586 -20.547 1.00 94.69 370 LEU A C 1
ATOM 2887 O O . LEU A 1 370 ? -2.419 8.935 -20.708 1.00 94.69 370 LEU A O 1
ATOM 2891 N N . ARG A 1 371 ? -0.493 9.733 -21.536 1.00 92.62 371 ARG A N 1
ATOM 2892 C CA . ARG A 1 371 ? -0.670 9.103 -22.857 1.00 92.62 371 ARG A CA 1
ATOM 2893 C C . ARG A 1 371 ? -0.660 7.578 -22.781 1.00 92.62 371 ARG A C 1
ATOM 2895 O O . ARG A 1 371 ? -1.461 6.938 -23.466 1.00 92.62 371 ARG A O 1
ATOM 2902 N N . VAL A 1 372 ? 0.215 6.986 -21.967 1.00 95.12 372 VAL A N 1
ATOM 2903 C CA . VAL A 1 372 ? 0.242 5.531 -21.735 1.00 95.12 372 VAL A CA 1
ATOM 2904 C C . VAL A 1 372 ? -1.074 5.062 -21.112 1.00 95.12 372 VAL A C 1
ATOM 2906 O O . VAL A 1 372 ? -1.707 4.159 -21.663 1.00 95.12 372 VAL A O 1
ATOM 2909 N N . PHE A 1 373 ? -1.538 5.705 -20.037 1.00 96.81 373 PHE A N 1
ATOM 2910 C CA . PHE A 1 373 ? -2.812 5.378 -19.395 1.00 96.81 373 PHE A CA 1
ATOM 2911 C C . PHE A 1 373 ? -3.997 5.547 -20.349 1.00 96.81 373 PHE A C 1
ATOM 2913 O O . PHE A 1 373 ? -4.835 4.653 -20.440 1.00 96.81 373 PHE A O 1
ATOM 2920 N N . GLY A 1 374 ? -4.041 6.631 -21.129 1.00 92.25 374 GLY A N 1
ATOM 2921 C CA . GLY A 1 374 ? -5.085 6.854 -22.130 1.00 92.25 374 GLY A CA 1
ATOM 2922 C C . GLY A 1 374 ? -5.118 5.763 -23.205 1.00 92.25 374 GLY A C 1
ATOM 2923 O O . GLY A 1 374 ? -6.190 5.277 -23.571 1.00 92.25 374 GLY A O 1
ATOM 2924 N N . ARG A 1 375 ? -3.951 5.300 -23.677 1.00 92.62 375 ARG A N 1
ATOM 2925 C CA . ARG A 1 375 ? -3.861 4.184 -24.636 1.00 92.62 375 ARG A CA 1
ATOM 2926 C C . ARG A 1 375 ? -4.275 2.850 -24.019 1.00 92.62 375 ARG A C 1
ATOM 2928 O O . ARG A 1 375 ? -4.970 2.083 -24.682 1.00 92.62 375 ARG A O 1
ATOM 2935 N N . LEU A 1 376 ? -3.884 2.581 -22.775 1.00 92.88 376 LEU A N 1
ATOM 2936 C CA . LEU A 1 376 ? -4.312 1.405 -22.011 1.00 92.88 376 LEU A CA 1
ATOM 2937 C C . LEU A 1 376 ? -5.838 1.386 -21.819 1.00 92.88 376 LEU A C 1
ATOM 2939 O O . LEU A 1 376 ? -6.490 0.386 -22.118 1.00 92.88 376 LEU A O 1
ATOM 2943 N N . ALA A 1 377 ? -6.420 2.517 -21.421 1.00 90.50 377 ALA A N 1
ATOM 2944 C CA . ALA A 1 377 ? -7.860 2.688 -21.270 1.00 90.50 377 ALA A CA 1
ATOM 2945 C C . ALA A 1 377 ? -8.606 2.495 -22.605 1.00 90.50 377 ALA A C 1
ATOM 2947 O O . ALA A 1 377 ? -9.610 1.784 -22.671 1.00 90.50 377 ALA A O 1
ATOM 2948 N N . ALA A 1 378 ? -8.091 3.064 -23.700 1.00 86.62 378 ALA A N 1
ATOM 2949 C CA . ALA A 1 378 ? -8.677 2.914 -25.031 1.00 86.62 378 ALA A CA 1
ATOM 2950 C C . ALA A 1 378 ? -8.642 1.461 -25.539 1.00 86.62 378 ALA A C 1
ATOM 2952 O O . ALA A 1 378 ? -9.622 0.994 -26.123 1.00 86.62 378 ALA A O 1
ATOM 2953 N N . ARG A 1 379 ? -7.548 0.726 -25.290 1.00 87.81 379 ARG A N 1
ATOM 2954 C CA . ARG A 1 379 ? -7.414 -0.702 -25.640 1.00 87.81 379 ARG A CA 1
ATOM 2955 C C . ARG A 1 379 ? -8.413 -1.590 -24.897 1.00 87.81 379 ARG A C 1
ATOM 2957 O O . ARG A 1 379 ? -8.808 -2.621 -25.430 1.00 87.81 379 ARG A O 1
ATOM 2964 N N . ARG A 1 380 ? -8.872 -1.157 -23.719 1.00 85.19 380 ARG A N 1
ATOM 2965 C CA . ARG A 1 380 ? -9.938 -1.803 -22.934 1.00 85.19 380 ARG A CA 1
ATOM 2966 C C . ARG A 1 380 ? -11.326 -1.187 -23.138 1.00 85.19 380 ARG A C 1
ATOM 2968 O O . ARG A 1 380 ? -12.235 -1.481 -22.377 1.00 85.19 380 ARG A O 1
ATOM 2975 N N . ALA A 1 381 ? -11.494 -0.357 -24.170 1.00 83.06 381 ALA A N 1
ATOM 2976 C CA . ALA A 1 381 ? -12.751 0.307 -24.517 1.00 83.06 381 ALA A CA 1
ATOM 2977 C C . ALA A 1 381 ? -13.350 1.217 -23.422 1.00 83.06 381 ALA A C 1
ATOM 2979 O O . ALA A 1 381 ? -14.502 1.603 -23.548 1.00 83.06 381 ALA A O 1
ATOM 2980 N N . ILE A 1 382 ? -12.565 1.641 -22.425 1.00 82.69 382 ILE A N 1
ATOM 2981 C CA . ILE A 1 382 ? -13.007 2.536 -21.335 1.00 82.69 382 ILE A CA 1
ATOM 2982 C C . ILE A 1 382 ? -13.274 3.963 -21.851 1.00 82.69 382 ILE A C 1
ATOM 2984 O O . ILE A 1 382 ? -14.164 4.661 -21.382 1.00 82.69 382 ILE A O 1
ATOM 2988 N N . VAL A 1 383 ? -12.502 4.412 -22.848 1.00 76.12 383 VAL A N 1
ATOM 2989 C CA . VAL A 1 383 ? -12.605 5.771 -23.428 1.00 76.12 383 VAL A CA 1
ATOM 2990 C C . VAL A 1 383 ? -13.591 5.822 -24.611 1.00 76.12 383 VAL A C 1
ATOM 2992 O O . VAL A 1 383 ? -13.809 6.873 -25.208 1.00 76.12 383 VAL A O 1
ATOM 2995 N N . ARG A 1 384 ? -14.201 4.692 -24.993 1.00 59.84 384 ARG A N 1
ATOM 2996 C CA . ARG A 1 384 ? -15.258 4.655 -26.016 1.00 59.84 384 ARG A CA 1
ATOM 2997 C C . ARG A 1 384 ? -16.608 4.490 -25.320 1.00 59.84 384 ARG A C 1
ATOM 2999 O O . ARG A 1 384 ? -16.682 3.703 -24.385 1.00 59.84 384 ARG A O 1
ATOM 3006 N N . PRO A 1 385 ? -17.682 5.162 -25.774 1.00 46.44 385 PRO A N 1
ATOM 3007 C CA . PRO A 1 385 ? -19.006 4.875 -25.241 1.00 46.44 385 PRO A CA 1
ATOM 3008 C C . PRO A 1 385 ? -19.322 3.386 -25.469 1.00 46.44 385 PRO A C 1
ATOM 3010 O O . PRO A 1 385 ? -19.048 2.883 -26.572 1.00 46.44 385 PRO A O 1
ATOM 3013 N N . PRO A 1 386 ? -19.874 2.670 -24.471 1.00 45.75 386 PRO A N 1
ATOM 3014 C CA . PRO A 1 386 ? -20.318 1.301 -24.678 1.00 45.75 386 PRO A CA 1
ATOM 3015 C C . PRO A 1 386 ? -21.311 1.300 -25.844 1.00 45.75 386 PRO A C 1
ATOM 3017 O O . PRO A 1 386 ? -22.218 2.135 -25.905 1.00 45.75 386 PRO A O 1
ATOM 3020 N N . LYS A 1 387 ? -21.130 0.399 -26.819 1.00 48.31 387 LYS A N 1
ATOM 3021 C CA . LYS A 1 387 ? -22.188 0.176 -27.814 1.00 48.31 387 LYS A CA 1
ATOM 3022 C C . LYS A 1 387 ? -23.450 -0.210 -27.040 1.00 48.31 387 LYS A C 1
ATOM 3024 O O . LYS A 1 387 ? -23.362 -0.993 -26.105 1.00 48.31 387 LYS A O 1
ATOM 3029 N N . VAL A 1 388 ? -24.607 0.305 -27.453 1.00 50.72 388 VAL A N 1
ATOM 3030 C CA . VAL A 1 388 ? -25.917 0.081 -26.802 1.00 50.72 388 VAL A CA 1
ATOM 3031 C C . VAL A 1 388 ? -26.282 -1.417 -26.685 1.00 50.72 388 VAL A C 1
ATOM 3033 O O . VAL A 1 388 ? -27.123 -1.783 -25.876 1.00 50.72 388 VAL A O 1
ATOM 3036 N N . GLU A 1 389 ? -25.597 -2.291 -27.432 1.00 46.16 389 GLU A N 1
ATOM 3037 C CA . GLU A 1 389 ? -25.728 -3.759 -27.401 1.00 46.16 389 GLU A CA 1
ATOM 3038 C C . GLU A 1 389 ? -24.462 -4.492 -26.904 1.00 46.16 389 GLU A C 1
ATOM 3040 O O . GLU A 1 389 ? -24.344 -5.708 -27.056 1.00 46.16 389 GLU A O 1
ATOM 3045 N N . ALA A 1 390 ? -23.466 -3.785 -26.360 1.00 48.41 390 ALA A N 1
ATOM 3046 C CA . ALA A 1 390 ? -22.281 -4.437 -25.817 1.00 48.41 390 ALA A CA 1
ATOM 3047 C C . ALA A 1 390 ? -22.659 -5.196 -24.541 1.00 48.41 390 ALA A C 1
ATOM 3049 O O . ALA A 1 390 ? -23.236 -4.621 -23.618 1.00 48.41 390 ALA A O 1
ATOM 3050 N N . ALA A 1 391 ? -22.305 -6.483 -24.491 1.00 46.38 391 ALA A N 1
ATOM 3051 C CA . ALA A 1 391 ? -22.310 -7.239 -23.247 1.00 46.38 391 ALA A CA 1
ATOM 3052 C C . ALA A 1 391 ? -21.571 -6.434 -22.159 1.00 46.38 391 ALA A C 1
ATOM 3054 O O . ALA A 1 391 ? -20.598 -5.742 -22.494 1.00 46.38 391 ALA A O 1
ATOM 3055 N N . PRO A 1 392 ? -22.012 -6.500 -20.887 1.00 48.62 392 PRO A N 1
ATOM 3056 C CA . PRO A 1 392 ? -21.320 -5.822 -19.799 1.00 48.62 392 PRO A CA 1
ATOM 3057 C C . PRO A 1 392 ? -19.824 -6.162 -19.852 1.00 48.62 392 PRO A C 1
ATOM 3059 O O . PRO A 1 392 ? -19.478 -7.295 -20.215 1.00 48.62 392 PRO A O 1
ATOM 3062 N N . PRO A 1 393 ? -18.931 -5.201 -19.547 1.00 50.25 393 PRO A N 1
ATOM 3063 C CA . PRO A 1 393 ? -17.502 -5.464 -19.534 1.00 50.25 393 PRO A CA 1
ATOM 3064 C C . PRO A 1 393 ? -17.247 -6.678 -18.641 1.00 50.25 393 PRO A C 1
ATOM 3066 O O . PRO A 1 393 ? -17.608 -6.687 -17.465 1.00 50.25 393 PRO A O 1
ATOM 3069 N N . VAL A 1 394 ? -16.686 -7.737 -19.227 1.00 48.12 394 VAL A N 1
ATOM 3070 C CA . VAL A 1 394 ? -16.376 -8.964 -18.494 1.00 48.12 394 VAL A CA 1
ATOM 3071 C C . VAL A 1 394 ? -15.421 -8.586 -17.368 1.00 48.12 394 VAL A C 1
ATOM 3073 O O . VAL A 1 394 ? -14.359 -8.014 -17.626 1.00 48.12 394 VAL A O 1
ATOM 3076 N N . VAL A 1 395 ? -15.804 -8.890 -16.125 1.00 52.00 395 VAL A N 1
ATOM 3077 C CA . VAL A 1 395 ? -14.903 -8.820 -14.974 1.00 52.00 395 VAL A CA 1
ATOM 3078 C C . VAL A 1 395 ? -13.763 -9.787 -15.262 1.00 52.00 395 VAL A C 1
ATOM 3080 O O . VAL A 1 395 ? -13.925 -11.003 -15.181 1.00 52.00 395 VAL A O 1
ATOM 3083 N N . GLU A 1 396 ? -12.629 -9.251 -15.701 1.00 56.34 396 GLU A N 1
ATOM 3084 C CA . GLU A 1 396 ? -11.453 -10.057 -15.995 1.00 56.34 396 GLU A CA 1
ATOM 3085 C C . GLU A 1 396 ? -10.852 -10.467 -14.643 1.00 56.34 396 GLU A C 1
ATOM 3087 O O . GLU A 1 396 ? -10.124 -9.698 -14.015 1.00 56.34 396 GLU A O 1
ATOM 3092 N N . ASP A 1 397 ? -11.226 -11.659 -14.166 1.00 62.47 397 ASP A N 1
ATOM 3093 C CA . ASP A 1 397 ? -10.585 -12.352 -13.045 1.00 62.47 397 ASP A CA 1
ATOM 3094 C C . ASP A 1 397 ? -9.159 -12.706 -13.483 1.00 62.47 397 ASP A C 1
ATOM 3096 O O . ASP A 1 397 ? -8.869 -13.797 -13.984 1.00 62.47 397 ASP A O 1
ATOM 3100 N N . ARG A 1 398 ? -8.263 -11.724 -13.396 1.00 76.25 398 ARG A N 1
ATOM 3101 C CA . ARG A 1 398 ? -6.885 -11.912 -13.814 1.00 76.25 398 ARG A CA 1
ATOM 3102 C C . ARG A 1 398 ? -6.132 -12.693 -12.748 1.00 76.25 398 ARG A C 1
ATOM 3104 O O . ARG A 1 398 ? -6.282 -12.466 -11.550 1.00 76.25 398 ARG A O 1
ATOM 3111 N N . ARG A 1 399 ? -5.301 -13.612 -13.227 1.00 85.12 399 ARG A N 1
ATOM 3112 C CA . ARG A 1 399 ? -4.372 -14.387 -12.420 1.00 85.12 399 ARG A CA 1
ATOM 3113 C C . ARG A 1 399 ? -2.937 -14.067 -12.816 1.00 85.12 399 ARG A C 1
ATOM 3115 O O . ARG A 1 399 ? -2.653 -13.888 -14.003 1.00 85.12 399 ARG A O 1
ATOM 3122 N N . VAL A 1 400 ? -2.057 -13.955 -11.829 1.00 87.31 400 VAL A N 1
ATOM 3123 C CA . VAL A 1 400 ? -0.605 -13.882 -12.019 1.00 87.31 400 VAL A CA 1
ATOM 3124 C C . VAL A 1 400 ? 0.017 -15.216 -11.609 1.00 87.31 400 VAL A C 1
ATOM 3126 O O . VAL A 1 400 ? -0.374 -15.762 -10.577 1.00 87.31 400 VAL A O 1
ATOM 3129 N N . PRO A 1 401 ? 0.952 -15.766 -12.398 1.00 89.12 401 PRO A N 1
ATOM 3130 C CA . PRO A 1 401 ? 1.570 -17.044 -12.078 1.00 89.12 401 PRO A CA 1
ATOM 3131 C C . PRO A 1 401 ? 2.477 -16.917 -10.851 1.00 89.12 401 PRO A C 1
ATOM 3133 O O . PRO A 1 401 ? 3.323 -16.025 -10.768 1.00 89.12 401 PRO A O 1
ATOM 3136 N N . LEU A 1 402 ? 2.334 -17.851 -9.920 1.00 91.00 402 LEU A N 1
ATOM 3137 C CA . LEU A 1 402 ? 3.193 -18.015 -8.756 1.00 91.00 402 LEU A CA 1
ATOM 3138 C C . LEU A 1 402 ? 4.416 -18.845 -9.144 1.00 91.00 402 LEU A C 1
ATOM 3140 O O . LEU A 1 402 ? 4.308 -20.031 -9.458 1.00 91.00 402 LEU A O 1
ATOM 3144 N N . ARG A 1 403 ? 5.592 -18.215 -9.125 1.00 90.38 403 ARG A N 1
ATOM 3145 C CA . ARG A 1 403 ? 6.870 -18.881 -9.406 1.00 90.38 403 ARG A CA 1
ATOM 3146 C C . ARG A 1 403 ? 7.441 -19.454 -8.118 1.00 90.38 403 ARG A C 1
ATOM 3148 O O . ARG A 1 403 ? 7.844 -18.693 -7.240 1.00 90.38 403 ARG A O 1
ATOM 3155 N N . PHE A 1 404 ? 7.468 -20.772 -7.990 1.00 91.12 404 PHE A N 1
ATOM 3156 C CA . PHE A 1 404 ? 8.051 -21.448 -6.833 1.00 91.12 404 PHE A CA 1
ATOM 3157 C C . PHE A 1 404 ? 9.551 -21.683 -7.033 1.00 91.12 404 PHE A C 1
ATOM 3159 O O . PHE A 1 404 ? 10.023 -21.771 -8.165 1.00 91.12 404 PHE A O 1
ATOM 3166 N N . GLY A 1 405 ? 10.299 -21.779 -5.930 1.00 84.94 405 GLY A N 1
ATOM 3167 C CA . GLY A 1 405 ? 11.699 -22.219 -5.972 1.00 84.94 405 GLY A CA 1
ATOM 3168 C C . GLY A 1 405 ? 11.839 -23.663 -6.470 1.00 84.94 405 GLY A C 1
ATOM 3169 O O . GLY A 1 405 ? 12.837 -24.006 -7.097 1.00 84.94 405 GLY A O 1
ATOM 3170 N N . ASP A 1 406 ? 10.808 -24.481 -6.241 1.00 85.88 406 ASP A N 1
ATOM 3171 C CA . ASP A 1 406 ? 10.632 -25.788 -6.870 1.00 85.88 406 ASP A CA 1
ATOM 3172 C C . ASP A 1 406 ? 10.026 -25.618 -8.281 1.00 85.88 406 ASP A C 1
ATOM 3174 O O . ASP A 1 406 ? 8.875 -25.181 -8.388 1.00 85.88 406 ASP A O 1
ATOM 3178 N N . PRO A 1 407 ? 10.762 -25.947 -9.362 1.00 81.62 407 PRO A N 1
ATOM 3179 C CA . PRO A 1 407 ? 10.297 -25.754 -10.734 1.00 81.62 407 PRO A CA 1
ATOM 3180 C C . PRO A 1 407 ? 9.114 -26.654 -11.122 1.00 81.62 407 PRO A C 1
ATOM 3182 O O . PRO A 1 407 ? 8.412 -26.327 -12.080 1.00 81.62 407 PRO A O 1
ATOM 3185 N N . ASP A 1 408 ? 8.868 -27.751 -10.397 1.00 84.19 408 ASP A N 1
ATOM 3186 C CA . ASP A 1 408 ? 7.753 -28.665 -10.676 1.00 84.19 408 ASP A CA 1
ATOM 3187 C C . ASP A 1 408 ? 6.427 -28.167 -10.076 1.00 84.19 408 ASP A C 1
ATOM 3189 O O . ASP A 1 408 ? 5.348 -28.685 -10.387 1.00 84.19 408 ASP A O 1
ATOM 3193 N N . ARG A 1 409 ? 6.481 -27.131 -9.230 1.00 85.12 409 ARG A N 1
ATOM 3194 C CA . ARG A 1 409 ? 5.305 -26.532 -8.608 1.00 85.12 409 ARG A CA 1
ATOM 3195 C C . ARG A 1 409 ? 4.840 -25.311 -9.396 1.00 85.12 409 ARG A C 1
ATOM 3197 O O . ARG A 1 409 ? 5.555 -24.325 -9.549 1.00 85.12 409 ARG A O 1
ATOM 3204 N N . ALA A 1 410 ? 3.585 -25.356 -9.830 1.00 80.44 410 ALA A N 1
ATOM 3205 C CA . ALA A 1 410 ? 2.901 -24.239 -10.467 1.00 80.44 410 ALA A CA 1
ATOM 3206 C C . ALA A 1 410 ? 1.722 -23.775 -9.611 1.00 80.44 410 ALA A C 1
ATOM 3208 O O . ALA A 1 410 ? 1.090 -24.556 -8.899 1.00 80.44 410 ALA A O 1
ATOM 3209 N N . GLY A 1 411 ? 1.414 -22.490 -9.703 1.00 85.56 411 GLY A N 1
ATOM 3210 C CA . GLY A 1 411 ? 0.281 -21.892 -9.027 1.00 85.56 411 GLY A CA 1
ATOM 3211 C C . GLY A 1 411 ? -0.082 -20.572 -9.672 1.00 85.56 411 GLY A C 1
ATOM 3212 O O . GLY A 1 411 ? 0.703 -20.014 -10.430 1.00 85.56 411 GLY A O 1
ATOM 3213 N N . ASP A 1 412 ? -1.256 -20.072 -9.328 1.00 88.25 412 ASP A N 1
ATOM 3214 C CA . ASP A 1 412 ? -1.761 -18.788 -9.790 1.00 88.25 412 ASP A CA 1
ATOM 3215 C C . ASP A 1 412 ? -2.353 -18.017 -8.620 1.00 88.25 412 ASP A C 1
ATOM 3217 O O . ASP A 1 412 ? -2.943 -18.634 -7.726 1.00 88.25 412 ASP A O 1
ATOM 3221 N N . HIS A 1 413 ? -2.252 -16.692 -8.705 1.00 88.25 413 HIS A N 1
ATOM 3222 C CA . HIS A 1 413 ? -2.793 -15.752 -7.741 1.00 88.25 413 HIS A CA 1
ATOM 3223 C C . HIS A 1 413 ? -3.753 -14.754 -8.372 1.00 88.25 413 HIS A C 1
ATOM 3225 O O . HIS A 1 413 ? -3.435 -14.118 -9.378 1.00 88.25 413 HIS A O 1
ATOM 3231 N N . ARG A 1 414 ? -4.945 -14.624 -7.796 1.00 87.94 414 ARG A N 1
ATOM 3232 C CA . ARG A 1 414 ? -5.995 -13.710 -8.237 1.00 87.94 414 ARG A CA 1
ATOM 3233 C C . ARG A 1 414 ? -5.606 -12.276 -7.902 1.00 87.94 414 ARG A C 1
ATOM 3235 O O . ARG A 1 414 ? -5.289 -11.958 -6.762 1.00 87.94 414 ARG A O 1
ATOM 3242 N N . THR A 1 415 ? -5.698 -11.403 -8.897 1.00 88.31 415 THR A N 1
ATOM 3243 C CA . THR A 1 415 ? -5.401 -9.979 -8.745 1.00 88.31 415 THR A CA 1
ATOM 3244 C C . THR A 1 415 ? -6.661 -9.123 -8.871 1.00 88.31 415 THR A C 1
ATOM 3246 O O . THR A 1 415 ? -7.655 -9.565 -9.460 1.00 88.31 415 THR A O 1
ATOM 3249 N N . PRO A 1 416 ? -6.621 -7.855 -8.419 1.00 89.62 416 PRO A N 1
ATOM 3250 C CA . PRO A 1 416 ? -7.634 -6.877 -8.766 1.00 89.62 416 PRO A CA 1
ATOM 3251 C C . PRO A 1 416 ? -7.835 -6.763 -10.283 1.00 89.62 416 PRO A C 1
ATOM 3253 O O . PRO A 1 416 ? -6.926 -6.995 -11.087 1.00 89.62 416 PRO A O 1
ATOM 3256 N N . GLY A 1 417 ? -9.042 -6.367 -10.673 1.00 89.38 417 GLY A N 1
ATOM 3257 C CA . GLY A 1 417 ? -9.408 -6.151 -12.065 1.00 89.38 417 GLY A CA 1
ATOM 3258 C C . GLY A 1 417 ? -8.660 -4.964 -12.671 1.00 89.38 417 GLY A C 1
ATOM 3259 O O . GLY A 1 417 ? -8.348 -3.983 -11.992 1.00 89.38 417 GLY A O 1
ATOM 3260 N N . PHE A 1 418 ? -8.427 -5.021 -13.984 1.00 91.62 418 PHE A N 1
ATOM 3261 C CA . PHE A 1 418 ? -7.686 -3.994 -14.721 1.00 91.62 418 PHE A CA 1
ATOM 3262 C C . PHE A 1 418 ? -8.213 -2.574 -14.469 1.00 91.62 418 PHE A C 1
ATOM 3264 O O . PHE A 1 418 ? -7.434 -1.671 -14.181 1.00 91.62 418 PHE A O 1
ATOM 3271 N N . THR A 1 419 ? -9.532 -2.373 -14.541 1.00 91.94 419 THR A N 1
ATOM 3272 C CA . THR A 1 419 ? -10.135 -1.046 -14.360 1.00 91.94 419 THR A CA 1
ATOM 3273 C C . THR A 1 419 ? -9.928 -0.498 -12.949 1.00 91.94 419 THR A C 1
ATOM 3275 O O . THR A 1 419 ? -9.719 0.700 -12.786 1.00 91.94 419 THR A O 1
ATOM 3278 N N . THR A 1 420 ? -9.929 -1.363 -11.933 1.00 92.75 420 THR A N 1
ATOM 3279 C CA . THR A 1 420 ? -9.666 -0.965 -10.546 1.00 92.75 420 THR A CA 1
ATOM 3280 C C . THR A 1 420 ? -8.229 -0.484 -10.374 1.00 92.75 420 THR A C 1
ATOM 3282 O O . THR A 1 420 ? -8.013 0.580 -9.800 1.00 92.75 420 THR A O 1
ATOM 3285 N N . VAL A 1 421 ? -7.255 -1.222 -10.916 1.00 94.19 421 VAL A N 1
ATOM 3286 C CA . VAL A 1 421 ? -5.844 -0.801 -10.889 1.00 94.19 421 VAL A CA 1
ATOM 3287 C C . VAL A 1 421 ? -5.645 0.479 -11.702 1.00 94.19 421 VAL A C 1
ATOM 3289 O O . VAL A 1 421 ? -4.889 1.352 -11.292 1.00 94.19 421 VAL A O 1
ATOM 3292 N N . LEU A 1 422 ? -6.346 0.629 -12.831 1.00 95.88 422 LEU A N 1
ATOM 3293 C CA . LEU A 1 422 ? -6.262 1.829 -13.661 1.00 95.88 422 LEU A CA 1
ATOM 3294 C C . LEU A 1 422 ? -6.793 3.055 -12.919 1.00 95.88 422 LEU A C 1
ATOM 3296 O O . LEU A 1 422 ? -6.135 4.090 -12.927 1.00 95.88 422 LEU A O 1
ATOM 3300 N N . PHE A 1 423 ? -7.951 2.934 -12.270 1.00 96.12 423 PHE A N 1
ATOM 3301 C CA . PHE A 1 423 ? -8.515 3.995 -11.443 1.00 96.12 423 PHE A CA 1
ATOM 3302 C C . PHE A 1 423 ? -7.533 4.428 -10.347 1.00 96.12 423 PHE A C 1
ATOM 3304 O O . PHE A 1 423 ? -7.199 5.609 -10.271 1.00 96.12 423 PHE A O 1
ATOM 3311 N N . ASP A 1 424 ? -7.016 3.474 -9.567 1.00 95.38 424 ASP A N 1
ATOM 3312 C CA . ASP A 1 424 ? -6.062 3.734 -8.482 1.00 95.38 424 ASP A CA 1
ATOM 3313 C C . ASP A 1 424 ? -4.757 4.388 -8.981 1.00 95.38 424 ASP A C 1
ATOM 3315 O O . ASP A 1 424 ? -4.271 5.366 -8.405 1.00 95.38 424 ASP A O 1
ATOM 3319 N N . ALA A 1 425 ? -4.223 3.911 -10.109 1.00 96.88 425 ALA A N 1
ATOM 3320 C CA . ALA A 1 425 ? -3.024 4.471 -10.726 1.00 96.88 425 ALA A CA 1
ATOM 3321 C C . ALA A 1 425 ? -3.235 5.914 -11.212 1.00 96.88 425 ALA A C 1
ATOM 3323 O O . ALA A 1 425 ? -2.353 6.755 -11.037 1.00 96.88 425 ALA A O 1
ATOM 3324 N N . LEU A 1 426 ? -4.399 6.216 -11.797 1.00 97.56 426 LEU A N 1
ATOM 3325 C CA . LEU A 1 426 ? -4.727 7.549 -12.308 1.00 97.56 426 LEU A CA 1
ATOM 3326 C C . LEU A 1 426 ? -4.881 8.576 -11.187 1.00 97.56 426 LEU A C 1
ATOM 3328 O O . LEU A 1 426 ? -4.292 9.652 -11.272 1.00 97.56 426 LEU A O 1
ATOM 3332 N N . VAL A 1 427 ? -5.618 8.245 -10.122 1.00 96.38 427 VAL A N 1
ATOM 3333 C CA . VAL A 1 427 ? -5.785 9.153 -8.972 1.00 96.38 427 VAL A CA 1
ATOM 3334 C C . VAL A 1 427 ? -4.471 9.335 -8.213 1.00 96.38 427 VAL A C 1
ATOM 3336 O O . VAL A 1 427 ? -4.141 10.453 -7.821 1.00 96.38 427 VAL A O 1
ATOM 3339 N N . SER A 1 428 ? -3.658 8.279 -8.101 1.00 94.62 428 SER A N 1
ATOM 3340 C CA . SER A 1 428 ? -2.309 8.367 -7.531 1.00 94.62 428 SER A CA 1
ATOM 3341 C C . SER A 1 428 ? -1.390 9.268 -8.362 1.00 94.62 428 SER A C 1
ATOM 3343 O O . SER A 1 428 ? -0.655 10.083 -7.805 1.00 94.62 428 SER A O 1
ATOM 3345 N N . ALA A 1 429 ? -1.437 9.166 -9.694 1.00 96.00 429 ALA A N 1
ATOM 3346 C CA . ALA A 1 429 ? -0.679 10.045 -10.582 1.00 96.00 429 ALA A CA 1
ATOM 3347 C C . ALA A 1 429 ? -1.171 11.502 -10.501 1.00 96.00 429 ALA A C 1
ATOM 3349 O O . ALA A 1 429 ? -0.353 12.423 -10.489 1.00 96.00 429 ALA A O 1
ATOM 3350 N N . ALA A 1 430 ? -2.487 11.718 -10.392 1.00 95.56 430 ALA A N 1
ATOM 3351 C CA . ALA A 1 430 ? -3.075 13.045 -10.212 1.00 95.56 430 ALA A CA 1
ATOM 3352 C C . ALA A 1 430 ? -2.621 13.693 -8.892 1.00 95.56 430 ALA A C 1
ATOM 3354 O O . ALA A 1 430 ? -2.291 14.879 -8.872 1.00 95.56 430 ALA A O 1
ATOM 3355 N N . ALA A 1 431 ? -2.534 12.909 -7.813 1.00 92.88 431 ALA A N 1
ATOM 3356 C CA . ALA A 1 431 ? -1.999 13.356 -6.527 1.00 92.88 431 ALA A CA 1
ATOM 3357 C C . ALA A 1 431 ? -0.490 13.654 -6.575 1.00 92.88 431 ALA A C 1
ATOM 3359 O O . ALA A 1 431 ? -0.007 14.532 -5.860 1.00 92.88 431 ALA A O 1
ATOM 3360 N N . GLY A 1 432 ? 0.260 12.936 -7.417 1.00 91.56 432 GLY A N 1
ATOM 3361 C CA . GLY A 1 432 ? 1.712 13.075 -7.541 1.00 91.56 432 GLY A CA 1
ATOM 3362 C C . GLY A 1 432 ? 2.189 14.255 -8.396 1.00 91.56 432 GLY A C 1
ATOM 3363 O O . GLY A 1 432 ? 3.348 14.659 -8.265 1.00 91.56 432 GLY A O 1
ATOM 3364 N N . THR A 1 433 ? 1.340 14.812 -9.267 1.00 90.69 433 THR A N 1
ATOM 3365 C CA . THR A 1 433 ? 1.717 15.910 -10.173 1.00 90.69 433 THR A CA 1
ATOM 3366 C C . THR A 1 433 ? 1.443 17.301 -9.590 1.00 90.69 433 THR A C 1
ATOM 3368 O O . THR A 1 433 ? 0.406 17.573 -8.974 1.00 90.69 433 THR A O 1
ATOM 3371 N N . ASN A 1 434 ? 2.373 18.228 -9.835 1.00 87.81 434 ASN A N 1
ATOM 3372 C CA . ASN A 1 434 ? 2.213 19.648 -9.499 1.00 87.81 434 ASN A CA 1
ATOM 3373 C C . ASN A 1 434 ? 1.499 20.441 -10.603 1.00 87.81 434 ASN A C 1
ATOM 3375 O O . ASN A 1 434 ? 1.111 21.584 -10.378 1.00 87.81 434 ASN A O 1
ATOM 3379 N N . ASN A 1 435 ? 1.329 19.857 -11.788 1.00 89.12 435 ASN A N 1
ATOM 3380 C CA . ASN A 1 435 ? 0.723 20.529 -12.926 1.00 89.12 435 ASN A CA 1
ATOM 3381 C C . ASN A 1 435 ? -0.806 20.393 -12.874 1.00 89.12 435 ASN A C 1
ATOM 3383 O O . ASN A 1 435 ? -1.350 19.294 -13.000 1.00 89.12 435 ASN A O 1
ATOM 3387 N N . GLY A 1 436 ? -1.504 21.519 -12.699 1.00 89.81 436 GLY A N 1
ATOM 3388 C CA . GLY A 1 436 ? -2.965 21.551 -12.566 1.00 89.81 436 GLY A CA 1
ATOM 3389 C C . GLY A 1 436 ? -3.720 21.050 -13.803 1.00 89.81 436 GLY A C 1
ATOM 3390 O O . GLY A 1 436 ? -4.771 20.422 -13.663 1.00 89.81 436 GLY A O 1
ATOM 3391 N N . GLN A 1 437 ? -3.172 21.253 -15.006 1.00 89.50 437 GLN A N 1
ATOM 3392 C CA . GLN A 1 437 ? -3.770 20.735 -16.236 1.00 89.50 437 GLN A CA 1
ATOM 3393 C C . GLN A 1 437 ? -3.654 19.208 -16.289 1.00 89.50 437 GLN A C 1
ATOM 3395 O O . GLN A 1 437 ? -4.666 18.527 -16.439 1.00 89.50 437 GLN A O 1
ATOM 3400 N N . LEU A 1 438 ? -2.452 18.659 -16.075 1.00 91.12 438 LEU A N 1
ATOM 3401 C CA . LEU A 1 438 ? -2.250 17.204 -16.042 1.00 91.12 438 LEU A CA 1
ATOM 3402 C C . LEU A 1 438 ? -3.081 16.543 -14.939 1.00 91.12 438 LEU A C 1
ATOM 3404 O O . LEU A 1 438 ? -3.651 15.478 -15.157 1.00 91.12 438 LEU A O 1
ATOM 3408 N N . ARG A 1 439 ? -3.194 17.184 -13.771 1.00 94.38 439 ARG A N 1
ATOM 3409 C CA . ARG A 1 439 ? -4.055 16.721 -12.676 1.00 94.38 439 ARG A CA 1
ATOM 3410 C C . ARG A 1 439 ? -5.515 16.607 -13.111 1.00 94.38 439 ARG A C 1
ATOM 3412 O O . ARG A 1 439 ? -6.157 15.604 -12.805 1.00 94.38 439 ARG A O 1
ATOM 3419 N N . THR A 1 440 ? -6.020 17.608 -13.830 1.00 91.62 440 THR A N 1
ATOM 3420 C CA . THR A 1 440 ? -7.392 17.614 -14.356 1.00 91.62 440 THR A CA 1
ATOM 3421 C C . THR A 1 440 ? -7.583 16.478 -15.358 1.00 91.62 440 THR A C 1
ATOM 3423 O O . THR A 1 440 ? -8.468 15.650 -15.172 1.00 91.62 440 THR A O 1
ATOM 3426 N N . GLU A 1 441 ? -6.692 16.352 -16.344 1.00 92.25 441 GLU A N 1
ATOM 3427 C CA . GLU A 1 441 ? -6.782 15.312 -17.379 1.00 92.25 441 GLU A CA 1
ATOM 3428 C C . GLU A 1 441 ? -6.683 13.884 -16.799 1.00 92.25 441 GLU A C 1
ATOM 3430 O O . GLU A 1 441 ? -7.409 12.981 -17.222 1.00 92.25 441 GLU A O 1
ATOM 3435 N N . LEU A 1 442 ? -5.825 13.672 -15.793 1.00 95.19 442 LEU A N 1
ATOM 3436 C CA . LEU A 1 442 ? -5.726 12.400 -15.066 1.00 95.19 442 LEU A CA 1
ATOM 3437 C C . LEU A 1 442 ? -7.004 12.093 -14.274 1.00 95.19 442 LEU A C 1
ATOM 3439 O O . LEU A 1 442 ? -7.459 10.950 -14.275 1.00 95.19 442 LEU A O 1
ATOM 3443 N N . THR A 1 443 ? -7.597 13.100 -13.628 1.00 94.19 443 THR A N 1
ATOM 3444 C CA . THR A 1 443 ? -8.839 12.947 -12.851 1.00 94.19 443 THR A CA 1
ATOM 3445 C C . THR A 1 443 ? -10.041 12.680 -13.761 1.00 94.19 443 THR A C 1
ATOM 3447 O O . THR A 1 443 ? -10.871 11.827 -13.446 1.00 94.19 443 THR A O 1
ATOM 3450 N N . ASP A 1 444 ? -10.104 13.325 -14.926 1.00 92.00 444 ASP A N 1
ATOM 3451 C CA . ASP A 1 444 ? -11.133 13.070 -15.939 1.00 92.00 444 ASP A CA 1
ATOM 3452 C C . ASP A 1 444 ? -11.047 11.633 -16.469 1.00 92.00 444 ASP A C 1
ATOM 3454 O O . ASP A 1 444 ? -12.057 10.931 -16.571 1.00 92.00 444 ASP A O 1
ATOM 3458 N N . LEU A 1 445 ? -9.833 11.147 -16.748 1.00 92.81 445 LEU A N 1
ATOM 3459 C CA . LEU A 1 445 ? -9.631 9.757 -17.150 1.00 92.81 445 LEU A CA 1
ATOM 3460 C C . LEU A 1 445 ? -9.945 8.777 -16.005 1.00 92.81 445 LEU A C 1
ATOM 3462 O O . LEU A 1 445 ? -10.481 7.695 -16.259 1.00 92.81 445 LEU A O 1
ATOM 3466 N N . ALA A 1 446 ? -9.670 9.148 -14.750 1.00 95.06 446 ALA A N 1
ATOM 3467 C CA . ALA A 1 446 ? -10.042 8.351 -13.582 1.00 95.06 446 ALA A CA 1
ATOM 3468 C C . ALA A 1 446 ? -11.566 8.229 -13.445 1.00 95.06 446 ALA A C 1
ATOM 3470 O O . ALA A 1 446 ? -12.064 7.140 -13.168 1.00 95.06 446 ALA A O 1
ATOM 3471 N N . ALA A 1 447 ? -12.317 9.304 -13.704 1.00 92.19 447 ALA A N 1
ATOM 3472 C CA . ALA A 1 447 ? -13.778 9.269 -13.713 1.00 92.19 447 ALA A CA 1
ATOM 3473 C C . ALA A 1 447 ? -14.320 8.299 -14.779 1.00 92.19 447 ALA A C 1
ATOM 3475 O O . ALA A 1 447 ? -15.241 7.530 -14.506 1.00 92.19 447 ALA A O 1
ATOM 3476 N N . LEU A 1 448 ? -13.702 8.251 -15.966 1.00 91.06 448 LEU A N 1
ATOM 3477 C CA . LEU A 1 448 ? -14.057 7.259 -16.988 1.00 91.06 448 LEU A CA 1
ATOM 3478 C C . LEU A 1 448 ? -13.759 5.824 -16.535 1.00 91.06 448 LEU A C 1
ATOM 3480 O O . LEU A 1 448 ? -14.574 4.931 -16.765 1.00 91.06 448 LEU A O 1
ATOM 3484 N N . ALA A 1 449 ? -12.617 5.585 -15.883 1.00 91.62 449 ALA A N 1
ATOM 3485 C CA . ALA A 1 449 ? -12.301 4.274 -15.317 1.00 91.62 449 ALA A CA 1
ATOM 3486 C C . ALA A 1 449 ? -13.303 3.881 -14.215 1.00 91.62 449 ALA A C 1
ATOM 3488 O O . ALA A 1 449 ? -13.773 2.747 -14.193 1.00 91.62 449 ALA A O 1
ATOM 3489 N N . TRP A 1 450 ? -13.697 4.820 -13.353 1.00 91.12 450 TRP A N 1
ATOM 3490 C CA . TRP A 1 450 ? -14.709 4.602 -12.316 1.00 91.12 450 TRP A CA 1
ATOM 3491 C C . TRP A 1 450 ? -16.058 4.146 -12.886 1.00 91.12 450 TRP A C 1
ATOM 3493 O O . TRP A 1 450 ? -16.670 3.210 -12.361 1.00 91.12 450 TRP A O 1
ATOM 3503 N N . ASP A 1 451 ? -16.501 4.753 -13.988 1.00 88.31 451 ASP A N 1
ATOM 3504 C CA . ASP A 1 451 ? -17.747 4.388 -14.675 1.00 88.31 451 ASP A CA 1
ATOM 3505 C C . ASP A 1 451 ? -17.700 2.960 -15.266 1.00 88.31 451 ASP A C 1
ATOM 3507 O O . ASP A 1 451 ? -18.743 2.344 -15.471 1.00 88.31 451 ASP A O 1
ATOM 3511 N N . HIS A 1 452 ? -16.501 2.402 -15.477 1.00 86.38 452 HIS A N 1
ATOM 3512 C CA . HIS A 1 452 ? -16.268 1.043 -15.990 1.00 86.38 452 HIS A CA 1
ATOM 3513 C C . HIS A 1 452 ? -15.825 0.047 -14.906 1.00 86.38 452 HIS A C 1
ATOM 3515 O O . HIS A 1 452 ? -15.298 -1.029 -15.222 1.00 86.38 452 HIS A O 1
ATOM 3521 N N . ARG A 1 453 ? -15.964 0.405 -13.624 1.00 84.00 453 ARG A N 1
ATOM 3522 C CA . ARG A 1 453 ? -15.595 -0.475 -12.508 1.00 84.00 453 ARG A CA 1
ATOM 3523 C C . ARG A 1 453 ? -16.347 -1.814 -12.594 1.00 84.00 453 ARG A C 1
ATOM 3525 O O . ARG A 1 453 ? -17.490 -1.839 -13.050 1.00 84.00 453 ARG A O 1
ATOM 3532 N N . PRO A 1 454 ? -15.733 -2.927 -12.157 1.00 74.56 454 PRO A N 1
ATOM 3533 C CA . PRO A 1 454 ? -16.371 -4.235 -12.237 1.00 74.56 454 PRO A CA 1
ATOM 3534 C C . PRO A 1 454 ? -17.668 -4.276 -11.420 1.00 74.56 454 PRO A C 1
ATOM 3536 O O . PRO A 1 454 ? -17.707 -3.832 -10.270 1.00 74.56 454 PRO A O 1
ATOM 3539 N N . GLU A 1 455 ? -18.719 -4.855 -12.002 1.00 67.75 455 GLU A N 1
ATOM 3540 C CA . GLU A 1 455 ? -19.939 -5.194 -11.272 1.00 67.75 455 GLU A CA 1
ATOM 3541 C C . GLU A 1 455 ? -19.700 -6.472 -10.455 1.00 67.75 455 GLU A C 1
ATOM 3543 O O . GLU A 1 455 ? -19.382 -7.528 -10.998 1.00 67.75 455 GLU A O 1
ATOM 3548 N N . GLY A 1 456 ? -19.843 -6.385 -9.132 1.00 64.56 456 GLY A N 1
ATOM 3549 C CA . GLY A 1 456 ? -19.655 -7.517 -8.223 1.00 64.56 456 GLY A CA 1
ATOM 3550 C C . GLY A 1 456 ? -18.615 -7.253 -7.135 1.00 64.56 456 GLY A C 1
ATOM 3551 O O . GLY A 1 456 ? -17.626 -6.553 -7.326 1.00 64.56 456 GLY A O 1
ATOM 3552 N N . MET A 1 457 ? -18.863 -7.815 -5.952 1.00 64.62 457 MET A N 1
ATOM 3553 C CA . MET A 1 457 ? -18.039 -7.591 -4.766 1.00 64.62 457 MET A CA 1
ATOM 3554 C C . MET A 1 457 ? -16.918 -8.639 -4.695 1.00 64.62 457 MET A C 1
ATOM 3556 O O . MET A 1 457 ? -17.164 -9.781 -4.315 1.00 64.62 457 MET A O 1
ATOM 3560 N N . ASN A 1 458 ? -15.701 -8.236 -5.069 1.00 80.44 458 ASN A N 1
ATOM 3561 C CA . ASN A 1 458 ? -14.436 -8.880 -4.688 1.00 80.44 458 ASN A CA 1
ATOM 3562 C C . ASN A 1 458 ? -13.734 -7.938 -3.702 1.00 80.44 458 ASN A C 1
ATOM 3564 O O . ASN A 1 458 ? -13.542 -6.765 -4.034 1.00 80.44 458 ASN A O 1
ATOM 3568 N N . TRP A 1 459 ? -13.355 -8.422 -2.517 1.00 87.06 459 TRP A N 1
ATOM 3569 C CA . TRP A 1 459 ? -12.734 -7.598 -1.478 1.00 87.06 459 TRP A CA 1
ATOM 3570 C C . TRP A 1 459 ? -11.426 -6.930 -1.912 1.00 87.06 459 TRP A C 1
ATOM 3572 O O . TRP A 1 459 ? -11.220 -5.767 -1.563 1.00 87.06 459 TRP A O 1
ATOM 3582 N N . GLN A 1 460 ? -10.638 -7.567 -2.784 1.00 86.12 460 GLN A N 1
ATOM 3583 C CA . GLN A 1 460 ? -9.431 -6.967 -3.358 1.00 86.12 460 GLN A CA 1
ATOM 3584 C C . GLN A 1 460 ? -9.776 -5.711 -4.173 1.00 86.12 460 GLN A C 1
ATOM 3586 O O . GLN A 1 460 ? -9.210 -4.639 -3.953 1.00 86.12 460 GLN A O 1
ATOM 3591 N N . ASN A 1 461 ? -10.766 -5.805 -5.072 1.00 88.94 461 ASN A N 1
ATOM 3592 C CA . ASN A 1 461 ? -11.240 -4.655 -5.852 1.00 88.94 461 ASN A CA 1
ATOM 3593 C C . ASN A 1 461 ? -11.854 -3.580 -4.954 1.00 88.94 461 ASN A C 1
ATOM 3595 O O . ASN A 1 461 ? -11.627 -2.392 -5.142 1.00 88.94 461 ASN A O 1
ATOM 3599 N N . THR A 1 462 ? -12.639 -4.020 -3.979 1.00 89.12 462 THR A N 1
ATOM 3600 C CA . THR A 1 462 ? -13.432 -3.196 -3.062 1.00 89.12 462 THR A CA 1
ATOM 3601 C C . THR A 1 462 ? -12.494 -2.316 -2.228 1.00 89.12 462 THR A C 1
ATOM 3603 O O . THR A 1 462 ? -12.614 -1.092 -2.257 1.00 89.12 462 THR A O 1
ATOM 3606 N N . HIS A 1 463 ? -11.478 -2.907 -1.594 1.00 90.50 463 HIS A N 1
ATOM 3607 C CA . HIS A 1 463 ? -10.450 -2.172 -0.858 1.00 90.50 463 HIS A CA 1
ATOM 3608 C C . HIS A 1 463 ? -9.679 -1.184 -1.748 1.00 90.50 463 HIS A C 1
ATOM 3610 O O . HIS A 1 463 ? -9.524 -0.018 -1.385 1.00 90.50 463 HIS A O 1
ATOM 3616 N N . ARG A 1 464 ? -9.252 -1.613 -2.944 1.00 91.94 464 ARG A N 1
ATOM 3617 C CA . ARG A 1 464 ? -8.510 -0.755 -3.883 1.00 91.94 464 ARG A CA 1
ATOM 3618 C C . ARG A 1 464 ? -9.331 0.435 -4.378 1.00 91.94 464 ARG A C 1
ATOM 3620 O O . ARG A 1 464 ? -8.825 1.550 -4.395 1.00 91.94 464 ARG A O 1
ATOM 3627 N N . LEU A 1 465 ? -10.601 0.224 -4.722 1.00 93.31 465 LEU A N 1
ATOM 3628 C CA . LEU A 1 465 ? -11.506 1.301 -5.129 1.00 93.31 465 LEU A CA 1
ATOM 3629 C C . LEU A 1 465 ? -11.703 2.320 -4.000 1.00 93.31 465 LEU A C 1
ATOM 3631 O O . LEU A 1 465 ? -11.659 3.516 -4.262 1.00 93.31 465 LEU A O 1
ATOM 3635 N N . VAL A 1 466 ? -11.857 1.875 -2.749 1.00 93.94 466 VAL A N 1
ATOM 3636 C CA . VAL A 1 466 ? -11.944 2.795 -1.603 1.00 93.94 466 VAL A CA 1
ATOM 3637 C C . VAL A 1 466 ? -10.662 3.568 -1.375 1.00 93.94 466 VAL A C 1
ATOM 3639 O O . VAL A 1 466 ? -10.729 4.772 -1.139 1.00 93.94 466 VAL A O 1
ATOM 3642 N N . SER A 1 467 ? -9.508 2.908 -1.458 1.00 93.00 467 SER A N 1
ATOM 3643 C CA . SER A 1 467 ? -8.225 3.597 -1.345 1.00 93.00 467 SER A CA 1
ATOM 3644 C C . SER A 1 467 ? -8.100 4.691 -2.407 1.00 93.00 467 SER A C 1
ATOM 3646 O O . SER A 1 467 ? -7.842 5.845 -2.069 1.00 93.00 467 SER A O 1
ATOM 3648 N N . GLY A 1 468 ? -8.415 4.367 -3.665 1.00 94.75 468 GLY A N 1
ATOM 3649 C CA . GLY A 1 468 ? -8.415 5.339 -4.753 1.00 94.75 468 GLY A CA 1
ATOM 3650 C C . GLY A 1 468 ? -9.440 6.466 -4.572 1.00 94.75 468 GLY A C 1
ATOM 3651 O O . GLY A 1 468 ? -9.140 7.612 -4.892 1.00 94.75 468 GLY A O 1
ATOM 3652 N N . LEU A 1 469 ? -10.627 6.197 -4.015 1.00 95.88 469 LEU A N 1
ATOM 3653 C CA . LEU A 1 469 ? -11.620 7.236 -3.709 1.00 95.88 469 LEU A CA 1
ATOM 3654 C C . LEU A 1 469 ? -11.144 8.199 -2.615 1.00 95.88 469 LEU A C 1
ATOM 3656 O O . LEU A 1 469 ? -11.415 9.394 -2.706 1.00 95.88 469 LEU A O 1
ATOM 3660 N N . VAL A 1 470 ? -10.432 7.702 -1.601 1.00 94.62 470 VAL A N 1
ATOM 3661 C CA . VAL A 1 470 ? -9.809 8.551 -0.575 1.00 94.62 470 VAL A CA 1
ATOM 3662 C C . VAL A 1 470 ? -8.767 9.468 -1.213 1.00 94.62 470 VAL A C 1
ATOM 3664 O O . VAL A 1 470 ? -8.810 10.676 -0.999 1.00 94.62 470 VAL A O 1
ATOM 3667 N N . THR A 1 471 ? -7.900 8.934 -2.074 1.00 94.25 471 THR A N 1
ATOM 3668 C CA . THR A 1 471 ? -6.933 9.751 -2.823 1.00 94.25 471 THR A CA 1
ATOM 3669 C C . THR A 1 471 ? -7.625 10.742 -3.764 1.00 94.25 471 THR A C 1
ATOM 3671 O O . THR A 1 471 ? -7.227 11.899 -3.842 1.00 94.25 471 THR A O 1
ATOM 3674 N N . ALA A 1 472 ? -8.695 10.339 -4.453 1.00 94.44 472 ALA A N 1
ATOM 3675 C CA . ALA A 1 472 ? -9.469 11.236 -5.310 1.00 94.44 472 ALA A CA 1
ATOM 3676 C C . ALA A 1 472 ? -10.113 12.377 -4.510 1.00 94.44 472 ALA A C 1
ATOM 3678 O O . ALA A 1 472 ? -10.122 13.515 -4.975 1.00 94.44 472 ALA A O 1
ATOM 3679 N N . TYR A 1 473 ? -10.617 12.088 -3.306 1.00 93.62 473 TYR A N 1
ATOM 3680 C CA . TYR A 1 473 ? -11.129 13.103 -2.389 1.00 93.62 473 TYR A CA 1
ATOM 3681 C C . TYR A 1 473 ? -10.037 14.128 -2.053 1.00 93.62 473 TYR A C 1
ATOM 3683 O O . TYR A 1 473 ? -10.260 15.316 -2.250 1.00 93.62 473 TYR A O 1
ATOM 3691 N N . GLU A 1 474 ? -8.834 13.685 -1.672 1.00 89.56 474 GLU A N 1
ATOM 3692 C CA . GLU A 1 474 ? -7.698 14.579 -1.384 1.00 89.56 474 GLU A CA 1
ATOM 3693 C C . GLU A 1 474 ? -7.319 15.463 -2.581 1.00 89.56 474 GLU A C 1
ATOM 3695 O O . GLU A 1 474 ? -7.019 16.649 -2.429 1.00 89.56 474 GLU A O 1
ATOM 3700 N N . VAL A 1 475 ? -7.318 14.890 -3.790 1.00 90.12 475 VAL A N 1
ATOM 3701 C CA . VAL A 1 475 ? -6.991 15.610 -5.033 1.00 90.12 475 VAL A CA 1
ATOM 3702 C C . VAL A 1 475 ? -8.020 16.698 -5.319 1.00 90.12 475 VAL A C 1
ATOM 3704 O O . VAL A 1 475 ? -7.645 17.809 -5.698 1.00 90.12 475 VAL A O 1
ATOM 3707 N N . MET A 1 476 ? -9.302 16.382 -5.141 1.00 87.88 476 MET A N 1
ATOM 3708 C CA . MET A 1 476 ? -10.415 17.265 -5.485 1.00 87.88 476 MET A CA 1
ATOM 3709 C C . MET A 1 476 ? -10.702 18.324 -4.418 1.00 87.88 476 MET A C 1
ATOM 3711 O O . MET A 1 476 ? -11.066 19.441 -4.775 1.00 87.88 476 MET A O 1
ATOM 3715 N N . ASP A 1 477 ? -10.511 18.007 -3.137 1.00 81.69 477 ASP A N 1
ATOM 3716 C CA . ASP A 1 477 ? -10.702 18.944 -2.017 1.00 81.69 477 ASP A CA 1
ATOM 3717 C C . ASP A 1 477 ? -9.508 19.910 -1.860 1.00 81.69 477 ASP A C 1
ATOM 3719 O O . ASP A 1 477 ? -9.496 20.794 -1.010 1.00 81.69 477 ASP A O 1
ATOM 3723 N N . GLY A 1 478 ? -8.472 19.755 -2.697 1.00 64.44 478 GLY A N 1
ATOM 3724 C CA . GLY A 1 478 ? -7.245 20.553 -2.634 1.00 64.44 478 GLY A CA 1
ATOM 3725 C C . GLY A 1 478 ? -6.318 20.164 -1.477 1.00 64.44 478 GLY A C 1
ATOM 3726 O O . GLY A 1 478 ? -5.280 20.797 -1.286 1.00 64.44 478 GLY A O 1
ATOM 3727 N N . GLU A 1 479 ? -6.651 19.102 -0.742 1.00 55.22 479 GLU A N 1
ATOM 3728 C CA . GLU A 1 479 ? -5.878 18.575 0.383 1.00 55.22 479 GLU A CA 1
ATOM 3729 C C . GLU A 1 479 ? -4.643 17.770 -0.041 1.00 55.22 479 GLU A C 1
ATOM 3731 O O . GLU A 1 479 ? -3.831 17.437 0.822 1.00 55.22 479 GLU A O 1
ATOM 3736 N N . THR A 1 480 ? -4.442 17.483 -1.341 1.00 51.50 480 THR A N 1
ATOM 3737 C CA . THR A 1 480 ? -3.176 16.906 -1.839 1.00 51.50 480 THR A CA 1
ATOM 3738 C C . THR A 1 480 ? -1.985 17.734 -1.372 1.00 51.50 480 THR A C 1
ATOM 3740 O O . THR A 1 480 ? -1.632 18.770 -1.940 1.00 51.50 480 THR A O 1
ATOM 3743 N N . GLY A 1 481 ? -1.368 17.251 -0.298 1.00 43.44 481 GLY A N 1
ATOM 3744 C CA . GLY A 1 481 ? -0.263 17.863 0.409 1.00 43.44 481 GLY A CA 1
ATOM 3745 C C . GLY A 1 481 ? 1.017 17.855 -0.414 1.00 43.44 481 GLY A C 1
ATOM 3746 O O . GLY A 1 481 ? 1.962 17.137 -0.112 1.00 43.44 481 GLY A O 1
ATOM 3747 N N . ARG A 1 482 ? 1.087 18.733 -1.412 1.00 41.78 482 ARG A N 1
ATOM 3748 C CA . ARG A 1 482 ? 2.273 19.574 -1.618 1.00 41.78 482 ARG A CA 1
ATOM 3749 C C . ARG A 1 482 ? 2.007 21.026 -1.200 1.00 41.78 482 ARG A C 1
ATOM 3751 O O . ARG A 1 482 ? 2.791 21.910 -1.516 1.00 41.78 482 ARG A O 1
ATOM 3758 N N . SER A 1 483 ? 0.968 21.249 -0.394 1.00 39.75 483 SER A N 1
ATOM 3759 C CA . SER A 1 483 ? 0.753 22.446 0.425 1.00 39.75 483 SER A CA 1
ATOM 3760 C C . SER A 1 483 ? 1.479 22.363 1.783 1.00 39.75 483 SER A C 1
ATOM 3762 O O . SER A 1 483 ? 0.976 22.802 2.813 1.00 39.75 483 SER A O 1
ATOM 3764 N N . GLY A 1 484 ? 2.718 21.854 1.803 1.00 42.81 484 GLY A N 1
ATOM 3765 C CA . GLY A 1 484 ? 3.697 22.474 2.704 1.00 42.81 484 GLY A CA 1
ATOM 3766 C C . GLY A 1 484 ? 3.896 23.922 2.232 1.00 42.81 484 GLY A C 1
ATOM 3767 O O . GLY A 1 484 ? 3.662 24.165 1.046 1.00 42.81 484 GLY A O 1
ATOM 3768 N N . PRO A 1 485 ? 4.290 24.894 3.083 1.00 41.12 485 PRO A N 1
ATOM 3769 C CA . PRO A 1 485 ? 4.633 26.228 2.584 1.00 41.12 485 PRO A CA 1
ATOM 3770 C C . PRO A 1 485 ? 5.609 26.004 1.428 1.00 41.12 485 PRO A C 1
ATOM 3772 O O . PRO A 1 485 ? 6.612 25.317 1.659 1.00 41.12 485 PRO A O 1
ATOM 3775 N N . PRO A 1 486 ? 5.254 26.376 0.183 1.00 49.38 486 PRO A N 1
ATOM 3776 C CA . PRO A 1 486 ? 5.773 25.635 -0.951 1.00 49.38 486 PRO A CA 1
ATOM 3777 C C . PRO A 1 486 ? 7.273 25.835 -0.940 1.00 49.38 486 PRO A C 1
ATOM 3779 O O . PRO A 1 486 ? 7.719 26.974 -0.956 1.00 49.38 486 PRO A O 1
ATOM 3782 N N . LEU A 1 487 ? 8.064 24.765 -0.872 1.00 52.66 487 LEU A N 1
ATOM 3783 C CA . LEU A 1 487 ? 9.513 24.899 -1.022 1.00 52.66 487 LEU A CA 1
ATOM 3784 C C . LEU A 1 487 ? 9.803 25.724 -2.283 1.00 52.66 487 LEU A C 1
ATOM 3786 O O . LEU A 1 487 ? 10.587 26.655 -2.217 1.00 52.66 487 LEU A O 1
ATOM 3790 N N . GLY A 1 488 ? 9.038 25.510 -3.362 1.00 55.31 488 GLY A N 1
ATOM 3791 C CA . GLY A 1 488 ? 9.065 26.358 -4.558 1.00 55.31 488 GLY A CA 1
ATOM 3792 C C . GLY A 1 488 ? 8.678 27.829 -4.340 1.00 55.31 488 GLY A C 1
ATOM 3793 O O . GLY A 1 488 ? 9.270 28.690 -4.963 1.00 55.31 488 GLY A O 1
ATOM 3794 N N . PHE A 1 489 ? 7.748 28.148 -3.441 1.00 65.31 489 PHE A N 1
ATOM 3795 C CA . PHE A 1 489 ? 7.371 29.527 -3.100 1.00 65.31 489 PHE A CA 1
ATOM 3796 C C . PHE A 1 489 ? 8.403 30.192 -2.197 1.00 65.31 489 PHE A C 1
ATOM 3798 O O . PHE A 1 489 ? 8.693 31.359 -2.386 1.00 65.31 489 PHE A O 1
ATOM 3805 N N . VAL A 1 490 ? 8.987 29.475 -1.235 1.00 72.88 490 VAL A N 1
ATOM 3806 C CA . VAL A 1 490 ? 10.064 30.025 -0.401 1.00 72.88 490 VAL A CA 1
ATOM 3807 C C . VAL A 1 490 ? 11.336 30.204 -1.231 1.00 72.88 490 VAL A C 1
ATOM 3809 O O . VAL A 1 490 ? 12.032 31.197 -1.056 1.00 72.88 490 VAL A O 1
ATOM 3812 N N . HIS A 1 491 ? 11.608 29.289 -2.169 1.00 74.75 491 HIS A N 1
ATOM 3813 C CA . HIS A 1 491 ? 12.678 29.434 -3.161 1.00 74.75 491 HIS A CA 1
ATOM 3814 C C . HIS A 1 491 ? 12.393 30.588 -4.133 1.00 74.75 491 HIS A C 1
ATOM 3816 O O . HIS A 1 491 ? 13.309 31.342 -4.433 1.00 74.75 491 HIS A O 1
ATOM 3822 N N . GLN A 1 492 ? 11.136 30.799 -4.543 1.00 72.88 492 GLN A N 1
ATOM 3823 C CA . GLN A 1 492 ? 10.741 31.972 -5.332 1.00 72.88 492 GLN A CA 1
ATOM 3824 C C . GLN A 1 492 ? 10.899 33.277 -4.539 1.00 72.88 492 GLN A C 1
ATOM 3826 O O . GLN A 1 492 ? 11.507 34.206 -5.041 1.00 72.88 492 GLN A O 1
ATOM 3831 N N . LEU A 1 493 ? 10.445 33.331 -3.280 1.00 81.38 493 LEU A N 1
ATOM 3832 C CA . LEU A 1 493 ? 10.642 34.486 -2.395 1.00 81.38 493 LEU A CA 1
ATOM 3833 C C . LEU A 1 493 ? 12.126 34.811 -2.203 1.00 81.38 493 LEU A C 1
ATOM 3835 O O . LEU A 1 493 ? 12.487 35.976 -2.085 1.00 81.38 493 LEU A O 1
ATOM 3839 N N . LEU A 1 494 ? 12.979 33.787 -2.117 1.00 86.50 494 LEU A N 1
ATOM 3840 C CA . LEU A 1 494 ? 14.422 33.969 -2.015 1.00 86.50 494 LEU A CA 1
ATOM 3841 C C . LEU A 1 494 ? 15.003 34.523 -3.319 1.00 86.50 494 LEU A C 1
ATOM 3843 O O . LEU A 1 494 ? 15.801 35.449 -3.251 1.00 86.50 494 LEU A O 1
ATOM 3847 N N . ALA A 1 495 ? 14.588 33.991 -4.472 1.00 75.31 495 ALA A N 1
ATOM 3848 C CA . ALA A 1 495 ? 15.008 34.492 -5.779 1.00 75.31 495 ALA A CA 1
ATOM 3849 C C . ALA A 1 495 ? 14.583 35.956 -5.985 1.00 75.31 495 ALA A C 1
ATOM 3851 O O . ALA A 1 495 ? 15.424 36.789 -6.301 1.00 75.31 495 ALA A O 1
ATOM 3852 N N . ASP A 1 496 ? 13.323 36.289 -5.692 1.00 78.94 496 ASP A N 1
ATOM 3853 C CA . ASP A 1 496 ? 12.803 37.657 -5.790 1.00 78.94 496 ASP A CA 1
ATOM 3854 C C . ASP A 1 496 ? 13.561 38.614 -4.847 1.00 78.94 496 ASP A C 1
ATOM 3856 O O . ASP A 1 496 ? 13.868 39.749 -5.211 1.00 78.94 496 ASP A O 1
ATOM 3860 N N . ALA A 1 497 ? 13.900 38.158 -3.633 1.00 88.44 497 ALA A N 1
ATOM 3861 C CA . ALA A 1 497 ? 14.659 38.954 -2.670 1.00 88.44 497 ALA A CA 1
ATOM 3862 C C . ALA A 1 497 ? 16.128 39.143 -3.079 1.00 88.44 497 ALA A C 1
ATOM 3864 O O . ALA A 1 497 ? 16.697 40.201 -2.812 1.00 88.44 497 ALA A O 1
ATOM 3865 N N . ASP A 1 498 ? 16.734 38.137 -3.713 1.00 83.94 498 ASP A N 1
ATOM 3866 C CA . ASP A 1 498 ? 18.094 38.205 -4.248 1.00 83.94 498 ASP A CA 1
ATOM 3867 C C . ASP A 1 498 ? 18.157 39.174 -5.440 1.00 83.94 498 ASP A C 1
ATOM 3869 O O . ASP A 1 498 ? 18.988 40.084 -5.431 1.00 83.94 498 ASP A O 1
ATOM 3873 N N . ASP A 1 499 ? 17.219 39.073 -6.384 1.00 79.94 499 ASP A N 1
ATOM 3874 C CA . ASP A 1 499 ? 17.103 39.982 -7.532 1.00 79.94 499 ASP A CA 1
ATOM 3875 C C . ASP A 1 499 ? 16.886 41.438 -7.074 1.00 79.94 499 ASP A C 1
ATOM 3877 O O . ASP A 1 499 ? 17.573 42.363 -7.523 1.00 79.94 499 ASP A O 1
ATOM 3881 N N . ALA A 1 500 ? 15.976 41.655 -6.116 1.00 82.94 500 ALA A N 1
ATOM 3882 C CA . ALA A 1 500 ? 15.720 42.972 -5.534 1.00 82.94 500 ALA A CA 1
ATOM 3883 C C . ALA A 1 500 ? 16.960 43.535 -4.813 1.00 82.94 500 ALA A C 1
ATOM 3885 O O . ALA A 1 500 ? 17.314 44.701 -5.002 1.00 82.94 500 ALA A O 1
ATOM 3886 N N . PHE A 1 501 ? 17.670 42.715 -4.033 1.00 87.00 501 PHE A N 1
ATOM 3887 C CA . PHE A 1 501 ? 18.888 43.123 -3.329 1.00 87.00 501 PHE A CA 1
ATOM 3888 C C . PHE A 1 501 ? 20.048 43.462 -4.282 1.00 87.00 501 PHE A C 1
ATOM 3890 O O . PHE A 1 501 ? 20.804 44.406 -4.021 1.00 87.00 501 PHE A O 1
ATOM 3897 N N . GLU A 1 502 ? 20.199 42.723 -5.384 1.00 83.00 502 GLU A N 1
ATOM 3898 C CA . GLU A 1 502 ? 21.204 42.997 -6.419 1.00 83.00 502 GLU A CA 1
ATOM 3899 C C . GLU A 1 502 ? 20.912 44.290 -7.187 1.00 83.00 502 GLU A C 1
ATOM 3901 O O . GLU A 1 502 ? 21.844 45.012 -7.549 1.00 83.00 502 GLU A O 1
ATOM 3906 N N . SER A 1 503 ? 19.632 44.623 -7.371 1.00 80.94 503 SER A N 1
ATOM 3907 C CA . SER A 1 503 ? 19.196 45.837 -8.071 1.00 80.94 503 SER A CA 1
ATOM 3908 C C . SER A 1 503 ? 19.344 47.139 -7.268 1.00 80.94 503 SER A C 1
ATOM 3910 O O . SER A 1 503 ? 19.233 48.225 -7.842 1.00 80.94 503 SER A O 1
ATOM 3912 N N . LEU A 1 504 ? 19.650 47.062 -5.964 1.00 81.69 504 LEU A N 1
ATOM 3913 C CA . LEU A 1 504 ? 19.864 48.245 -5.127 1.00 81.69 504 LEU A CA 1
ATOM 3914 C C . LEU A 1 504 ? 21.044 49.091 -5.641 1.00 81.69 504 LEU A C 1
ATOM 3916 O O . LEU A 1 504 ? 22.164 48.561 -5.737 1.00 81.69 504 LEU A O 1
ATOM 3920 N N . PRO A 1 505 ? 20.854 50.409 -5.872 1.00 78.88 505 PRO A N 1
ATOM 3921 C CA . PRO A 1 505 ? 21.926 51.289 -6.313 1.00 78.88 505 PRO A CA 1
ATOM 3922 C C . PRO A 1 505 ? 23.094 51.231 -5.328 1.00 78.88 505 PRO A C 1
ATOM 3924 O O . PRO A 1 505 ? 22.924 51.180 -4.106 1.00 78.88 505 PRO A O 1
ATOM 3927 N N . ALA A 1 506 ? 24.307 51.183 -5.864 1.00 68.06 506 ALA A N 1
ATOM 3928 C CA . ALA A 1 506 ? 25.497 51.288 -5.043 1.00 68.06 506 ALA A CA 1
ATOM 3929 C C . ALA A 1 506 ? 25.658 52.756 -4.645 1.00 68.06 506 ALA A C 1
ATOM 3931 O O . ALA A 1 506 ? 26.108 53.513 -5.497 1.00 68.06 506 ALA A O 1
ATOM 3932 N N . ASP A 1 507 ? 25.309 53.164 -3.411 1.00 62.34 507 ASP A N 1
ATOM 3933 C CA . ASP A 1 507 ? 25.936 54.385 -2.885 1.00 62.34 507 ASP A CA 1
ATOM 3934 C C . ASP A 1 507 ? 25.935 54.697 -1.375 1.00 62.34 507 ASP A C 1
ATOM 3936 O O . ASP A 1 507 ? 25.091 54.257 -0.594 1.00 62.34 507 ASP A O 1
ATOM 3940 N N . ASP A 1 508 ? 26.956 55.508 -1.056 1.00 53.66 508 ASP A N 1
ATOM 3941 C CA . ASP A 1 508 ? 27.274 56.383 0.081 1.00 53.66 508 ASP A CA 1
ATOM 3942 C C . ASP A 1 508 ? 26.958 55.926 1.518 1.00 53.66 508 ASP A C 1
ATOM 3944 O O . ASP A 1 508 ? 26.005 56.365 2.156 1.00 53.66 508 ASP A O 1
ATOM 3948 N N . GLY A 1 509 ? 27.885 55.132 2.078 1.00 58.72 509 GLY A N 1
ATOM 3949 C CA . GLY A 1 509 ? 28.401 55.170 3.464 1.00 58.72 509 GLY A CA 1
ATOM 3950 C C . GLY A 1 509 ? 27.446 54.954 4.651 1.00 58.72 509 GLY A C 1
ATOM 3951 O O . GLY A 1 509 ? 27.742 54.151 5.535 1.00 58.72 509 GLY A O 1
ATOM 3952 N N . ALA A 1 510 ? 26.312 55.650 4.709 1.00 56.50 510 ALA A N 1
ATOM 3953 C CA . ALA A 1 510 ? 25.295 55.508 5.749 1.00 56.50 510 ALA A CA 1
ATOM 3954 C C . ALA A 1 510 ? 24.470 54.216 5.594 1.00 56.50 510 ALA A C 1
ATOM 3956 O O . ALA A 1 510 ? 23.919 53.720 6.577 1.00 56.50 510 ALA A O 1
ATOM 3957 N N . ASP A 1 511 ? 24.438 53.640 4.388 1.00 68.50 511 ASP A N 1
ATOM 3958 C CA . ASP A 1 511 ? 23.582 52.499 4.046 1.00 68.50 511 ASP A CA 1
ATOM 3959 C C . ASP A 1 511 ? 24.308 51.136 4.041 1.00 68.50 511 ASP A C 1
ATOM 3961 O O . ASP A 1 511 ? 23.700 50.071 3.902 1.00 68.50 511 ASP A O 1
ATOM 3965 N N . GLU A 1 512 ? 25.626 51.134 4.275 1.00 77.31 512 GLU A N 1
ATOM 3966 C CA . GLU A 1 512 ? 26.453 49.921 4.228 1.00 77.31 512 GLU A CA 1
ATOM 3967 C C . GLU A 1 512 ? 26.155 48.958 5.390 1.00 77.31 512 GLU A C 1
ATOM 3969 O O . GLU A 1 512 ? 26.109 47.737 5.212 1.00 77.31 512 GLU A O 1
ATOM 3974 N N . ALA A 1 513 ? 25.922 49.490 6.594 1.00 80.38 513 ALA A N 1
ATOM 3975 C CA . ALA A 1 513 ? 25.604 48.678 7.769 1.00 80.38 513 ALA A CA 1
ATOM 3976 C C . ALA A 1 513 ? 24.265 47.943 7.607 1.00 80.38 513 ALA A C 1
ATOM 3978 O O . ALA A 1 513 ? 24.137 46.780 7.994 1.00 80.38 513 ALA A O 1
ATOM 3979 N N . ARG A 1 514 ? 23.287 48.604 6.983 1.00 80.50 514 ARG A N 1
ATOM 3980 C CA . ARG A 1 514 ? 21.954 48.050 6.754 1.00 80.50 514 ARG A CA 1
ATOM 3981 C C . ARG A 1 514 ? 21.945 47.048 5.604 1.00 80.50 514 ARG A C 1
ATOM 3983 O O . ARG A 1 514 ? 21.383 45.963 5.743 1.00 80.50 514 ARG A O 1
ATOM 3990 N N . ARG A 1 515 ? 22.692 47.333 4.532 1.00 84.62 515 ARG A N 1
ATOM 3991 C CA . ARG A 1 515 ? 22.948 46.377 3.445 1.00 84.62 515 ARG A CA 1
ATOM 3992 C C . ARG A 1 515 ? 23.605 45.089 3.958 1.00 84.62 515 ARG A C 1
ATOM 3994 O O . ARG A 1 515 ? 23.205 44.000 3.551 1.00 84.62 515 ARG A O 1
ATOM 4001 N N . LYS A 1 516 ? 24.552 45.185 4.906 1.00 86.75 516 LYS A N 1
ATOM 4002 C CA . LYS A 1 516 ? 25.154 44.016 5.583 1.00 86.75 516 LYS A CA 1
ATOM 4003 C C . LYS A 1 516 ? 24.144 43.225 6.419 1.00 86.75 516 LYS A C 1
ATOM 4005 O O . LYS A 1 516 ? 24.221 41.999 6.459 1.00 86.75 516 LYS A O 1
ATOM 4010 N N . GLU A 1 517 ? 23.199 43.899 7.073 1.00 89.56 517 GLU A N 1
ATOM 4011 C CA . GLU A 1 517 ? 22.142 43.243 7.849 1.00 89.56 517 GLU A CA 1
ATOM 4012 C C . GLU A 1 517 ? 21.177 42.447 6.951 1.00 89.56 517 GLU A C 1
ATOM 4014 O O . GLU A 1 517 ? 20.879 41.289 7.256 1.00 89.56 517 GLU A O 1
ATOM 4019 N N . LEU A 1 518 ? 20.742 43.026 5.826 1.00 91.19 518 LEU A N 1
ATOM 4020 C CA . LEU A 1 518 ? 19.900 42.341 4.837 1.00 91.19 518 LEU A CA 1
ATOM 4021 C C . LEU A 1 518 ? 20.626 41.136 4.220 1.00 91.19 518 LEU A C 1
ATOM 4023 O O . LEU A 1 518 ? 20.072 40.035 4.208 1.00 91.19 518 LEU A O 1
ATOM 4027 N N . ALA A 1 519 ? 21.898 41.299 3.834 1.00 90.12 519 ALA A N 1
ATOM 4028 C CA . ALA A 1 519 ? 22.727 40.205 3.322 1.00 90.12 519 ALA A CA 1
ATOM 4029 C C . ALA A 1 519 ? 22.848 39.042 4.326 1.00 90.12 519 ALA A C 1
ATOM 4031 O O . ALA A 1 519 ? 22.676 37.879 3.967 1.00 90.12 519 ALA A O 1
ATOM 4032 N N . ALA A 1 520 ? 23.060 39.340 5.613 1.00 92.69 520 ALA A N 1
ATOM 4033 C CA . ALA A 1 520 ? 23.152 38.313 6.651 1.00 92.69 520 ALA A CA 1
ATOM 4034 C C . ALA A 1 520 ? 21.831 37.543 6.857 1.00 92.69 520 ALA A C 1
ATOM 4036 O O . ALA A 1 520 ? 21.851 36.350 7.188 1.00 92.69 520 ALA A O 1
ATOM 4037 N N . ARG A 1 521 ? 20.677 38.201 6.671 1.00 92.56 521 ARG A N 1
ATOM 4038 C CA . ARG A 1 521 ? 19.353 37.560 6.740 1.00 92.56 521 ARG A CA 1
ATOM 4039 C C . ARG A 1 521 ? 19.089 36.676 5.520 1.00 92.56 521 ARG A C 1
ATOM 4041 O O . ARG A 1 521 ? 18.623 35.553 5.718 1.00 92.56 521 ARG A O 1
ATOM 4048 N N . LEU A 1 522 ? 19.461 37.121 4.317 1.00 89.81 522 LEU A N 1
ATOM 4049 C CA . LEU A 1 522 ? 19.406 36.317 3.087 1.00 89.81 522 LEU A CA 1
ATOM 4050 C C . LEU A 1 522 ? 20.294 35.067 3.192 1.00 89.81 522 LEU A C 1
ATOM 4052 O O . LEU A 1 522 ? 19.815 33.950 3.006 1.00 89.81 522 LEU A O 1
ATOM 4056 N N . ASP A 1 523 ? 21.544 35.207 3.641 1.00 91.88 523 ASP A N 1
ATOM 4057 C CA . ASP A 1 523 ? 22.457 34.070 3.857 1.00 91.88 523 ASP A CA 1
ATOM 4058 C C . ASP A 1 523 ? 21.961 33.085 4.920 1.00 91.88 523 ASP A C 1
ATOM 4060 O O . ASP A 1 523 ? 22.237 31.879 4.885 1.00 91.88 523 ASP A O 1
ATOM 4064 N N . ARG A 1 524 ? 21.234 33.582 5.922 1.00 88.94 524 ARG A N 1
ATOM 4065 C CA . ARG A 1 524 ? 20.583 32.718 6.906 1.00 88.94 524 ARG A CA 1
ATOM 4066 C C . ARG A 1 524 ? 19.390 31.987 6.299 1.00 88.94 524 ARG A C 1
ATOM 4068 O O . ARG A 1 524 ? 19.251 30.799 6.578 1.00 88.94 524 ARG A O 1
ATOM 4075 N N . ALA A 1 525 ? 18.570 32.656 5.488 1.00 87.69 525 ALA A N 1
ATOM 4076 C CA . ALA A 1 525 ? 17.454 32.035 4.781 1.00 87.69 525 ALA A CA 1
ATOM 4077 C C . ALA A 1 525 ? 17.951 30.925 3.838 1.00 87.69 525 ALA A C 1
ATOM 4079 O O . ALA A 1 525 ? 17.484 29.797 3.970 1.00 87.69 525 ALA A O 1
ATOM 4080 N N . ARG A 1 526 ? 18.985 31.185 3.019 1.00 89.19 526 ARG A N 1
ATOM 4081 C CA . ARG A 1 526 ? 19.638 30.202 2.125 1.00 89.19 526 ARG A CA 1
ATOM 4082 C C . ARG A 1 526 ? 20.068 28.924 2.843 1.00 89.19 526 ARG A C 1
ATOM 4084 O O . ARG A 1 526 ? 19.823 27.827 2.364 1.00 89.19 526 ARG A O 1
ATOM 4091 N N . ARG A 1 527 ? 20.684 29.045 4.024 1.00 86.12 527 ARG A N 1
ATOM 4092 C CA . ARG A 1 527 ? 21.177 27.879 4.782 1.00 86.12 527 ARG A CA 1
ATOM 4093 C C . ARG A 1 527 ? 20.075 27.002 5.364 1.00 86.12 527 ARG A C 1
ATOM 4095 O O . ARG A 1 527 ? 20.324 25.831 5.629 1.00 86.12 527 ARG A O 1
ATOM 4102 N N . ILE A 1 528 ? 18.899 27.568 5.627 1.00 80.38 528 ILE A N 1
ATOM 4103 C CA . ILE A 1 528 ? 17.816 26.854 6.313 1.00 80.38 528 ILE A CA 1
ATOM 4104 C C . ILE A 1 528 ? 16.626 26.554 5.402 1.00 80.38 528 ILE A C 1
ATOM 4106 O O . ILE A 1 528 ? 15.686 25.923 5.872 1.00 80.38 528 ILE A O 1
ATOM 4110 N N . ILE A 1 529 ? 16.634 26.995 4.141 1.00 80.25 529 ILE A N 1
ATOM 4111 C CA . ILE A 1 529 ? 15.469 26.933 3.248 1.00 80.25 529 ILE A CA 1
ATOM 4112 C C . ILE A 1 529 ? 14.999 25.501 2.980 1.00 80.25 529 ILE A C 1
ATOM 4114 O O . ILE A 1 529 ? 13.806 25.228 3.087 1.00 80.25 529 ILE A O 1
ATOM 4118 N N . ASP A 1 530 ? 15.931 24.570 2.769 1.00 63.94 530 ASP A N 1
ATOM 4119 C CA . ASP A 1 530 ? 15.603 23.170 2.480 1.00 63.94 530 ASP A CA 1
ATOM 4120 C C . ASP A 1 530 ? 15.196 22.381 3.734 1.00 63.94 530 ASP A C 1
ATOM 4122 O O . ASP A 1 530 ? 14.410 21.438 3.663 1.00 63.94 530 ASP A O 1
ATOM 4126 N N . GLN A 1 531 ? 15.699 22.780 4.907 1.00 65.75 531 GLN A N 1
ATOM 4127 C CA . GLN A 1 531 ? 15.481 22.072 6.178 1.00 65.75 531 GLN A CA 1
ATOM 4128 C C . GLN A 1 531 ? 14.313 22.658 6.992 1.00 65.75 531 GLN A C 1
ATOM 4130 O O . GLN A 1 531 ? 13.642 21.953 7.749 1.00 65.75 531 GLN A O 1
ATOM 4135 N N . HIS A 1 532 ? 14.061 23.960 6.855 1.00 75.25 532 HIS A N 1
ATOM 4136 C CA . HIS A 1 532 ? 13.096 24.740 7.629 1.00 75.25 532 HIS A CA 1
ATOM 4137 C C . HIS A 1 532 ? 12.421 25.838 6.772 1.00 75.25 532 HIS A C 1
ATOM 4139 O O . HIS A 1 532 ? 12.526 27.026 7.103 1.00 75.25 532 HIS A O 1
ATOM 4145 N N . PRO A 1 533 ? 11.663 25.477 5.717 1.00 71.31 533 PRO A N 1
ATOM 4146 C CA . PRO A 1 533 ? 11.117 26.429 4.740 1.00 71.31 533 PRO A CA 1
ATOM 4147 C C . PRO A 1 533 ? 10.212 27.501 5.365 1.00 71.31 533 PRO A C 1
ATOM 4149 O O . PRO A 1 533 ? 10.292 28.669 5.004 1.00 71.31 533 PRO A O 1
ATOM 4152 N N . ALA A 1 534 ? 9.418 27.160 6.385 1.00 72.06 534 ALA A N 1
ATOM 4153 C CA . ALA A 1 534 ? 8.592 28.141 7.099 1.00 72.06 534 ALA A CA 1
ATOM 4154 C C . ALA A 1 534 ? 9.422 29.195 7.863 1.00 72.06 534 ALA A C 1
ATOM 4156 O O . ALA A 1 534 ? 9.035 30.359 7.944 1.00 72.06 534 ALA A O 1
ATOM 4157 N N . ARG A 1 535 ? 10.580 28.803 8.419 1.00 80.44 535 ARG A N 1
ATOM 4158 C CA . ARG A 1 535 ? 11.492 29.735 9.106 1.00 80.44 535 ARG A CA 1
ATOM 4159 C C . ARG A 1 535 ? 12.255 30.596 8.106 1.00 80.44 535 ARG A C 1
ATOM 4161 O O . ARG A 1 535 ? 12.472 31.766 8.390 1.00 80.44 535 ARG A O 1
ATOM 4168 N N . ALA A 1 536 ? 12.631 30.038 6.955 1.00 79.88 536 ALA A N 1
ATOM 4169 C CA . ALA A 1 536 ? 13.200 30.811 5.855 1.00 79.88 536 ALA A CA 1
ATOM 4170 C C . ALA A 1 536 ? 12.195 31.850 5.332 1.00 79.88 536 ALA A C 1
ATOM 4172 O O . ALA A 1 536 ? 12.542 33.021 5.254 1.00 79.88 536 ALA A O 1
ATOM 4173 N N . ALA A 1 537 ? 10.933 31.474 5.103 1.00 81.94 537 ALA A N 1
ATOM 4174 C CA . ALA A 1 537 ? 9.880 32.412 4.704 1.00 81.94 537 ALA A CA 1
ATOM 4175 C C . ALA A 1 537 ? 9.706 33.560 5.716 1.00 81.94 537 ALA A C 1
ATOM 4177 O O . ALA A 1 537 ? 9.673 34.726 5.334 1.00 81.94 537 ALA A O 1
ATOM 4178 N N . ALA A 1 538 ? 9.687 33.254 7.019 1.00 89.25 538 ALA A N 1
ATOM 4179 C CA . ALA A 1 538 ? 9.611 34.269 8.073 1.00 89.25 538 ALA A CA 1
ATOM 4180 C C . ALA A 1 538 ? 10.824 35.226 8.108 1.00 89.25 538 ALA A C 1
ATOM 4182 O O . ALA A 1 538 ? 10.693 36.346 8.596 1.00 89.25 538 ALA A O 1
ATOM 4183 N N . LEU A 1 539 ? 11.992 34.802 7.607 1.00 90.56 539 LEU A N 1
ATOM 4184 C CA . LEU A 1 539 ? 13.164 35.667 7.427 1.00 90.56 539 LEU A CA 1
ATOM 4185 C C . LEU A 1 539 ? 13.087 36.497 6.140 1.00 90.56 539 LEU A C 1
ATOM 4187 O O . LEU A 1 539 ? 13.592 37.616 6.131 1.00 90.56 539 LEU A O 1
ATOM 4191 N N . LEU A 1 540 ? 12.470 35.961 5.083 1.00 89.88 540 LEU A N 1
ATOM 4192 C CA . LEU A 1 540 ? 12.380 36.594 3.765 1.00 89.88 540 LEU A CA 1
ATOM 4193 C C . LEU A 1 540 ? 11.305 37.684 3.698 1.00 89.88 540 LEU A C 1
ATOM 4195 O O . LEU A 1 540 ? 11.552 38.719 3.091 1.00 89.88 540 LEU A O 1
ATOM 4199 N N . TYR A 1 541 ? 10.159 37.525 4.372 1.00 91.69 541 TYR A N 1
ATOM 4200 C CA . TYR A 1 541 ? 9.096 38.544 4.345 1.00 91.69 541 TYR A CA 1
ATOM 4201 C C . TYR A 1 541 ? 9.545 39.938 4.823 1.00 91.69 541 TYR A C 1
ATOM 4203 O O . TYR A 1 541 ? 9.266 40.909 4.124 1.00 91.69 541 TYR A O 1
ATOM 4211 N N . PRO A 1 542 ? 10.257 40.087 5.960 1.00 91.81 542 PRO A N 1
ATOM 4212 C CA . PRO A 1 542 ? 10.751 41.397 6.378 1.00 91.81 542 PRO A CA 1
ATOM 4213 C C . PRO A 1 542 ? 11.843 41.948 5.456 1.00 91.81 542 PRO A C 1
ATOM 4215 O O . PRO A 1 542 ? 11.979 43.159 5.353 1.00 91.81 542 PRO A O 1
ATOM 4218 N N . VAL A 1 543 ? 12.633 41.073 4.819 1.00 91.69 543 VAL A N 1
ATOM 4219 C CA . VAL A 1 543 ? 13.683 41.483 3.873 1.00 91.69 543 VAL A CA 1
ATOM 4220 C C . VAL A 1 543 ? 13.054 42.069 2.614 1.00 91.69 543 VAL A C 1
ATOM 4222 O O . VAL A 1 543 ? 13.422 43.168 2.229 1.00 91.69 543 VAL A O 1
ATOM 4225 N N . LEU A 1 544 ? 12.070 41.386 2.027 1.00 88.44 544 LEU A N 1
ATOM 4226 C CA . LEU A 1 544 ? 11.337 41.875 0.857 1.00 88.44 544 LEU A CA 1
ATOM 4227 C C . LEU A 1 544 ? 10.603 43.187 1.143 1.00 88.44 544 LEU A C 1
ATOM 4229 O O . LEU A 1 544 ? 10.726 44.120 0.366 1.00 88.44 544 LEU A O 1
ATOM 4233 N N . ALA A 1 545 ? 9.925 43.297 2.290 1.00 89.19 545 ALA A N 1
ATOM 4234 C CA . ALA A 1 545 ? 9.251 44.538 2.675 1.00 89.19 545 ALA A CA 1
ATOM 4235 C C . ALA A 1 545 ? 10.220 45.732 2.779 1.00 89.19 545 ALA A C 1
ATOM 4237 O O . ALA A 1 545 ? 9.885 46.837 2.375 1.00 89.19 545 ALA A O 1
ATOM 4238 N N . GLU A 1 546 ? 11.430 45.511 3.301 1.00 87.81 546 GLU A N 1
ATOM 4239 C CA . GLU A 1 546 ? 12.454 46.555 3.424 1.00 87.81 546 GLU A CA 1
ATOM 4240 C C . GLU A 1 546 ? 13.139 46.883 2.082 1.00 87.81 546 GLU A C 1
ATOM 4242 O O . GLU A 1 546 ? 13.589 48.011 1.882 1.00 87.81 546 GLU A O 1
ATOM 4247 N N . LEU A 1 547 ? 13.214 45.918 1.159 1.00 84.06 547 LEU A N 1
ATOM 4248 C CA . LEU A 1 547 ? 13.706 46.127 -0.206 1.00 84.06 547 LEU A CA 1
ATOM 4249 C C . LEU A 1 547 ? 12.689 46.894 -1.064 1.00 84.06 547 LEU A C 1
ATOM 4251 O O . LEU A 1 547 ? 13.085 47.818 -1.768 1.00 84.06 547 LEU A O 1
ATOM 4255 N N . ASP A 1 548 ? 11.397 46.580 -0.943 1.00 82.69 548 ASP A N 1
ATOM 4256 C CA . ASP A 1 548 ? 10.303 47.274 -1.640 1.00 82.69 548 ASP A CA 1
ATOM 4257 C C . ASP A 1 548 ? 10.186 48.752 -1.237 1.00 82.69 548 ASP A C 1
ATOM 4259 O O . ASP A 1 548 ? 9.808 49.585 -2.051 1.00 82.69 548 ASP A O 1
ATOM 4263 N N . GLU A 1 549 ? 10.529 49.115 0.003 1.00 80.19 549 GLU A N 1
ATOM 4264 C CA . GLU A 1 549 ? 10.562 50.521 0.440 1.00 80.19 549 GLU A CA 1
ATOM 4265 C C . GLU A 1 549 ? 11.692 51.340 -0.219 1.00 80.19 549 GLU A C 1
ATOM 4267 O O . GLU A 1 549 ? 11.730 52.565 -0.071 1.00 80.19 549 GLU A O 1
ATOM 4272 N N . ARG A 1 550 ? 12.636 50.681 -0.903 1.00 67.75 550 ARG A N 1
ATOM 4273 C CA . ARG A 1 550 ? 13.883 51.275 -1.416 1.00 67.75 550 ARG A CA 1
ATOM 4274 C C . ARG A 1 550 ? 14.039 51.216 -2.936 1.00 67.75 550 ARG A C 1
ATOM 4276 O O . ARG A 1 550 ? 14.918 51.908 -3.456 1.00 67.75 550 ARG A O 1
ATOM 4283 N N . LEU A 1 551 ? 13.238 50.393 -3.608 1.00 57.84 551 LEU A N 1
ATOM 4284 C CA . LEU A 1 551 ? 13.076 50.365 -5.065 1.00 57.84 551 LEU A CA 1
ATOM 4285 C C . LEU A 1 551 ? 12.071 51.434 -5.502 1.00 57.84 551 LEU A C 1
ATOM 4287 O O . LEU A 1 551 ? 12.316 52.054 -6.564 1.00 57.84 551 LEU A O 1
#

Sequence (551 aa):
MTLQPHREILEFWRAVARFSFRDGAFVFGGRAHSDSVSDAQQLLGILWPATQQPRYRLDVPDRTDEEVLGPLEMIGDRHSAPLRLLRAQTAYLLRYRDADGMPTFTCGEESAAGHECVESFAVGLQFSLAAKGFSRVYRSAVTKAGIVAEADELESLATLRLTTAMIGLLRSFVAHAFDDDSPSGTALYRLIGQEHRERTAVLNEYRSEMAEYRARALEDVTIASVAPAGSADLPYIECGWTWGVSADAVVVDTREDHGPQLDGAAAPMPDPYFTWVAGDAIRQLTSPRTRLLGLLTEEQSRLGQSLQLRLELARFSWARQATFGDHRWPLERLPWSGDSDYTSLLVAAITASELASRTGNTDLPYAYLLRVFGRLAARRAIVRPPKVEAAPPVVEDRRVPLRFGDPDRAGDHRTPGFTTVLFDALVSAAAGTNNGQLRTELTDLAALAWDHRPEGMNWQNTHRLVSGLVTAYEVMDGETGRSGPPLGFVHQLLADADDAFESLPADDGADEARRKELAARLDRARRIIDQHPARAAALLYPVLAELDERL

pLDDT: mean 86.52, std 12.7, range [39.75, 98.62]

Radius of gyration: 25.58 Å; chains: 1; bounding box: 57×85×67 Å

Secondary structure (DSSP, 8-state):
----HHHHHHHHHHHHHHHHEETTEE-TTTTS---HHHHHHHHHHHHHHHHH-GGG--SSGGG--HHHHGGGTTT-STTHHHHHHHHHHHHHHHHSB-TTSPBP-B-S-GGGTT-BBHHHHHHHHHHHHHHHHHHHHHHHH---HHHHHHHHHHHHHHHHHHHHHHHHHHHTEEEEEE-TTSHHHHHHHHHHPPTT--HHHHHHHHHHHTHHHHHHHHHHTTTTS-PPTTTTT-SEEEEEE-SBSBTTPPPPP-SS-----PPP-B-S--BHHHHHHHHHHHHGGGSHHHHHHT-S-HHHHHHHHHHHHHHHHHHHHHHHHHH-SSSS-GGGSSSTTSS-HHHHHHHHHHHHHHHHH--S--HHHHHHHHHHHHHHHHHTTTTSPPPTTPPPPP----EEEEEBSSTT-EEEEE---HHHHHHHHHHHHHHH---HHHHHHHHHHHHHHHHTPPSS--HHHHHHHHHHHHHHHHHHTT--S--SSPHHHHHHHHHHHHHHHHHS----SSSHHHHHHHHHHHHHHHHHTTT-HHHHHHHHHHHHHHHHTT-

InterPro domains:
  IPR049777 SCO2524-like [NF040567] (1-452)
  IPR049777 SCO2524-like [PF28103] (1-452)
  IPR049777 SCO2524-like [PF28103] (457-549)

Organism: NCBI:txid571912